Protein AF-A0A4P5VZN8-F1 (afdb_monomer_lite)

Structure (mmCIF, N/CA/C/O backbone):
data_AF-A0A4P5VZN8-F1
#
_entry.id   AF-A0A4P5VZN8-F1
#
loop_
_atom_site.group_PDB
_atom_site.id
_atom_site.type_symbol
_atom_site.label_atom_id
_atom_site.label_alt_id
_atom_site.label_comp_id
_atom_site.label_asym_id
_atom_site.label_entity_id
_atom_site.label_seq_id
_atom_site.pdbx_PDB_ins_code
_atom_site.Cartn_x
_atom_site.Cartn_y
_atom_site.Cartn_z
_atom_site.occupancy
_atom_site.B_iso_or_equiv
_atom_site.auth_seq_id
_atom_site.auth_comp_id
_atom_site.auth_asym_id
_atom_site.auth_atom_id
_atom_site.pdbx_PDB_model_num
ATOM 1 N N . MET A 1 1 ? -17.620 52.771 -0.892 1.00 38.94 1 MET A N 1
ATOM 2 C CA . MET A 1 1 ? -18.568 51.639 -0.932 1.00 38.94 1 MET A CA 1
ATOM 3 C C . MET A 1 1 ? -17.779 50.420 -1.378 1.00 38.94 1 MET A C 1
ATOM 5 O O . MET A 1 1 ? -17.512 50.290 -2.561 1.00 38.94 1 MET A O 1
ATOM 9 N N . LEU A 1 2 ? -17.285 49.627 -0.425 1.00 36.84 2 LEU A N 1
ATOM 10 C CA . LEU A 1 2 ? -16.378 48.504 -0.674 1.00 36.84 2 LEU A CA 1
ATOM 11 C C . LEU A 1 2 ? -17.045 47.246 -0.113 1.00 36.84 2 LEU A C 1
ATOM 13 O O . LEU A 1 2 ? -17.265 47.168 1.093 1.00 36.84 2 LEU A O 1
ATOM 17 N N . ALA A 1 3 ? -17.433 46.313 -0.980 1.00 42.28 3 ALA A N 1
ATOM 18 C CA . ALA A 1 3 ? -18.059 45.066 -0.557 1.00 42.28 3 ALA A CA 1
ATOM 19 C C . ALA A 1 3 ? -16.967 44.090 -0.103 1.00 42.28 3 ALA A C 1
ATOM 21 O O . ALA A 1 3 ? -16.215 43.570 -0.925 1.00 42.28 3 ALA A O 1
ATOM 22 N N . LEU A 1 4 ? -16.862 43.871 1.208 1.00 42.97 4 LEU A N 1
ATOM 23 C CA . LEU A 1 4 ? -15.937 42.898 1.776 1.00 42.97 4 LEU A CA 1
ATOM 24 C C . LEU A 1 4 ? -16.495 41.489 1.525 1.00 42.97 4 LEU A C 1
ATOM 26 O O . LEU A 1 4 ? -17.363 41.025 2.264 1.00 42.97 4 LEU A O 1
ATOM 30 N N . LEU A 1 5 ? -16.035 40.831 0.457 1.00 44.16 5 LEU A N 1
ATOM 31 C CA . LEU A 1 5 ? -16.417 39.453 0.151 1.00 44.16 5 LEU A CA 1
ATOM 32 C C . LEU A 1 5 ? -15.746 38.513 1.163 1.00 44.16 5 LEU A C 1
ATOM 34 O O . LEU A 1 5 ? -14.612 38.075 0.981 1.00 44.16 5 LEU A O 1
ATOM 38 N N . LEU A 1 6 ? -16.439 38.251 2.271 1.00 42.75 6 LEU A N 1
ATOM 39 C CA . LEU A 1 6 ? -15.974 37.340 3.308 1.00 42.75 6 LEU A CA 1
ATOM 40 C C . LEU A 1 6 ? -16.255 35.895 2.873 1.00 42.75 6 LEU A C 1
ATOM 42 O O . LEU A 1 6 ? -17.226 35.277 3.304 1.00 42.75 6 LEU A O 1
ATOM 46 N N . THR A 1 7 ? -15.429 35.380 1.961 1.00 44.38 7 THR A N 1
ATOM 47 C CA . THR A 1 7 ? -15.520 33.999 1.475 1.00 44.38 7 THR A CA 1
ATOM 48 C C . THR A 1 7 ? -15.208 33.038 2.620 1.00 44.38 7 THR A C 1
ATOM 50 O O . THR A 1 7 ? -14.046 32.746 2.899 1.00 44.38 7 THR A O 1
ATOM 53 N N . THR A 1 8 ? -16.243 32.545 3.300 1.00 42.56 8 THR A N 1
ATOM 54 C CA . THR A 1 8 ? -16.112 31.467 4.283 1.00 42.56 8 THR A CA 1
ATOM 55 C C . THR A 1 8 ? -15.673 30.197 3.571 1.00 42.56 8 THR A C 1
ATOM 57 O O . THR A 1 8 ? -16.485 29.491 2.972 1.00 42.56 8 THR A O 1
ATOM 60 N N . LEU A 1 9 ? -14.372 29.920 3.650 1.00 40.69 9 LEU A N 1
ATOM 61 C CA . LEU A 1 9 ? -13.789 28.618 3.361 1.00 40.69 9 LEU A CA 1
ATOM 62 C C . LEU A 1 9 ? -14.309 27.622 4.402 1.00 40.69 9 LEU A C 1
ATOM 64 O O . LEU A 1 9 ? -13.689 27.400 5.440 1.00 40.69 9 LEU A O 1
ATOM 68 N N . PHE A 1 10 ? -15.479 27.049 4.128 1.00 45.97 10 PHE A N 1
ATOM 69 C CA . PHE A 1 10 ? -15.945 25.858 4.819 1.00 45.97 10 PHE A CA 1
ATOM 70 C C . PHE A 1 10 ? -15.000 24.717 4.453 1.00 45.97 10 PHE A C 1
ATOM 72 O O . PHE A 1 10 ? -15.139 24.111 3.392 1.00 45.97 10 PHE A O 1
ATOM 79 N N . ALA A 1 11 ? -14.034 24.434 5.325 1.00 49.78 11 ALA A N 1
ATOM 80 C CA . ALA A 1 11 ? -13.344 23.158 5.290 1.00 49.78 11 ALA A CA 1
ATOM 81 C C . ALA A 1 11 ? -14.410 22.066 5.457 1.00 49.78 11 ALA A C 1
ATOM 83 O O . ALA A 1 11 ? -15.060 21.983 6.499 1.00 49.78 11 ALA A O 1
ATOM 84 N N . HIS A 1 12 ? -14.639 21.274 4.412 1.00 50.12 12 HIS A N 1
ATOM 85 C CA . HIS A 1 12 ? -15.357 20.019 4.561 1.00 50.12 12 HIS A CA 1
ATOM 86 C C . HIS A 1 12 ? -14.417 19.082 5.316 1.00 50.12 12 HIS A C 1
ATOM 88 O O . HIS A 1 12 ? -13.427 18.622 4.751 1.00 50.12 12 HIS A O 1
ATOM 94 N N . ALA A 1 13 ? -14.688 18.861 6.603 1.00 59.53 13 ALA A N 1
ATOM 95 C CA . ALA A 1 13 ? -14.061 17.767 7.324 1.00 59.53 13 ALA A CA 1
ATOM 96 C C . ALA A 1 13 ? -14.509 16.467 6.645 1.00 59.53 13 ALA A C 1
ATOM 98 O O . ALA A 1 13 ? -15.707 16.236 6.471 1.00 59.53 13 ALA A O 1
ATOM 99 N N . GLU A 1 14 ? -13.558 15.660 6.184 1.00 74.06 14 GLU A N 1
ATOM 100 C CA . GLU A 1 14 ? -13.887 14.412 5.505 1.00 74.06 14 GLU A CA 1
ATOM 101 C C . GLU A 1 14 ? -14.492 13.433 6.516 1.00 74.06 14 GLU A C 1
ATOM 103 O O . GLU A 1 14 ? -13.899 13.154 7.556 1.00 74.06 14 GLU A O 1
ATOM 108 N N . SER A 1 15 ? -15.688 12.920 6.226 1.00 81.62 15 SER A N 1
ATOM 109 C CA . SER A 1 15 ? -16.375 11.969 7.100 1.00 81.62 15 SER A CA 1
ATOM 110 C C . SER A 1 15 ? -15.662 10.616 7.056 1.00 81.62 15 SER A C 1
ATOM 112 O O . SER A 1 15 ? -15.713 9.904 6.044 1.00 81.62 15 SER A O 1
ATOM 114 N N . LEU A 1 16 ? -14.982 10.272 8.145 1.00 86.12 16 LEU A N 1
ATOM 115 C CA . LEU A 1 16 ? -14.063 9.141 8.211 1.00 86.12 16 LEU A CA 1
ATOM 116 C C . LEU A 1 16 ? -14.806 7.809 8.371 1.00 86.12 16 LEU A C 1
ATOM 118 O O . LEU A 1 16 ? -15.874 7.768 8.989 1.00 86.12 16 LEU A O 1
ATOM 122 N N . PRO A 1 17 ? -14.260 6.710 7.817 1.00 92.81 17 PRO A N 1
ATOM 123 C CA . PRO A 1 17 ? -14.846 5.391 7.978 1.00 92.81 17 PRO A CA 1
ATOM 124 C C . PRO A 1 17 ? -14.679 4.911 9.421 1.00 92.81 17 PRO A C 1
ATOM 126 O O . PRO A 1 17 ? -13.584 4.953 9.989 1.00 92.81 17 PRO A O 1
ATOM 129 N N . VAL A 1 18 ? -15.776 4.416 9.984 1.00 95.25 18 VAL A N 1
ATOM 130 C CA . VAL A 1 18 ? -15.830 3.803 11.309 1.00 95.25 18 VAL A CA 1
ATOM 131 C C . VAL A 1 18 ? -16.353 2.382 11.164 1.00 95.25 18 VAL A C 1
ATOM 133 O O . VAL A 1 18 ? -17.464 2.177 10.667 1.00 95.25 18 VAL A O 1
ATOM 136 N N . VAL A 1 19 ? -15.563 1.402 11.598 1.00 96.50 19 VAL A N 1
ATOM 137 C CA . VAL A 1 19 ? -16.014 0.011 11.717 1.00 96.50 19 VAL A CA 1
ATOM 138 C C . VAL A 1 19 ? -16.734 -0.131 13.050 1.00 96.50 19 VAL A C 1
ATOM 140 O O . VAL A 1 19 ? -16.213 0.267 14.087 1.00 96.50 19 VAL A O 1
ATOM 143 N N . ILE A 1 20 ? -17.935 -0.697 13.037 1.00 97.69 20 ILE A N 1
ATOM 144 C CA . ILE A 1 20 ? -18.693 -1.007 14.250 1.00 97.69 20 ILE A CA 1
ATOM 145 C C . ILE A 1 20 ? -18.817 -2.518 14.333 1.00 97.69 20 ILE A C 1
ATOM 147 O O . ILE A 1 20 ? -19.289 -3.147 13.387 1.00 97.69 20 ILE A O 1
ATOM 151 N N . ARG A 1 21 ? -18.411 -3.087 15.467 1.00 97.81 21 ARG A N 1
ATOM 152 C CA . ARG A 1 21 ? -18.591 -4.501 15.807 1.00 97.81 21 ARG A CA 1
ATOM 153 C C . ARG A 1 21 ? -19.494 -4.618 17.020 1.00 97.81 21 ARG A C 1
ATOM 155 O O . ARG A 1 21 ? -19.555 -3.711 17.843 1.00 97.81 21 ARG A O 1
ATOM 162 N N . PHE A 1 22 ? -20.174 -5.744 17.152 1.00 98.00 22 PHE A N 1
ATOM 163 C CA . PHE A 1 22 ? -20.999 -6.071 18.303 1.00 98.00 22 PHE A CA 1
ATOM 164 C C . PHE A 1 22 ? -20.818 -7.541 18.662 1.00 98.00 22 PHE A C 1
ATOM 166 O O . PHE A 1 22 ? -21.179 -8.410 17.870 1.00 98.00 22 PHE A O 1
ATOM 173 N N . ASP A 1 23 ? -20.285 -7.814 19.854 1.00 96.25 23 ASP A N 1
ATOM 174 C CA . ASP A 1 23 ? -20.274 -9.165 20.414 1.00 96.25 23 ASP A CA 1
ATOM 175 C C . ASP A 1 23 ? -21.570 -9.388 21.209 1.00 96.25 23 ASP A C 1
ATOM 177 O O . ASP A 1 23 ? -21.892 -8.655 22.154 1.00 96.25 23 ASP A O 1
ATOM 181 N N . SER A 1 24 ? -22.344 -10.391 20.791 1.00 94.06 24 SER A N 1
ATOM 182 C CA . SER A 1 24 ? -23.629 -10.730 21.405 1.00 94.06 24 SER A CA 1
ATOM 183 C C . SER A 1 24 ? -23.514 -11.470 22.738 1.00 94.06 24 SER A C 1
ATOM 185 O O . SER A 1 24 ? -24.547 -11.733 23.360 1.00 94.06 24 SER A O 1
ATOM 187 N N . ASN A 1 25 ? -22.303 -11.860 23.159 1.00 92.12 25 ASN A N 1
ATOM 188 C CA . ASN A 1 25 ? -22.075 -12.801 24.260 1.00 92.12 25 ASN A CA 1
ATOM 189 C C . ASN A 1 25 ? -22.861 -14.126 24.084 1.00 92.12 25 ASN A C 1
ATOM 191 O O . ASN A 1 25 ? -23.318 -14.729 25.056 1.00 92.12 25 ASN A O 1
ATOM 195 N N . GLY A 1 26 ? -23.048 -14.569 22.832 1.00 89.06 26 GLY A N 1
ATOM 196 C CA . GLY A 1 26 ? -23.777 -15.792 22.470 1.00 89.06 26 GLY A CA 1
ATOM 197 C C . GLY A 1 26 ? -25.297 -15.634 22.310 1.00 89.06 26 GLY A C 1
ATOM 198 O O . GLY A 1 26 ? -25.998 -16.634 22.142 1.00 89.06 26 GLY A O 1
ATOM 199 N N . ALA A 1 27 ? -25.836 -14.411 22.354 1.00 90.25 27 ALA A N 1
ATOM 200 C CA . ALA A 1 27 ? -27.251 -14.158 22.088 1.00 90.25 27 ALA A CA 1
ATOM 201 C C . ALA A 1 27 ? -27.548 -14.139 20.574 1.00 90.25 27 ALA A C 1
ATOM 203 O O . ALA A 1 27 ? -27.124 -13.240 19.850 1.00 90.25 27 ALA A O 1
ATOM 204 N N . SER A 1 28 ? -28.329 -15.104 20.084 1.00 89.38 28 SER A N 1
ATOM 205 C CA . SER A 1 28 ? -28.754 -15.138 18.680 1.00 89.38 28 SER A CA 1
ATOM 206 C C . SER A 1 28 ? -29.906 -14.162 18.402 1.00 89.38 28 SER A C 1
ATOM 208 O O . SER A 1 28 ? -30.930 -14.159 19.091 1.00 89.38 28 SER A O 1
ATOM 210 N N . PHE A 1 29 ? -29.764 -13.343 17.355 1.00 93.81 29 PHE A N 1
ATOM 211 C CA . PHE A 1 29 ? -30.777 -12.375 16.936 1.00 93.81 29 PHE A CA 1
ATOM 212 C C . PHE A 1 29 ? -31.419 -12.803 15.612 1.00 93.81 29 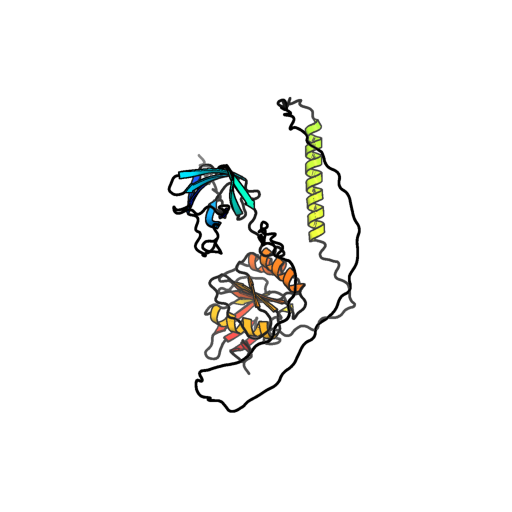PHE A C 1
ATOM 214 O O . PHE A 1 29 ? -30.760 -12.922 14.586 1.00 93.81 29 PHE A O 1
ATOM 221 N N . THR A 1 30 ? -32.736 -13.026 15.623 1.00 93.50 30 THR A N 1
ATOM 222 C CA . THR A 1 30 ? -33.520 -13.396 14.425 1.00 93.50 30 THR A CA 1
ATOM 223 C C . THR A 1 30 ? -34.077 -12.196 13.656 1.00 93.50 30 THR A C 1
ATOM 225 O O . THR A 1 30 ? -34.658 -12.364 12.585 1.00 93.50 30 THR A O 1
ATOM 228 N N . ALA A 1 31 ? -33.923 -10.988 14.200 1.00 95.81 31 ALA A N 1
ATOM 229 C CA . ALA A 1 31 ? -34.296 -9.730 13.567 1.00 95.81 31 ALA A CA 1
ATOM 230 C C . ALA A 1 31 ? -33.032 -8.886 13.335 1.00 95.81 31 ALA A C 1
ATOM 232 O O . ALA A 1 31 ? -32.135 -8.947 14.179 1.00 95.81 31 ALA A O 1
ATOM 233 N N . PRO A 1 32 ? -32.963 -8.075 12.260 1.00 95.81 32 PRO A N 1
ATOM 234 C CA . PRO A 1 32 ? -31.788 -7.260 11.965 1.00 95.81 32 PRO A CA 1
ATOM 235 C C . PRO A 1 32 ? -31.376 -6.384 13.149 1.00 95.81 32 PRO A C 1
ATOM 237 O O . PRO A 1 32 ? -32.222 -5.708 13.751 1.00 95.81 32 PRO A O 1
ATOM 240 N N . LEU A 1 33 ? -30.078 -6.398 13.453 1.00 98.00 33 LEU A N 1
ATOM 241 C CA . LEU A 1 33 ? -29.452 -5.484 14.397 1.00 98.00 33 LEU A CA 1
ATOM 242 C C . LEU A 1 33 ? -29.126 -4.177 13.679 1.00 98.00 33 LEU A C 1
ATOM 244 O O . LEU A 1 33 ? -28.429 -4.176 12.668 1.00 98.00 33 LEU A O 1
ATOM 248 N N . VAL A 1 34 ? -29.627 -3.064 14.206 1.00 98.19 34 VAL A N 1
ATOM 249 C CA . VAL A 1 34 ? -29.393 -1.722 13.668 1.00 98.19 34 VAL A CA 1
ATOM 250 C C . VAL A 1 34 ? -28.763 -0.864 14.753 1.00 98.19 34 VAL A C 1
ATOM 252 O O . VAL A 1 34 ? -29.337 -0.710 15.837 1.00 98.19 34 VAL A O 1
ATOM 255 N N . VAL A 1 35 ? -27.596 -0.299 14.444 1.00 98.19 35 VAL A N 1
ATOM 256 C CA . VAL A 1 35 ? -26.938 0.730 15.250 1.00 98.19 35 VAL A CA 1
ATOM 257 C C . VAL A 1 35 ? -27.284 2.090 14.664 1.00 98.19 35 VAL A C 1
ATOM 259 O O . VAL A 1 35 ? -26.968 2.394 13.512 1.00 98.19 35 VAL A O 1
ATOM 262 N N . LYS A 1 36 ? -27.915 2.925 15.483 1.00 98.12 36 LYS A N 1
ATOM 263 C CA . LYS A 1 36 ? -28.074 4.348 15.221 1.00 98.12 36 LYS A CA 1
ATOM 264 C C . LYS A 1 36 ? -26.889 5.095 15.811 1.00 98.12 36 LYS A C 1
ATOM 266 O O . LYS A 1 36 ? -26.630 4.997 17.006 1.00 98.12 36 LYS A O 1
ATOM 271 N N . ILE A 1 37 ? -26.203 5.844 14.9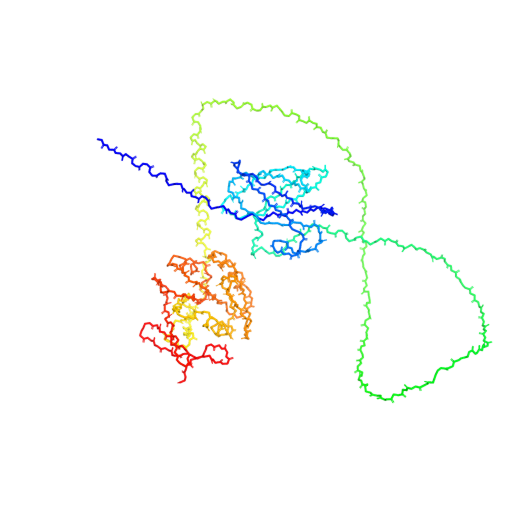66 1.00 97.00 37 ILE A N 1
ATOM 272 C CA . ILE A 1 37 ? -25.006 6.621 15.269 1.00 97.00 37 ILE A CA 1
ATOM 273 C C . ILE A 1 37 ? -25.419 8.086 15.223 1.00 97.00 37 ILE A C 1
ATOM 275 O O . ILE A 1 37 ? -25.990 8.520 14.229 1.00 97.00 37 ILE A O 1
ATOM 279 N N . THR A 1 38 ? -25.163 8.860 16.271 1.00 96.69 38 THR A N 1
ATOM 280 C CA . THR A 1 38 ? -25.418 10.305 16.277 1.00 96.69 38 THR A CA 1
ATOM 281 C C . THR A 1 38 ? -24.135 11.041 16.628 1.00 96.69 38 THR A C 1
ATOM 283 O O . THR A 1 38 ? -23.578 10.828 17.702 1.00 96.69 38 THR A O 1
ATOM 286 N N . VAL A 1 39 ? -23.669 11.903 15.723 1.00 93.12 39 VAL A N 1
ATOM 287 C CA . VAL A 1 39 ? -22.445 12.706 15.886 1.00 93.12 39 VAL A CA 1
ATOM 288 C C . VAL A 1 39 ? -22.813 14.166 15.654 1.00 93.12 39 VAL A C 1
ATOM 290 O O . VAL A 1 39 ? -23.466 14.481 14.660 1.00 93.12 39 VAL A O 1
ATOM 293 N N . ASP A 1 40 ? -22.507 15.040 16.613 1.00 89.12 40 ASP A N 1
ATOM 294 C CA . ASP A 1 40 ? -22.899 16.461 16.616 1.00 89.12 40 ASP A CA 1
ATOM 295 C C . ASP A 1 40 ? -24.384 16.711 16.257 1.00 89.12 40 ASP A C 1
ATOM 297 O O . ASP A 1 40 ? -24.757 17.676 15.588 1.00 89.12 40 ASP A O 1
ATOM 301 N N . GLY A 1 41 ? -25.260 15.802 16.703 1.00 90.62 41 GLY A N 1
ATOM 302 C CA . GLY A 1 41 ? -26.705 15.838 16.456 1.00 90.62 41 GLY A CA 1
ATOM 303 C C . GLY A 1 41 ? -27.159 15.338 15.076 1.00 90.62 41 GLY A C 1
ATOM 304 O O . GLY A 1 41 ? -28.365 15.278 14.839 1.00 90.62 41 GLY A O 1
ATOM 305 N N . LYS A 1 42 ? -26.241 14.949 14.180 1.00 92.00 42 LYS A N 1
ATOM 306 C CA . LYS A 1 42 ? -26.529 14.312 12.882 1.00 92.00 42 LYS A CA 1
ATOM 307 C C . LYS A 1 42 ? -26.712 12.792 13.085 1.00 92.00 42 LYS A C 1
ATOM 309 O O . LYS A 1 42 ? -25.741 12.141 13.472 1.00 92.00 42 LYS A O 1
ATOM 314 N N . PRO A 1 43 ? -27.899 12.200 12.846 1.00 95.81 43 PRO A N 1
ATOM 315 C CA . PRO A 1 43 ? -28.087 10.756 12.943 1.00 95.81 43 PRO A CA 1
ATOM 316 C C . PRO A 1 43 ? -27.789 10.035 11.616 1.00 95.81 43 PRO A C 1
ATOM 318 O O . PRO A 1 43 ? -28.249 10.455 10.555 1.00 95.81 43 PRO A O 1
ATOM 321 N N . ALA A 1 44 ? -27.118 8.891 11.706 1.00 95.69 44 ALA A N 1
ATOM 322 C CA . ALA A 1 44 ? -27.001 7.863 10.676 1.00 95.69 44 ALA A CA 1
ATOM 323 C C . ALA A 1 44 ? -27.452 6.509 11.255 1.00 95.69 44 ALA A C 1
ATOM 325 O O . ALA A 1 44 ? -27.402 6.297 12.467 1.00 95.69 44 ALA A O 1
ATOM 326 N N . GLU A 1 45 ? -27.900 5.581 10.413 1.00 97.50 45 GLU A N 1
ATOM 327 C CA . GLU A 1 45 ? -28.319 4.236 10.833 1.00 97.50 45 GLU A CA 1
ATOM 328 C C . GLU A 1 45 ? -27.627 3.190 9.956 1.00 97.50 45 GLU A C 1
ATOM 330 O O . GLU A 1 45 ? -27.600 3.319 8.732 1.00 97.50 45 GLU A O 1
ATOM 335 N N . VAL A 1 46 ? -27.048 2.165 10.585 1.00 97.62 46 VAL A N 1
ATOM 336 C CA . VAL A 1 46 ? -26.335 1.075 9.912 1.00 97.62 46 VAL A CA 1
ATOM 337 C C . VAL A 1 46 ? -26.825 -0.276 10.432 1.00 97.62 46 VAL A C 1
ATOM 339 O O . VAL A 1 46 ? -27.058 -0.444 11.628 1.00 97.62 46 VAL A O 1
ATOM 342 N N . THR A 1 47 ? -27.012 -1.240 9.530 1.00 97.81 47 THR A N 1
ATOM 343 C CA . THR A 1 47 ? -27.385 -2.620 9.886 1.00 97.81 47 THR A CA 1
ATOM 344 C C . THR A 1 47 ? -26.119 -3.451 10.054 1.00 97.81 47 THR A C 1
ATOM 346 O O . THR A 1 47 ? -25.252 -3.387 9.187 1.00 97.81 47 THR A O 1
ATOM 349 N N . LEU A 1 48 ? -26.009 -4.208 11.147 1.00 97.75 48 LEU A N 1
ATOM 350 C CA . LEU A 1 48 ? -24.883 -5.110 11.399 1.00 97.75 48 LEU A CA 1
ATOM 351 C C . LEU A 1 48 ? -25.156 -6.494 10.787 1.00 97.75 48 LEU A C 1
ATOM 353 O O . LEU A 1 48 ? -26.239 -7.049 10.990 1.00 97.75 48 LEU A O 1
ATOM 357 N N . GLY A 1 49 ? -24.176 -7.040 10.065 1.00 95.50 49 GLY A N 1
ATOM 358 C CA . GLY A 1 49 ? -24.216 -8.380 9.471 1.00 95.50 49 GLY A CA 1
ATOM 359 C C . GLY A 1 49 ? -23.414 -9.403 10.278 1.00 95.50 49 GLY A C 1
ATOM 360 O O . GLY A 1 49 ? -22.372 -9.063 10.829 1.00 95.50 49 GLY A O 1
ATOM 361 N N . ASP A 1 50 ? -23.925 -10.633 10.333 1.00 96.38 50 ASP A N 1
ATOM 362 C CA . ASP A 1 50 ? -23.241 -11.862 10.773 1.00 96.38 50 ASP A CA 1
ATOM 363 C C . ASP A 1 50 ? -23.402 -12.858 9.607 1.00 96.38 50 ASP A C 1
ATOM 365 O O . ASP A 1 50 ? -24.357 -13.642 9.521 1.00 96.38 50 ASP A O 1
ATOM 369 N N . ASP A 1 51 ? -22.579 -12.665 8.576 1.00 94.69 51 ASP A N 1
ATOM 370 C CA . ASP A 1 51 ? -22.767 -13.246 7.245 1.00 94.69 51 ASP A CA 1
ATOM 371 C C . ASP A 1 51 ? -21.495 -13.828 6.609 1.00 94.69 51 ASP A C 1
ATOM 373 O O . ASP A 1 51 ? -21.630 -14.643 5.685 1.00 94.69 51 ASP A O 1
ATOM 377 N N . GLY A 1 52 ? -20.319 -13.533 7.168 1.00 91.81 52 GLY A N 1
ATOM 378 C CA . GLY A 1 52 ? -18.991 -13.924 6.703 1.00 91.81 52 GLY A CA 1
ATOM 379 C C . GLY A 1 52 ? -18.330 -12.940 5.730 1.00 91.81 52 GLY A C 1
ATOM 380 O O . GLY A 1 52 ? -17.244 -13.248 5.234 1.00 91.81 52 GLY A O 1
ATOM 381 N N . GLU A 1 53 ? -18.950 -11.794 5.429 1.00 91.06 53 GLU A N 1
ATOM 382 C CA . GLU A 1 53 ? -18.416 -10.781 4.513 1.00 91.06 53 GLU A CA 1
ATOM 383 C C . GLU A 1 53 ? -17.864 -9.557 5.265 1.00 91.06 53 GLU A C 1
ATOM 385 O O . GLU A 1 53 ? -18.434 -9.067 6.238 1.00 91.06 53 GLU A O 1
ATOM 390 N N . ARG A 1 54 ? -16.721 -9.025 4.805 1.00 87.88 54 ARG A N 1
ATOM 391 C CA . ARG A 1 54 ? -16.017 -7.932 5.503 1.00 87.88 54 ARG A CA 1
ATOM 392 C C . ARG A 1 54 ? -16.931 -6.710 5.688 1.00 87.88 54 ARG A C 1
ATOM 394 O O . ARG A 1 54 ? -17.456 -6.214 4.691 1.00 87.88 54 ARG A O 1
ATOM 401 N N . PRO A 1 55 ? -17.037 -6.140 6.905 1.00 91.50 55 PRO A N 1
ATOM 402 C CA . PRO A 1 55 ? -16.093 -6.261 8.026 1.00 91.50 55 PRO A CA 1
ATOM 403 C C . PRO A 1 55 ? -16.304 -7.439 8.996 1.00 91.50 55 PRO A C 1
ATOM 405 O O . PRO A 1 55 ? -15.537 -7.539 9.954 1.00 91.50 55 PRO A O 1
ATOM 408 N N . ASP A 1 56 ? -17.285 -8.313 8.769 1.00 92.62 56 ASP A N 1
ATOM 409 C CA . ASP A 1 56 ? -17.363 -9.612 9.443 1.00 92.62 56 ASP A CA 1
ATOM 410 C C . ASP A 1 56 ? -16.339 -10.604 8.834 1.00 92.62 56 ASP A C 1
ATOM 412 O O . ASP A 1 56 ? -15.788 -10.404 7.745 1.00 92.62 56 ASP A O 1
ATOM 416 N N . PHE A 1 57 ? -16.026 -11.657 9.585 1.00 81.12 57 PHE A N 1
ATOM 417 C CA . PHE A 1 57 ? -15.078 -12.712 9.247 1.00 81.12 57 PHE A CA 1
ATOM 418 C C . PHE A 1 57 ? -15.639 -14.132 9.458 1.00 81.12 57 PHE A C 1
ATOM 420 O O . PHE A 1 57 ? -15.017 -15.076 8.964 1.00 81.12 57 PHE A O 1
ATOM 427 N N . ALA A 1 58 ? -16.744 -14.326 10.198 1.00 89.94 58 ALA A N 1
ATOM 428 C CA . ALA A 1 58 ? -17.112 -15.652 10.714 1.00 89.94 58 ALA A CA 1
ATOM 429 C C . ALA A 1 58 ? -18.629 -15.879 10.885 1.00 89.94 58 ALA A C 1
ATOM 431 O O . ALA A 1 58 ? -19.128 -16.012 11.999 1.00 89.94 58 ALA A O 1
ATOM 432 N N . LYS A 1 59 ? -19.337 -16.051 9.761 1.00 94.44 59 LYS A N 1
ATOM 433 C CA . LYS A 1 59 ? -20.780 -16.345 9.704 1.00 94.44 59 LYS A CA 1
ATOM 434 C C . LYS A 1 59 ? -21.276 -17.335 10.772 1.00 94.44 59 LYS A C 1
ATOM 436 O O . LYS A 1 59 ? -20.964 -18.529 10.727 1.00 94.44 59 LYS A O 1
ATOM 441 N N . GLY A 1 60 ? -22.185 -16.863 11.612 1.00 93.06 60 GLY A N 1
ATOM 442 C CA . GLY A 1 60 ? -22.857 -17.589 12.677 1.00 93.06 60 GLY A CA 1
ATOM 443 C C . GLY A 1 60 ? -22.078 -17.668 13.991 1.00 93.06 60 GLY A C 1
ATOM 444 O O . GLY A 1 60 ? -22.495 -18.446 14.851 1.00 93.06 60 GLY A O 1
ATOM 445 N N . ASP A 1 61 ? -20.974 -16.925 14.169 1.00 94.19 61 ASP A N 1
ATOM 446 C CA . ASP A 1 61 ? -20.245 -16.881 15.452 1.00 94.19 61 ASP A CA 1
ATOM 447 C C . ASP A 1 61 ? -20.924 -15.983 16.507 1.00 94.19 61 ASP A C 1
ATOM 449 O O . ASP A 1 61 ? -20.591 -16.061 17.692 1.00 94.19 61 ASP A O 1
ATOM 453 N N . GLY A 1 62 ? -21.933 -15.198 16.108 1.00 93.81 62 GLY A N 1
ATOM 454 C CA . GLY A 1 62 ? -22.668 -14.295 16.990 1.00 93.81 62 GLY A CA 1
ATOM 455 C C . GLY A 1 62 ? -21.993 -12.937 17.191 1.00 93.81 62 GLY A C 1
ATOM 456 O O . GLY A 1 62 ? -22.405 -12.189 18.088 1.00 93.81 62 GLY A O 1
ATOM 457 N N . ARG A 1 63 ? -20.988 -12.599 16.381 1.00 96.12 63 ARG A N 1
ATOM 458 C CA . ARG A 1 63 ? -20.479 -11.239 16.222 1.00 96.12 63 ARG A CA 1
ATOM 459 C C . ARG A 1 63 ? -21.071 -10.621 14.975 1.00 96.12 63 ARG A C 1
ATOM 461 O O . ARG A 1 63 ? -21.176 -11.251 13.935 1.00 96.12 63 ARG A O 1
ATOM 468 N N . TYR A 1 64 ? -21.446 -9.356 15.094 1.00 97.56 64 TYR A N 1
ATOM 469 C CA . TYR A 1 64 ? -22.092 -8.627 14.014 1.00 97.56 64 TYR A CA 1
ATOM 470 C C . TYR A 1 64 ? -21.271 -7.383 13.700 1.00 97.56 64 TYR A C 1
ATOM 472 O O . TYR A 1 64 ? -20.884 -6.663 14.623 1.00 97.56 64 TYR A O 1
ATOM 480 N N . ALA A 1 65 ? -21.013 -7.099 12.425 1.00 97.62 65 ALA A N 1
ATOM 481 C CA . ALA A 1 65 ? -20.173 -5.976 12.019 1.00 97.62 65 ALA A CA 1
ATOM 482 C C . ALA A 1 65 ? -20.790 -5.137 10.889 1.00 97.62 65 ALA A C 1
ATOM 484 O O . ALA A 1 65 ? -21.613 -5.613 10.109 1.00 97.62 65 ALA A O 1
ATOM 485 N N . ALA A 1 66 ? -20.389 -3.867 10.804 1.00 97.56 66 ALA A N 1
ATOM 486 C CA . ALA A 1 66 ? -20.681 -2.980 9.680 1.00 97.56 66 ALA A CA 1
ATOM 487 C C . ALA A 1 66 ? -19.668 -1.829 9.578 1.00 97.56 66 ALA A C 1
ATOM 489 O O . ALA A 1 66 ? -18.856 -1.614 10.478 1.00 97.56 66 ALA A O 1
ATOM 490 N N . VAL A 1 67 ? -19.742 -1.063 8.488 1.00 96.00 67 VAL A N 1
ATOM 491 C CA . VAL A 1 67 ? -19.006 0.198 8.315 1.00 96.00 67 VAL A CA 1
ATOM 492 C C . VAL A 1 67 ? -20.002 1.345 8.189 1.00 96.00 67 VAL A C 1
ATOM 494 O O . VAL A 1 67 ? -21.001 1.234 7.479 1.00 96.00 67 VAL A O 1
ATOM 497 N N . SER A 1 68 ? -19.715 2.460 8.851 1.00 95.88 68 SER A N 1
ATOM 498 C CA . SER A 1 68 ? -20.412 3.732 8.663 1.00 95.88 68 SER A CA 1
ATOM 499 C C . SER A 1 68 ? -19.409 4.872 8.470 1.00 95.88 68 SER A C 1
ATOM 501 O O . SER A 1 68 ? -18.198 4.651 8.473 1.00 95.88 68 SER A O 1
ATOM 503 N N . GLN A 1 69 ? -19.909 6.093 8.298 1.00 93.25 69 GLN A N 1
ATOM 504 C CA . GLN A 1 69 ? -19.106 7.312 8.307 1.00 93.25 69 GLN A CA 1
ATOM 505 C C . GLN A 1 69 ? -19.468 8.166 9.524 1.00 93.25 69 GLN A C 1
ATOM 507 O O . GLN A 1 69 ? -20.636 8.244 9.908 1.00 93.25 69 GLN A O 1
ATOM 512 N N . ALA A 1 70 ? -18.468 8.815 10.118 1.00 89.00 70 ALA A N 1
ATOM 513 C CA . ALA A 1 70 ? -18.630 9.719 11.254 1.00 89.00 70 ALA A CA 1
ATOM 514 C C . ALA A 1 70 ? -17.767 10.981 11.084 1.00 89.00 70 ALA A C 1
ATOM 516 O O . ALA A 1 70 ? -16.739 10.962 10.411 1.00 89.00 70 ALA A O 1
ATOM 517 N N . GLU A 1 71 ? -18.200 12.084 11.692 1.00 87.44 71 GLU A N 1
ATOM 518 C CA . GLU A 1 71 ? -17.553 13.400 11.615 1.00 87.44 71 GLU A CA 1
ATOM 519 C C . GLU A 1 71 ? -17.864 14.160 12.917 1.00 87.44 71 GLU A C 1
ATOM 521 O O . GLU A 1 71 ? -19.001 14.594 13.106 1.00 87.44 71 GLU A O 1
ATOM 526 N N . GLY A 1 72 ? -16.885 14.265 13.823 1.00 88.75 72 GLY A N 1
ATOM 527 C CA . GLY A 1 72 ? -17.011 14.917 15.138 1.00 88.75 72 GLY A CA 1
ATOM 528 C C . GLY A 1 72 ? -16.299 14.146 16.261 1.00 88.75 72 GLY A C 1
ATOM 529 O O . GLY A 1 72 ? -15.892 13.005 16.072 1.00 88.75 72 GLY A O 1
ATOM 530 N N . GLU A 1 73 ? -16.121 14.766 17.432 1.00 92.19 73 GLU A N 1
ATOM 531 C CA . GLU A 1 73 ? -15.330 14.201 18.549 1.00 92.19 73 GLU A CA 1
ATOM 532 C C . GLU A 1 73 ? -16.118 13.186 19.403 1.00 92.19 73 GLU A C 1
ATOM 534 O O . GLU A 1 73 ? -15.555 12.218 19.918 1.00 92.19 73 GLU A O 1
ATOM 539 N N . LYS A 1 74 ? -17.433 13.390 19.563 1.00 94.62 74 LYS A N 1
ATOM 540 C CA . LYS A 1 74 ? -18.298 12.575 20.428 1.00 94.62 74 LYS A CA 1
ATOM 541 C C . LYS A 1 74 ? -19.370 11.855 19.614 1.00 94.62 74 LYS A C 1
ATOM 543 O O . LYS A 1 74 ? -20.177 12.494 18.942 1.00 94.62 74 LYS A O 1
ATOM 548 N N . VAL A 1 75 ? -19.448 10.537 19.779 1.00 96.06 75 VAL A N 1
ATOM 549 C CA . VAL A 1 75 ? -20.459 9.681 19.150 1.00 96.06 75 VAL A CA 1
ATOM 550 C C . VAL A 1 75 ? -21.440 9.124 20.187 1.00 96.06 75 VAL A C 1
ATOM 552 O O . VAL A 1 75 ? -21.046 8.608 21.233 1.00 96.06 75 VAL A O 1
ATOM 555 N N . GLU A 1 76 ? -22.736 9.216 19.899 1.00 97.88 76 GLU A N 1
ATOM 556 C CA . GLU A 1 76 ? -23.818 8.581 20.660 1.00 97.88 76 GLU A CA 1
ATOM 557 C C . GLU A 1 76 ? -24.392 7.410 19.853 1.00 97.88 76 GLU A C 1
ATOM 559 O O . GLU A 1 76 ? -24.571 7.511 18.640 1.00 97.88 76 GLU A O 1
ATOM 564 N N . LEU A 1 77 ? -24.629 6.277 20.514 1.00 98.00 77 LEU A N 1
ATOM 565 C CA . LEU A 1 77 ? -24.876 4.984 19.872 1.00 98.00 77 LEU A CA 1
ATOM 566 C C . LEU A 1 77 ? -26.111 4.319 20.485 1.00 98.00 77 LEU A C 1
ATOM 568 O O . LEU A 1 77 ? -26.156 4.081 21.693 1.00 98.00 77 LEU A O 1
ATOM 572 N N . GLU A 1 78 ? -27.099 3.980 19.659 1.00 98.44 78 GLU A N 1
ATOM 573 C CA . GLU A 1 78 ? -28.294 3.229 20.066 1.00 98.44 78 GLU A CA 1
ATOM 574 C C . GLU A 1 78 ? -28.357 1.905 19.301 1.00 98.44 78 GLU A C 1
ATOM 576 O O . GLU A 1 78 ? -28.480 1.905 18.077 1.00 98.44 78 GLU A O 1
ATOM 581 N N . LEU A 1 79 ? -28.286 0.772 20.006 1.00 98.31 79 LEU A N 1
ATOM 582 C CA . LEU A 1 79 ? -28.414 -0.557 19.401 1.00 98.31 79 LEU A CA 1
ATOM 583 C C . LEU A 1 79 ? -29.865 -1.032 19.499 1.00 98.31 79 LEU A C 1
ATOM 585 O O . LEU A 1 79 ? -30.464 -0.997 20.578 1.00 98.31 79 LEU A O 1
ATOM 589 N N . SER A 1 80 ? -30.422 -1.533 18.399 1.00 98.06 80 SER A N 1
ATOM 590 C CA . SER A 1 80 ? -31.772 -2.100 18.349 1.00 98.06 80 SER A CA 1
ATOM 591 C C . SER A 1 80 ? -31.822 -3.404 17.551 1.00 98.06 80 SER A C 1
ATOM 593 O O . SER A 1 80 ? -31.038 -3.587 16.628 1.00 98.06 80 SER A O 1
ATOM 595 N N . ALA A 1 81 ? -32.758 -4.295 17.886 1.00 97.56 81 ALA A N 1
ATOM 596 C CA . ALA A 1 81 ? -33.070 -5.499 17.112 1.00 97.56 81 ALA A CA 1
ATOM 597 C C . ALA A 1 81 ? -34.543 -5.465 16.695 1.00 97.56 81 ALA A C 1
ATOM 599 O O . ALA A 1 81 ? -35.428 -5.401 17.553 1.00 97.56 81 ALA A O 1
ATOM 600 N N . GLY A 1 82 ? -34.827 -5.472 15.389 1.00 96.12 82 GLY A N 1
ATOM 601 C CA . GLY A 1 82 ? -36.208 -5.440 14.878 1.00 96.12 82 GLY A CA 1
ATOM 602 C C . GLY A 1 82 ? -37.045 -4.256 15.392 1.00 96.12 82 GLY A C 1
ATOM 603 O O . GLY A 1 82 ? -38.231 -4.413 15.668 1.00 96.12 82 GLY A O 1
ATOM 604 N N . GLY A 1 83 ? -36.418 -3.093 15.603 1.00 95.44 83 GLY A N 1
ATOM 605 C CA . GLY A 1 83 ? -37.055 -1.894 16.166 1.00 95.44 83 GLY A CA 1
ATOM 606 C C . GLY A 1 83 ? -37.186 -1.871 17.697 1.00 95.44 83 GLY A C 1
ATOM 607 O O . GLY A 1 83 ? -37.536 -0.833 18.258 1.00 95.44 83 GLY A O 1
ATOM 608 N N . LYS A 1 84 ? -36.862 -2.961 18.408 1.00 97.25 84 LYS A N 1
ATOM 609 C CA . LYS A 1 84 ? -36.732 -2.945 19.872 1.00 97.25 84 LYS A CA 1
ATOM 610 C C . LYS A 1 84 ? -35.349 -2.416 20.254 1.00 97.25 84 LYS A C 1
ATOM 612 O O . LYS A 1 84 ? -34.346 -3.067 19.973 1.00 97.25 84 LYS A O 1
ATOM 617 N N . LEU A 1 85 ? -35.297 -1.279 20.948 1.00 97.56 85 LEU A N 1
ATOM 618 C CA . LEU A 1 85 ? -34.073 -0.774 21.577 1.00 97.56 85 LEU A CA 1
ATOM 619 C C . LEU A 1 85 ? -33.511 -1.817 22.565 1.00 97.56 85 LEU A C 1
ATOM 621 O O . LEU A 1 85 ? -34.234 -2.291 23.444 1.00 97.56 85 LEU A O 1
ATOM 625 N N . LEU A 1 86 ? -32.231 -2.162 22.412 1.00 97.12 86 LEU A N 1
ATOM 626 C CA . LEU A 1 86 ? -31.487 -3.048 23.312 1.00 97.12 86 LEU A CA 1
ATOM 627 C C . LEU A 1 86 ? -30.684 -2.257 24.349 1.00 97.12 86 LEU A C 1
ATOM 629 O O . LEU A 1 86 ? -30.613 -2.671 25.500 1.00 97.12 86 LEU A O 1
ATOM 633 N N . GLY A 1 87 ? -30.126 -1.109 23.958 1.00 97.25 87 GLY A N 1
ATOM 634 C CA . GLY A 1 87 ? -29.407 -0.213 24.860 1.00 97.25 87 GLY A CA 1
ATOM 635 C C . GLY A 1 87 ? -28.886 1.039 24.155 1.00 97.25 87 GLY A C 1
ATOM 636 O O . GLY A 1 87 ? -28.970 1.159 22.932 1.00 97.25 87 GLY A O 1
ATOM 637 N N . LYS A 1 88 ? -28.352 1.978 24.942 1.00 98.31 88 LYS A N 1
ATOM 638 C CA . LYS A 1 88 ? -27.702 3.205 24.462 1.00 98.31 88 LYS A CA 1
ATOM 639 C C . LYS A 1 88 ? -26.364 3.399 25.159 1.00 98.31 88 LYS A C 1
ATOM 641 O O . LYS A 1 88 ? -26.228 3.032 26.324 1.00 98.31 88 LYS A O 1
ATOM 646 N N . THR A 1 89 ? -25.408 3.997 24.463 1.00 98.19 89 THR A N 1
ATOM 647 C CA . THR A 1 89 ? -24.081 4.319 24.993 1.00 98.19 89 THR A CA 1
ATOM 648 C C . THR A 1 89 ? -23.492 5.528 24.259 1.00 98.19 89 THR A C 1
ATOM 650 O O . THR A 1 89 ? -24.092 6.038 23.313 1.00 98.19 89 THR A O 1
ATOM 653 N N . SER A 1 90 ? -22.336 6.024 24.692 1.00 97.19 90 SER A N 1
ATOM 654 C CA . SER A 1 90 ? -21.623 7.102 23.999 1.00 97.19 90 SER A CA 1
ATOM 655 C C . SER A 1 90 ? -20.123 6.956 24.178 1.00 97.19 90 SER A C 1
ATOM 657 O O . SER A 1 90 ? -19.679 6.641 25.283 1.00 97.19 90 SER A O 1
ATOM 659 N N . ALA A 1 91 ? -19.358 7.257 23.135 1.00 95.75 91 ALA A N 1
ATOM 660 C CA . ALA A 1 91 ? -17.904 7.219 23.155 1.00 95.75 91 ALA A CA 1
ATOM 661 C C . ALA A 1 91 ? -17.298 8.530 22.628 1.00 95.75 91 ALA A C 1
ATOM 663 O O . ALA A 1 91 ? -18.000 9.395 22.099 1.00 95.75 91 ALA A O 1
ATOM 664 N N . VAL A 1 92 ? -15.986 8.672 22.807 1.00 95.00 92 VAL A N 1
ATOM 665 C CA . VAL A 1 92 ? -15.202 9.835 22.381 1.00 95.00 92 VAL A CA 1
ATOM 666 C C . VAL A 1 92 ? -14.036 9.343 21.533 1.00 95.00 92 VAL A C 1
ATOM 668 O O . VAL A 1 92 ? -13.338 8.400 21.913 1.00 95.00 92 VAL A O 1
ATOM 671 N N . PHE A 1 93 ? -13.845 9.973 20.383 1.00 92.50 93 PHE A N 1
ATOM 672 C CA . PHE A 1 93 ? -12.747 9.720 19.465 1.00 92.50 93 PHE A CA 1
ATOM 673 C C . PHE A 1 93 ? -11.501 10.483 19.926 1.00 92.50 93 PHE A C 1
ATOM 675 O O . PHE A 1 93 ? -11.531 11.701 20.068 1.00 92.50 93 PHE A O 1
ATOM 682 N N . GLN A 1 94 ? -10.400 9.768 20.183 1.00 90.31 94 GLN A N 1
ATOM 683 C CA . GLN A 1 94 ? -9.151 10.384 20.668 1.00 90.31 94 GLN A CA 1
ATOM 684 C C . GLN A 1 94 ? -8.427 11.205 19.588 1.00 90.31 94 GLN A C 1
ATOM 686 O O . GLN A 1 94 ? -7.667 12.114 19.913 1.00 90.31 94 GLN A O 1
ATOM 691 N N . ASP A 1 95 ? -8.669 10.880 18.318 1.00 88.69 95 ASP A N 1
ATOM 692 C CA . ASP A 1 95 ? -8.206 11.617 17.144 1.00 88.69 95 ASP A CA 1
ATOM 693 C C . ASP A 1 95 ? -9.309 11.573 16.071 1.00 88.69 95 ASP A C 1
ATOM 695 O O . ASP A 1 95 ? -9.310 10.653 15.253 1.00 88.69 95 ASP A O 1
ATOM 699 N N . PRO A 1 96 ? -10.236 12.548 16.030 1.00 85.69 96 PRO A N 1
ATOM 700 C CA . PRO A 1 96 ? -11.314 12.583 15.040 1.00 85.69 96 PRO A CA 1
ATOM 701 C C . PRO A 1 96 ? -10.833 12.879 13.602 1.00 85.69 96 PRO A C 1
ATOM 703 O O . PRO A 1 96 ? -11.661 13.163 12.739 1.00 85.69 96 PRO A O 1
ATOM 706 N N . THR A 1 97 ? -9.518 12.840 13.329 1.00 85.25 97 THR A N 1
ATOM 707 C CA . THR A 1 97 ? -8.934 12.877 11.973 1.00 85.25 97 THR A CA 1
ATOM 708 C C . THR A 1 97 ? -8.438 11.509 11.473 1.00 85.25 97 THR A C 1
ATOM 710 O O . THR A 1 97 ? -8.016 11.390 10.319 1.00 85.25 97 THR A O 1
ATOM 713 N N . SER A 1 98 ? -8.557 10.454 12.288 1.00 87.25 98 SER A N 1
ATOM 714 C CA . SER A 1 98 ? -8.230 9.069 11.923 1.00 87.25 98 SER A CA 1
ATOM 715 C C . SER A 1 98 ? -9.477 8.172 11.804 1.00 87.25 98 SER A C 1
ATOM 717 O O . SER A 1 98 ? -10.485 8.424 12.456 1.00 87.25 98 SER A O 1
ATOM 719 N N . PRO A 1 99 ? -9.433 7.084 11.008 1.00 92.06 99 PRO A N 1
ATOM 720 C CA . PRO A 1 99 ? -10.436 6.018 11.074 1.00 92.06 99 PRO A CA 1
ATOM 721 C C . PRO A 1 99 ? -10.507 5.376 12.467 1.00 92.06 99 PRO A C 1
ATOM 723 O O . PRO A 1 99 ? -9.510 5.362 13.196 1.00 92.06 99 PRO A O 1
ATOM 726 N N . HIS A 1 100 ? -11.656 4.788 12.813 1.00 94.06 100 HIS A N 1
ATOM 727 C CA . HIS A 1 100 ? -11.895 4.187 14.132 1.00 94.06 100 HIS A CA 1
ATOM 728 C C . HIS A 1 100 ? -12.597 2.834 14.068 1.00 94.06 100 HIS A C 1
ATOM 730 O O . HIS A 1 100 ? -13.438 2.594 13.203 1.00 94.06 100 HIS A O 1
ATOM 736 N N . ASP A 1 101 ? -12.308 2.011 15.069 1.00 96.31 101 ASP A N 1
ATOM 737 C CA . ASP A 1 101 ? -13.037 0.789 15.375 1.00 96.31 101 ASP A CA 1
ATOM 738 C C . ASP A 1 101 ? -13.839 1.011 16.670 1.00 96.31 101 ASP A C 1
ATOM 740 O O . ASP A 1 101 ? -13.305 1.490 17.674 1.00 96.31 101 ASP A O 1
ATOM 744 N N . ILE A 1 102 ? -15.131 0.680 16.649 1.00 97.06 102 ILE A N 1
ATOM 745 C CA . ILE A 1 102 ? -16.020 0.711 17.815 1.00 97.06 102 ILE A CA 1
ATOM 746 C C . ILE A 1 102 ? -16.489 -0.709 18.104 1.00 97.06 102 ILE A C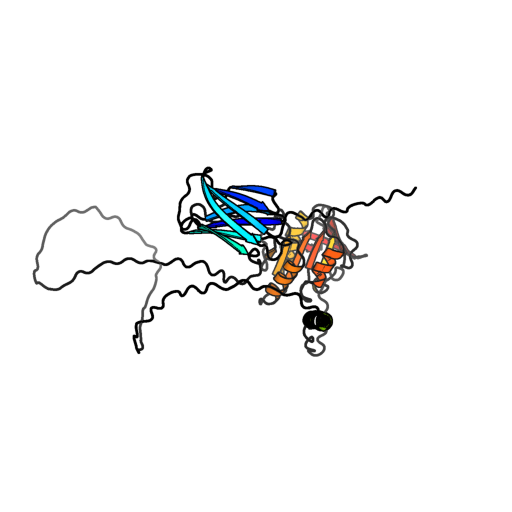 1
ATOM 748 O O . ILE A 1 102 ? -17.341 -1.244 17.393 1.00 97.06 102 ILE A O 1
ATOM 752 N N . ASP A 1 103 ? -15.986 -1.291 19.185 1.00 97.50 103 ASP A N 1
ATOM 753 C CA . ASP A 1 103 ? -16.422 -2.600 19.653 1.00 97.50 103 ASP A CA 1
ATOM 754 C C . ASP A 1 103 ? -17.525 -2.418 20.713 1.00 97.50 103 ASP A C 1
ATOM 756 O O . ASP A 1 103 ? -17.314 -1.849 21.791 1.00 97.50 103 ASP A O 1
ATOM 760 N N . LEU A 1 104 ? -18.738 -2.863 20.379 1.00 98.06 104 LEU A N 1
ATOM 761 C CA . LEU A 1 104 ? -19.917 -2.849 21.241 1.00 98.06 104 LEU A CA 1
ATOM 762 C C . LEU A 1 104 ? -20.061 -4.173 21.996 1.00 98.06 104 LEU A C 1
ATOM 764 O O . LEU A 1 104 ? -19.880 -5.250 21.428 1.00 98.06 104 LEU A O 1
ATOM 768 N N . SER A 1 105 ? -20.508 -4.103 23.250 1.00 96.44 105 SER A N 1
ATOM 769 C CA . SER A 1 105 ? -20.965 -5.287 23.988 1.00 96.44 105 SER A CA 1
ATOM 770 C C . SER A 1 105 ? -22.188 -4.976 24.849 1.00 96.44 105 SER A C 1
ATOM 772 O O . SER A 1 105 ? -22.348 -3.860 25.355 1.00 96.44 105 SER A O 1
ATOM 774 N N . LEU A 1 106 ? -23.067 -5.969 25.000 1.00 95.62 106 LEU A N 1
ATOM 775 C CA . LEU A 1 106 ? -24.289 -5.885 25.801 1.00 95.62 106 LEU A CA 1
ATOM 776 C C . LEU A 1 106 ? -24.186 -6.837 27.000 1.00 95.62 106 LEU A C 1
ATOM 778 O O . LEU A 1 106 ? -24.104 -8.052 26.822 1.00 95.62 106 LEU A O 1
ATOM 782 N N . ALA A 1 107 ? -24.223 -6.284 28.213 1.00 93.38 107 ALA A N 1
ATOM 783 C CA . ALA A 1 107 ? -24.189 -7.029 29.473 1.00 93.38 107 ALA A CA 1
ATOM 784 C C . ALA A 1 107 ? -25.260 -6.480 30.427 1.00 93.38 107 ALA A C 1
ATOM 786 O O . ALA A 1 107 ? -25.385 -5.268 30.577 1.00 93.38 107 ALA A O 1
ATOM 787 N N . ASP A 1 108 ? -26.074 -7.354 31.026 1.00 91.81 108 ASP A N 1
ATOM 788 C CA . ASP A 1 108 ? -27.171 -7.000 31.951 1.00 91.81 108 ASP A CA 1
ATOM 789 C C . ASP A 1 108 ? -28.155 -5.920 31.434 1.00 91.81 108 ASP A C 1
ATOM 791 O O . ASP A 1 108 ? -28.776 -5.185 32.201 1.00 91.81 108 ASP A O 1
ATOM 795 N N . GLY A 1 109 ? -28.313 -5.814 30.108 1.00 89.25 109 GLY A N 1
ATOM 796 C CA . GLY A 1 109 ? -29.124 -4.776 29.451 1.00 89.25 109 GLY A CA 1
ATOM 797 C C . GLY A 1 109 ? -28.442 -3.405 29.327 1.00 89.25 109 GLY A C 1
ATOM 798 O O . GLY A 1 109 ? -29.043 -2.468 28.804 1.00 89.25 109 GLY A O 1
ATOM 799 N N . SER A 1 110 ? -27.190 -3.280 29.769 1.00 95.00 110 SER A N 1
ATOM 800 C CA . SER A 1 110 ? -26.332 -2.116 29.559 1.00 95.00 110 SER A CA 1
ATOM 801 C C . SER A 1 110 ? -25.484 -2.303 28.300 1.00 95.00 110 SER A C 1
ATOM 803 O O . SER A 1 110 ? -24.739 -3.277 28.180 1.00 95.00 110 SER A O 1
ATOM 805 N N . LEU A 1 111 ? -25.579 -1.356 27.365 1.00 97.12 111 LEU A N 1
ATOM 806 C CA . LEU A 1 111 ? -24.714 -1.297 26.187 1.00 97.12 111 LEU A CA 1
ATOM 807 C C . LEU A 1 111 ? -23.432 -0.533 26.539 1.00 97.12 111 LEU A C 1
ATOM 809 O O . LEU A 1 111 ? -23.485 0.575 27.078 1.00 97.12 111 LEU A O 1
ATOM 813 N N . THR A 1 112 ? -22.281 -1.099 26.200 1.00 97.38 112 THR A N 1
ATOM 814 C CA . THR A 1 112 ? -20.980 -0.427 26.302 1.00 97.38 112 THR A CA 1
ATOM 815 C C . THR A 1 112 ? -20.341 -0.306 24.922 1.00 97.38 112 THR A C 1
ATOM 817 O O . THR A 1 112 ? -20.649 -1.094 24.027 1.00 97.38 112 THR A O 1
ATOM 820 N N . ALA A 1 113 ? -19.480 0.696 24.750 1.00 97.69 113 ALA A N 1
ATOM 821 C CA . ALA A 1 113 ? -18.674 0.901 23.553 1.00 97.69 113 ALA A CA 1
ATOM 822 C C . ALA A 1 113 ? -17.216 1.124 23.956 1.00 97.69 113 ALA A C 1
ATOM 824 O O . ALA A 1 113 ? -16.935 1.942 24.835 1.00 97.69 113 ALA A O 1
ATOM 825 N N . VAL A 1 114 ? -16.301 0.436 23.279 1.00 97.06 114 VAL A N 1
ATOM 826 C CA . VAL A 1 114 ? -14.864 0.708 23.330 1.00 97.06 114 VAL A CA 1
ATOM 827 C C . VAL A 1 114 ? -14.457 1.270 21.975 1.00 97.06 114 VAL A C 1
ATOM 829 O O . VAL A 1 114 ? -14.649 0.618 20.955 1.00 97.06 114 VAL A O 1
ATOM 832 N N . VAL A 1 115 ? -13.909 2.486 21.962 1.00 95.94 115 VAL A N 1
ATOM 833 C CA . VAL A 1 115 ? -13.244 3.046 20.778 1.00 95.94 115 VAL A CA 1
ATOM 834 C C . VAL A 1 115 ? -11.790 2.609 20.799 1.00 95.94 115 VAL A C 1
ATOM 836 O O . VAL A 1 115 ? -11.090 2.820 21.792 1.00 95.94 115 VAL A O 1
ATOM 839 N N . SER A 1 116 ? -11.326 2.072 19.678 1.00 94.62 116 SER A N 1
ATOM 840 C CA . SER A 1 116 ? -9.912 1.901 19.377 1.00 94.62 116 SER A CA 1
ATOM 841 C C . SER A 1 116 ? -9.564 2.610 18.065 1.00 94.62 116 SER A C 1
ATOM 843 O O . SER A 1 116 ? -10.417 2.853 17.206 1.00 94.62 116 SER A O 1
ATOM 845 N N . ALA A 1 117 ? -8.291 2.969 17.898 1.00 87.25 117 ALA A N 1
ATOM 846 C CA . ALA A 1 117 ? -7.765 3.097 16.546 1.00 87.25 117 ALA A CA 1
ATOM 847 C C . ALA A 1 117 ? -7.806 1.694 15.912 1.00 87.25 117 ALA A C 1
ATOM 849 O O . ALA A 1 117 ? -7.485 0.735 16.623 1.00 87.25 117 ALA A O 1
ATOM 850 N N . PRO A 1 118 ? -8.172 1.551 14.623 1.00 78.19 118 PRO A N 1
ATOM 851 C CA . PRO A 1 118 ? -8.136 0.258 13.954 1.00 78.19 118 PRO A CA 1
ATOM 852 C C . PRO A 1 118 ? -6.749 -0.361 14.139 1.00 78.19 118 PRO A C 1
ATOM 854 O O . PRO A 1 118 ? -5.756 0.381 14.131 1.00 78.19 118 PRO A O 1
ATOM 857 N N . PRO A 1 119 ? -6.654 -1.690 14.321 1.00 70.69 119 PRO A N 1
ATOM 858 C CA . PRO A 1 119 ? -5.384 -2.348 14.576 1.00 70.69 119 PRO A CA 1
ATOM 859 C C . PRO A 1 119 ? -4.401 -1.956 13.477 1.00 70.69 119 PRO A C 1
ATOM 861 O O . PRO A 1 119 ? -4.650 -2.207 12.295 1.00 70.69 119 PRO A O 1
ATOM 864 N N . SER A 1 120 ? -3.306 -1.295 13.869 1.00 55.56 120 SER A N 1
ATOM 865 C CA . SER A 1 120 ? -2.266 -0.921 12.916 1.00 55.56 120 SER A CA 1
ATOM 866 C C . SER A 1 120 ? -1.845 -2.189 12.172 1.00 55.56 120 SER A C 1
ATOM 868 O O . SER A 1 120 ? -1.551 -3.186 12.837 1.00 55.56 120 SER A O 1
ATOM 870 N N . PRO A 1 121 ? -1.791 -2.191 10.828 1.00 50.91 121 PRO A N 1
ATOM 871 C CA . PRO A 1 121 ? -1.369 -3.370 10.068 1.00 50.91 121 PRO A CA 1
ATOM 872 C C . PRO A 1 121 ? 0.072 -3.803 10.395 1.00 50.91 121 PRO A C 1
ATOM 874 O O . PRO A 1 121 ? 0.466 -4.909 10.042 1.00 50.91 121 PRO A O 1
ATOM 877 N N . ASN A 1 122 ? 0.821 -2.950 11.104 1.00 45.91 122 ASN A N 1
ATOM 878 C CA . ASN A 1 122 ? 2.188 -3.167 11.574 1.00 45.91 122 ASN A CA 1
ATOM 879 C C . ASN A 1 122 ? 2.243 -3.575 13.063 1.00 45.91 122 ASN A C 1
ATOM 881 O O . ASN A 1 122 ? 3.311 -3.562 13.669 1.00 45.91 122 ASN A O 1
ATOM 885 N N . GLY A 1 123 ? 1.099 -3.851 13.699 1.00 39.88 123 GLY A N 1
ATOM 886 C CA . GLY A 1 123 ? 1.046 -4.321 15.079 1.00 39.88 123 GLY A CA 1
ATOM 887 C C . GLY A 1 123 ? 1.447 -5.791 15.171 1.00 39.88 123 GLY A C 1
ATOM 888 O O . GLY A 1 123 ? 0.749 -6.645 14.625 1.00 39.88 123 GLY A O 1
ATOM 889 N N . ASP A 1 124 ? 2.537 -6.080 15.890 1.00 38.09 124 ASP A N 1
ATOM 890 C CA . ASP A 1 124 ? 2.966 -7.447 16.210 1.00 38.09 124 ASP A CA 1
ATOM 891 C C . ASP A 1 124 ? 1.775 -8.300 16.669 1.00 38.09 124 ASP A C 1
ATOM 893 O O . ASP A 1 124 ? 0.981 -7.865 17.506 1.00 38.09 124 ASP A O 1
ATOM 897 N N . GLY A 1 125 ? 1.667 -9.527 16.145 1.00 33.69 125 GLY A N 1
ATOM 898 C CA . GLY A 1 125 ? 0.468 -10.383 16.180 1.00 33.69 125 GLY A CA 1
ATOM 899 C C . GLY A 1 125 ? -0.007 -10.909 17.546 1.00 33.69 125 GLY A C 1
ATOM 900 O O . GLY A 1 125 ? -0.619 -11.971 17.612 1.00 33.69 125 GLY A O 1
ATOM 901 N N . SER A 1 126 ? 0.239 -10.187 18.639 1.00 35.62 126 SER A N 1
ATOM 902 C CA . SER A 1 126 ? -0.290 -10.446 19.983 1.00 35.62 126 SER A CA 1
ATOM 903 C C . SER A 1 126 ? -1.692 -9.855 20.177 1.00 35.62 126 SER A C 1
ATOM 905 O O . SER A 1 126 ? -1.970 -9.177 21.168 1.00 35.62 126 SER A O 1
ATOM 907 N N . ALA A 1 127 ? -2.604 -10.148 19.246 1.00 36.69 127 ALA A N 1
ATOM 908 C CA . ALA A 1 127 ? -4.033 -9.965 19.471 1.00 36.69 127 ALA A CA 1
ATOM 909 C C . ALA A 1 127 ? -4.495 -10.977 20.535 1.00 36.69 127 ALA A C 1
ATOM 911 O O . ALA A 1 127 ? -4.851 -12.116 20.229 1.00 36.69 127 ALA A O 1
ATOM 912 N N . ALA A 1 128 ? -4.443 -10.571 21.804 1.00 38.81 128 ALA A N 1
ATOM 913 C CA . ALA A 1 128 ? -4.917 -11.363 22.932 1.00 38.81 128 ALA A CA 1
ATOM 914 C C . ALA A 1 128 ? -6.451 -11.471 22.884 1.00 38.81 128 ALA A C 1
ATOM 916 O O . ALA A 1 128 ? -7.164 -10.681 23.502 1.00 38.81 128 ALA A O 1
ATOM 917 N N . GLY A 1 129 ? -6.954 -12.439 22.113 1.00 30.56 129 GLY A N 1
ATOM 918 C CA . GLY A 1 129 ? -8.385 -12.711 22.011 1.00 30.56 129 GLY A CA 1
ATOM 919 C C . GLY A 1 129 ? -9.000 -12.993 23.391 1.00 30.56 129 GLY A C 1
ATOM 920 O O . GLY A 1 129 ? -8.357 -13.653 24.216 1.00 30.56 129 GLY A O 1
ATOM 921 N N . PRO A 1 130 ? -10.228 -12.511 23.670 1.00 39.53 130 PRO A N 1
ATOM 922 C CA . PRO A 1 130 ? -10.891 -12.751 24.947 1.00 39.53 130 PRO A CA 1
ATOM 923 C C . PRO A 1 130 ? -11.018 -14.259 25.201 1.00 39.53 130 PRO A C 1
ATOM 925 O O . PRO A 1 130 ? -11.409 -15.026 24.320 1.00 39.53 130 PRO A O 1
ATOM 928 N N . GLY A 1 131 ? -10.615 -14.689 26.398 1.00 38.25 131 GLY A N 1
ATOM 929 C CA . GLY A 1 131 ? -10.270 -16.084 26.668 1.00 38.25 131 GLY A CA 1
ATOM 930 C C . GLY A 1 131 ? -11.439 -17.063 26.554 1.00 38.25 131 GLY A C 1
ATOM 931 O O . GLY A 1 131 ? -12.249 -17.177 27.473 1.00 38.25 131 GLY A O 1
ATOM 932 N N . GLY A 1 132 ? -11.465 -17.846 25.472 1.00 29.19 132 GLY A N 1
ATOM 933 C CA . GLY A 1 132 ? -12.340 -19.009 25.339 1.00 29.19 132 GLY A CA 1
ATOM 934 C C . GLY A 1 132 ? -11.952 -20.107 26.332 1.00 29.19 132 GLY A C 1
ATOM 935 O O . GLY A 1 132 ? -10.962 -20.812 26.137 1.00 29.19 132 GLY A O 1
ATOM 936 N N . ALA A 1 133 ? -12.724 -20.254 27.409 1.00 35.56 133 ALA A N 1
ATOM 937 C CA . ALA A 1 133 ? -12.487 -21.272 28.427 1.00 35.56 133 ALA A CA 1
ATOM 938 C C . ALA A 1 133 ? -12.824 -22.678 27.893 1.00 35.56 133 ALA A C 1
ATOM 940 O O . ALA A 1 133 ? -13.991 -23.039 27.744 1.00 35.56 133 ALA A O 1
ATOM 941 N N . ALA A 1 134 ? -11.797 -23.489 27.630 1.00 32.97 134 ALA A N 1
ATOM 942 C CA . ALA A 1 134 ? -11.953 -24.872 27.186 1.00 32.97 134 ALA A CA 1
ATOM 943 C C . ALA A 1 134 ? -12.435 -25.780 28.336 1.00 32.97 134 ALA A C 1
ATOM 945 O O . ALA A 1 134 ? -11.635 -26.345 29.083 1.00 32.97 134 ALA A O 1
ATOM 946 N N . GLY A 1 135 ? -13.755 -25.915 28.482 1.00 32.47 135 GLY A N 1
ATOM 947 C CA . GLY A 1 135 ? -14.371 -26.871 29.401 1.00 32.47 135 GLY A CA 1
ATOM 948 C C . GLY A 1 135 ? -14.241 -28.314 28.903 1.00 32.47 135 GLY A C 1
ATOM 949 O O . GLY A 1 135 ? -14.663 -28.627 27.792 1.00 32.47 135 GLY A O 1
ATOM 950 N N . GLY A 1 136 ? -13.691 -29.195 29.741 1.00 29.66 136 GLY A N 1
ATOM 951 C CA . GLY A 1 136 ? -13.723 -30.649 29.563 1.00 29.66 136 GLY A CA 1
ATOM 952 C C . GLY A 1 136 ? -14.478 -31.290 30.724 1.00 29.66 136 GLY A C 1
ATOM 953 O O . GLY A 1 136 ? -13.912 -31.450 31.803 1.00 29.66 136 GLY A O 1
ATOM 954 N N . ASP A 1 137 ? -15.758 -31.594 30.514 1.00 31.02 137 ASP A N 1
ATOM 955 C CA . ASP A 1 137 ? -16.678 -32.073 31.557 1.00 31.02 137 ASP A CA 1
ATOM 956 C C . ASP A 1 137 ? -16.458 -33.575 31.883 1.00 31.02 137 ASP A C 1
ATOM 958 O O . ASP A 1 137 ? -15.969 -34.318 31.022 1.00 31.02 137 ASP A O 1
ATOM 962 N N . PRO A 1 138 ? -16.743 -34.060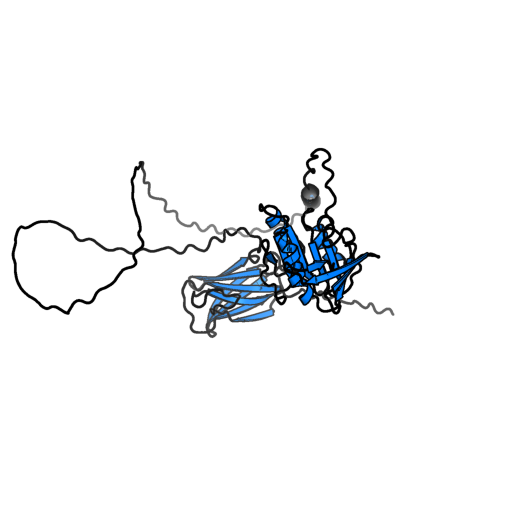 33.111 1.00 40.12 138 PRO A N 1
ATOM 963 C CA . PRO A 1 138 ? -16.192 -35.324 33.593 1.00 40.12 138 PRO A CA 1
ATOM 964 C C . PRO A 1 138 ? -17.118 -36.542 33.449 1.00 40.12 138 PRO A C 1
ATOM 966 O O . PRO A 1 138 ? -18.344 -36.475 33.501 1.00 40.12 138 PRO A O 1
ATOM 969 N N . SER A 1 139 ? -16.499 -37.719 33.417 1.00 31.58 139 SER A N 1
ATOM 970 C CA . SER A 1 139 ? -17.069 -38.999 33.863 1.00 31.58 139 SER A CA 1
ATOM 971 C C . SER A 1 139 ? -15.889 -39.843 34.368 1.00 31.58 139 SER A C 1
ATOM 973 O O . SER A 1 139 ? -14.879 -39.941 33.679 1.00 31.58 139 SER A O 1
ATOM 975 N N . GLY A 1 140 ? -15.878 -40.401 35.579 1.00 28.72 140 GLY A N 1
ATOM 976 C CA . GLY A 1 140 ? -17.003 -40.965 36.330 1.00 28.72 140 GLY A CA 1
ATOM 977 C C . GLY A 1 140 ? -16.869 -42.490 36.279 1.00 28.72 140 GLY A C 1
ATOM 978 O O . GLY A 1 140 ? -17.505 -43.131 35.456 1.00 28.72 140 GLY A O 1
ATOM 979 N N . GLU A 1 141 ? -15.797 -43.022 36.875 1.00 30.84 141 GLU A N 1
ATOM 980 C CA . GLU A 1 141 ? -15.844 -43.822 38.119 1.00 30.84 141 GLU A CA 1
ATOM 981 C C . GLU A 1 141 ? -16.524 -45.197 37.981 1.00 30.84 141 GLU A C 1
ATOM 983 O O . GLU A 1 141 ? -17.697 -45.299 37.642 1.00 30.84 141 GLU A O 1
ATOM 988 N N . GLY A 1 142 ? -15.794 -46.275 38.304 1.00 27.77 142 GLY A N 1
ATOM 989 C CA . GLY A 1 142 ? -16.340 -47.637 38.225 1.00 27.77 142 GLY A CA 1
ATOM 990 C C . GLY A 1 142 ? -15.317 -48.774 38.312 1.00 27.77 142 GLY A C 1
ATOM 991 O O . GLY A 1 142 ? -15.139 -49.519 37.354 1.00 27.77 142 GLY A O 1
ATOM 992 N N . GLY A 1 143 ? -14.655 -48.935 39.463 1.00 31.25 143 GLY A N 1
ATOM 993 C CA . GLY A 1 143 ? -14.110 -50.245 39.867 1.00 31.25 143 GLY A CA 1
ATOM 994 C C . GLY A 1 143 ? -15.170 -51.086 40.611 1.00 31.25 143 GLY A C 1
ATOM 995 O O . GLY A 1 143 ? -16.317 -50.644 40.688 1.00 31.25 143 GLY A O 1
ATOM 996 N N . PRO A 1 144 ? -14.821 -52.221 41.266 1.00 49.84 144 PRO A N 1
ATOM 997 C CA . PRO A 1 144 ? -13.473 -52.744 41.492 1.00 49.84 144 PRO A CA 1
ATOM 998 C C . PRO A 1 144 ? -13.346 -54.256 41.083 1.00 49.84 144 PRO A C 1
ATOM 1000 O O . PRO A 1 144 ? -13.546 -54.494 39.894 1.00 49.84 144 PRO A O 1
ATOM 1003 N N . PRO A 1 145 ? -12.911 -55.276 41.878 1.00 53.00 145 PRO A N 1
ATOM 1004 C CA . PRO A 1 145 ? -11.930 -56.244 41.358 1.00 53.00 145 PRO A CA 1
ATOM 1005 C C . PRO A 1 145 ? -12.308 -57.747 41.422 1.00 53.00 145 PRO A C 1
ATOM 1007 O O . PRO A 1 145 ? -13.237 -58.165 42.108 1.00 53.00 145 PRO A O 1
ATOM 1010 N N . GLY A 1 146 ? -11.469 -58.577 40.788 1.00 30.25 146 GLY A N 1
ATOM 1011 C CA . GLY A 1 146 ? -11.552 -60.048 40.791 1.00 30.25 146 GLY A CA 1
ATOM 1012 C C . GLY A 1 146 ? -12.301 -60.614 39.573 1.00 30.25 146 GLY A C 1
ATOM 1013 O O . GLY A 1 146 ? -13.100 -59.926 38.957 1.00 30.25 146 GLY A O 1
ATOM 1014 N N . GLY A 1 147 ? -12.073 -61.853 39.133 1.00 33.75 147 GLY A N 1
ATOM 1015 C CA . GLY A 1 147 ? -11.166 -62.882 39.655 1.00 33.75 147 GLY A CA 1
ATOM 1016 C C . GLY A 1 147 ? -11.853 -64.249 39.674 1.00 33.75 147 GLY A C 1
ATOM 1017 O O . GLY A 1 147 ? -12.581 -64.545 40.615 1.00 33.75 147 GLY A O 1
ATOM 1018 N N . GLY A 1 148 ? -11.639 -65.087 38.653 1.00 30.81 148 GLY A N 1
ATOM 1019 C CA . GLY A 1 148 ? -12.337 -66.373 38.545 1.00 30.81 148 GLY A CA 1
ATOM 1020 C C . GLY A 1 148 ? -11.839 -67.270 37.410 1.00 30.81 148 GLY A C 1
ATOM 1021 O O . GLY A 1 148 ? -11.619 -66.819 36.292 1.00 30.81 148 GLY A O 1
ATOM 1022 N N . LEU A 1 149 ? -11.657 -68.550 37.736 1.00 37.03 149 LEU A N 1
ATOM 1023 C CA . LEU A 1 149 ? -11.285 -69.652 36.841 1.00 37.03 149 LEU A CA 1
ATOM 1024 C C . LEU A 1 149 ? -12.479 -70.097 35.969 1.00 37.03 149 LEU A C 1
ATOM 1026 O O . LEU A 1 149 ? -13.618 -69.993 36.415 1.00 37.03 149 LEU A O 1
ATOM 1030 N N . GLY A 1 150 ? -12.225 -70.740 34.822 1.00 32.47 150 GLY A N 1
ATOM 1031 C CA . GLY A 1 150 ? -13.228 -71.591 34.155 1.00 32.47 150 GLY A CA 1
ATOM 1032 C C . GLY A 1 150 ? -13.046 -71.728 32.641 1.00 32.47 150 GLY A C 1
ATOM 1033 O O . GLY A 1 150 ? -13.227 -70.761 31.913 1.00 32.47 150 GLY A O 1
ATOM 1034 N N . GLY A 1 151 ? -12.696 -72.925 32.159 1.00 34.62 151 GLY A N 1
ATOM 1035 C CA . GLY A 1 151 ? -12.582 -73.217 30.721 1.00 34.62 151 GLY A CA 1
ATOM 1036 C C . GLY A 1 151 ? -13.862 -73.801 30.105 1.00 34.62 151 GLY A C 1
ATOM 1037 O O . GLY A 1 151 ? -14.731 -74.291 30.824 1.00 34.62 151 GLY A O 1
ATOM 1038 N N . GLY A 1 152 ? -13.946 -73.807 28.770 1.00 31.61 152 GLY A N 1
ATOM 1039 C CA . GLY A 1 152 ? -15.029 -74.453 28.018 1.00 31.61 152 GLY A CA 1
ATOM 1040 C C . GLY A 1 152 ? -14.965 -74.191 26.504 1.00 31.61 152 GLY A C 1
ATOM 1041 O O . GLY A 1 152 ? -14.710 -73.071 26.077 1.00 31.61 152 GLY A O 1
ATOM 1042 N N . ALA A 1 153 ? -15.195 -75.237 25.710 1.00 38.53 153 ALA A N 1
ATOM 1043 C CA . ALA A 1 153 ? -15.361 -75.269 24.246 1.00 38.53 153 ALA A CA 1
ATOM 1044 C C . ALA A 1 153 ? -16.249 -76.498 23.907 1.00 38.53 153 ALA A C 1
ATOM 1046 O O . ALA A 1 153 ? -16.495 -77.284 24.831 1.00 38.53 153 ALA A O 1
ATOM 1047 N N . PRO A 1 154 ? -16.665 -76.779 22.648 1.00 59.50 154 PRO A N 1
ATOM 1048 C CA . PRO A 1 154 ? -16.683 -75.973 21.410 1.00 59.50 154 PRO A CA 1
ATOM 1049 C C . PRO A 1 154 ? -18.098 -75.329 21.219 1.00 59.50 154 PRO A C 1
ATOM 1051 O O . PRO A 1 154 ? -18.625 -74.892 22.236 1.00 59.50 154 PRO A O 1
ATOM 1054 N N . VAL A 1 155 ? -18.792 -75.136 20.076 1.00 39.66 155 VAL A N 1
ATOM 1055 C CA . VAL A 1 155 ? -18.702 -75.550 18.646 1.00 39.66 155 VAL A CA 1
ATOM 1056 C C . VAL A 1 155 ? -19.424 -74.529 17.738 1.00 39.66 155 VAL A C 1
ATOM 1058 O O . VAL A 1 155 ? -20.287 -73.814 18.230 1.00 39.66 155 VAL A O 1
ATOM 1061 N N . ASP A 1 156 ? -19.106 -74.567 16.434 1.00 35.41 156 ASP A N 1
ATOM 1062 C CA . ASP A 1 156 ? -19.879 -74.140 15.241 1.00 35.41 156 ASP A CA 1
ATOM 1063 C C . ASP A 1 156 ? -20.499 -72.718 15.143 1.00 35.41 156 ASP A C 1
ATOM 1065 O O . ASP A 1 156 ? -20.993 -72.133 16.095 1.00 35.41 156 ASP A O 1
ATOM 1069 N N . GLY A 1 157 ? -20.569 -72.091 13.960 1.00 33.88 157 GLY A N 1
ATOM 1070 C CA . GLY A 1 157 ? -20.022 -72.497 12.658 1.00 33.88 157 GLY A CA 1
ATOM 1071 C C . GLY A 1 157 ? -20.788 -71.893 11.472 1.00 33.88 157 GLY A C 1
ATOM 1072 O O . GLY A 1 157 ? -21.957 -72.207 11.267 1.00 33.88 157 GLY A O 1
ATOM 1073 N N . SER A 1 158 ? -20.141 -71.040 10.668 1.00 38.44 158 SER A N 1
ATOM 1074 C CA . SER A 1 158 ? -20.598 -70.615 9.327 1.00 38.44 158 SER A CA 1
ATOM 1075 C C . SER A 1 158 ? -19.493 -69.849 8.593 1.00 38.44 158 SER A C 1
ATOM 1077 O O . SER A 1 158 ? -18.982 -68.857 9.108 1.00 38.44 158 SER A O 1
ATOM 1079 N N . SER A 1 159 ? -19.132 -70.287 7.386 1.00 39.28 159 SER A N 1
ATOM 1080 C CA . SER A 1 159 ? -18.116 -69.643 6.539 1.00 39.28 159 SER A CA 1
ATOM 1081 C C . SER A 1 159 ? -18.750 -68.872 5.376 1.00 39.28 159 SER A C 1
ATOM 1083 O O . SER A 1 159 ? -19.662 -69.398 4.738 1.00 39.28 159 SER A O 1
ATOM 1085 N N . PRO A 1 160 ? -18.196 -67.714 4.988 1.00 50.97 160 PRO A N 1
ATOM 1086 C CA . PRO A 1 160 ? -18.161 -67.268 3.599 1.00 50.97 160 PRO A CA 1
ATOM 1087 C C . PRO A 1 160 ? -16.795 -67.610 2.951 1.00 50.97 160 PRO A C 1
ATOM 1089 O O . PRO A 1 160 ? -15.781 -67.669 3.653 1.00 50.97 160 PRO A O 1
ATOM 1092 N N . PRO A 1 161 ? -16.730 -67.862 1.630 1.00 56.44 161 PRO A N 1
ATOM 1093 C CA . PRO A 1 161 ? -15.510 -68.337 0.980 1.00 56.44 161 PRO A CA 1
ATOM 1094 C C . PRO A 1 161 ? -14.470 -67.237 0.697 1.00 56.44 161 PRO A C 1
ATOM 1096 O O . PRO A 1 161 ? -14.750 -66.213 0.082 1.00 56.44 161 PRO A O 1
ATOM 1099 N N . SER A 1 162 ? -13.241 -67.549 1.104 1.00 40.38 162 SER A N 1
ATOM 1100 C CA . SER A 1 162 ? -11.929 -67.098 0.607 1.00 40.38 162 SER A CA 1
ATOM 1101 C C . SER A 1 162 ? -11.856 -66.389 -0.761 1.00 40.38 162 SER A C 1
ATOM 1103 O O . SER A 1 162 ? -12.311 -66.935 -1.767 1.00 40.38 162 SER A O 1
ATOM 1105 N N . GLY A 1 163 ? -11.096 -65.285 -0.826 1.00 35.69 163 GLY A N 1
ATOM 1106 C CA . GLY A 1 163 ? -10.665 -64.654 -2.083 1.00 35.69 163 GLY A CA 1
ATOM 1107 C C . GLY A 1 163 ? -9.554 -63.603 -1.914 1.00 35.69 163 GLY A C 1
ATOM 1108 O O . GLY A 1 163 ? -9.846 -62.417 -1.811 1.00 35.69 163 GLY A O 1
ATOM 1109 N N . THR A 1 164 ? -8.285 -64.029 -1.901 1.00 39.22 164 THR A N 1
ATOM 1110 C CA . THR A 1 164 ? -7.065 -63.185 -1.853 1.00 39.22 164 THR A CA 1
ATOM 1111 C C . THR A 1 164 ? -5.864 -63.945 -2.454 1.00 39.22 164 THR A C 1
ATOM 1113 O O . THR A 1 164 ? -5.916 -65.176 -2.507 1.00 39.22 164 THR A O 1
ATOM 1116 N N . PRO A 1 165 ? -4.725 -63.292 -2.778 1.00 62.50 165 PRO A N 1
ATOM 1117 C CA . PRO A 1 165 ? -4.508 -61.985 -3.417 1.00 62.50 165 PRO A CA 1
ATOM 1118 C C . PRO A 1 165 ? -3.731 -62.179 -4.761 1.00 62.50 165 PRO A C 1
ATOM 1120 O O . PRO A 1 165 ? -3.870 -63.249 -5.358 1.00 62.50 165 PRO A O 1
ATOM 1123 N N . PRO A 1 166 ? -2.946 -61.202 -5.287 1.00 58.75 166 PRO A N 1
ATOM 1124 C CA . PRO A 1 166 ? -1.540 -61.117 -4.844 1.00 58.75 166 PRO A CA 1
ATOM 1125 C C . PRO A 1 166 ? -0.874 -59.711 -4.806 1.00 58.75 166 PRO A C 1
ATOM 1127 O O . PRO A 1 166 ? -0.940 -58.954 -5.764 1.00 58.75 166 PRO A O 1
ATOM 1130 N N . ASN A 1 167 ? -0.123 -59.489 -3.717 1.00 38.41 167 ASN A N 1
ATOM 1131 C CA . ASN A 1 167 ? 1.213 -58.863 -3.559 1.00 38.41 167 ASN A CA 1
ATOM 1132 C C . ASN A 1 167 ? 1.586 -57.455 -4.098 1.00 38.41 167 ASN A C 1
ATOM 1134 O O . ASN A 1 167 ? 1.206 -57.037 -5.185 1.00 38.41 167 ASN A O 1
ATOM 1138 N N . GLY A 1 168 ? 2.480 -56.797 -3.335 1.00 34.56 168 GLY A N 1
ATOM 1139 C CA . GLY A 1 168 ? 3.084 -55.479 -3.597 1.00 34.56 168 GLY A CA 1
ATOM 1140 C C . GLY A 1 168 ? 2.765 -54.481 -2.474 1.00 34.56 168 GLY A C 1
ATOM 1141 O O . GLY A 1 168 ? 2.011 -53.544 -2.693 1.00 34.56 168 GLY A O 1
ATOM 1142 N N . ASP A 1 169 ? 3.113 -54.708 -1.205 1.00 33.56 169 ASP A N 1
ATOM 1143 C CA . ASP A 1 169 ? 4.451 -54.972 -0.636 1.00 33.56 169 ASP A CA 1
ATOM 1144 C C . ASP A 1 169 ? 5.470 -53.836 -0.857 1.00 33.56 169 ASP A C 1
ATOM 1146 O O . ASP A 1 169 ? 6.212 -53.833 -1.836 1.00 33.56 169 ASP A O 1
ATOM 1150 N N . LEU A 1 170 ? 5.508 -52.897 0.099 1.00 40.53 170 LEU A N 1
ATOM 1151 C CA . LEU A 1 170 ? 6.727 -52.216 0.545 1.00 40.53 170 LEU A CA 1
ATOM 1152 C C . LEU A 1 170 ? 6.632 -51.898 2.050 1.00 40.53 170 LEU A C 1
ATOM 1154 O O . LEU A 1 170 ? 5.794 -51.113 2.493 1.00 40.53 170 LEU A O 1
ATOM 1158 N N . SER A 1 171 ? 7.530 -52.494 2.832 1.00 37.94 171 SER A N 1
ATOM 1159 C CA . SER A 1 171 ? 7.853 -52.124 4.221 1.00 37.94 171 SER A CA 1
ATOM 1160 C C . SER A 1 171 ? 8.535 -50.744 4.320 1.00 37.94 171 SER A C 1
ATOM 1162 O O . SER A 1 171 ? 9.180 -50.327 3.363 1.00 37.94 171 SER A O 1
ATOM 1164 N N . GLY A 1 172 ? 8.557 -50.039 5.459 1.00 32.03 172 GLY A N 1
ATOM 1165 C CA . GLY A 1 172 ? 8.004 -50.345 6.788 1.00 32.03 172 GLY A CA 1
ATOM 1166 C C . GLY A 1 172 ? 8.775 -49.637 7.925 1.00 32.03 172 GLY A C 1
ATOM 1167 O O . GLY A 1 172 ? 9.713 -48.889 7.665 1.00 32.03 172 GLY A O 1
ATOM 1168 N N . GLY A 1 173 ? 8.406 -49.919 9.184 1.00 32.09 173 GLY A N 1
ATOM 1169 C CA . GLY A 1 173 ? 9.021 -49.357 10.406 1.00 32.09 173 GLY A CA 1
ATOM 1170 C C . GLY A 1 173 ? 8.437 -47.998 10.847 1.00 32.09 173 GLY A C 1
ATOM 1171 O O . GLY A 1 173 ? 7.969 -47.228 10.020 1.00 32.09 173 GLY A O 1
ATOM 1172 N N . GLY A 1 174 ? 8.404 -47.638 12.137 1.00 31.94 174 GLY A N 1
ATOM 1173 C CA . GLY A 1 174 ? 8.738 -48.404 13.349 1.00 31.94 174 GLY A CA 1
ATOM 1174 C C . GLY A 1 174 ? 8.947 -47.483 14.569 1.00 31.94 174 GLY A C 1
ATOM 1175 O O . GLY A 1 174 ? 9.733 -46.548 14.485 1.00 31.94 174 GLY A O 1
ATOM 1176 N N . GLY A 1 175 ? 8.255 -47.731 15.694 1.00 38.22 175 GLY A N 1
ATOM 1177 C CA . GLY A 1 175 ? 8.505 -47.043 16.983 1.00 38.22 175 GLY A CA 1
ATOM 1178 C C . GLY A 1 175 ? 9.829 -47.483 17.640 1.00 38.22 175 GLY A C 1
ATOM 1179 O O . GLY A 1 175 ? 10.430 -48.443 17.152 1.00 38.22 175 GLY A O 1
ATOM 1180 N N . PRO A 1 176 ? 10.304 -46.837 18.732 1.00 49.19 176 PRO A N 1
ATOM 1181 C CA . PRO A 1 176 ? 9.562 -46.511 19.971 1.00 49.19 176 PRO A CA 1
ATOM 1182 C C . PRO A 1 176 ? 9.717 -45.015 20.385 1.00 49.19 176 PRO A C 1
ATOM 1184 O O . PRO A 1 176 ? 10.208 -44.222 19.594 1.00 49.19 176 PRO A O 1
ATOM 1187 N N . GLY A 1 177 ? 9.317 -44.494 21.557 1.00 41.66 177 GLY A N 1
ATOM 1188 C CA . GLY A 1 177 ? 8.728 -45.074 22.777 1.00 41.66 177 GLY A CA 1
ATOM 1189 C C . GLY A 1 177 ? 9.648 -44.950 24.013 1.00 41.66 177 GLY A C 1
ATOM 1190 O O . GLY A 1 177 ? 10.549 -45.763 24.193 1.00 41.66 177 GLY A O 1
ATOM 1191 N N . GLY A 1 178 ? 9.404 -43.953 24.877 1.00 31.16 178 GLY A N 1
ATOM 1192 C CA . GLY A 1 178 ? 10.127 -43.693 26.140 1.00 31.16 178 GLY A CA 1
ATOM 1193 C C . GLY A 1 178 ? 9.882 -42.260 26.666 1.00 31.16 178 GLY A C 1
ATOM 1194 O O . GLY A 1 178 ? 9.418 -41.419 25.907 1.00 31.16 178 GLY A O 1
ATOM 1195 N N . GLY A 1 179 ? 10.147 -41.909 27.934 1.00 31.97 179 GLY A N 1
ATOM 1196 C CA . GLY A 1 179 ? 10.679 -42.765 29.007 1.00 31.97 179 GLY A CA 1
ATOM 1197 C C . GLY A 1 179 ? 11.072 -42.068 30.331 1.00 31.97 179 GLY A C 1
ATOM 1198 O O . GLY A 1 179 ? 12.093 -42.438 30.900 1.00 31.97 179 GLY A O 1
ATOM 1199 N N . GLY A 1 180 ? 10.298 -41.097 30.845 1.00 29.95 180 GLY A N 1
ATOM 1200 C CA . GLY A 1 180 ? 10.589 -40.391 32.119 1.00 29.95 180 GLY A CA 1
ATOM 1201 C C . GLY A 1 180 ? 11.769 -39.397 32.047 1.00 29.95 180 GLY A C 1
ATOM 1202 O O . GLY A 1 180 ? 12.236 -39.123 30.942 1.00 29.95 180 GLY A O 1
ATOM 1203 N N . PRO A 1 181 ? 12.282 -38.858 33.179 1.00 43.41 181 PRO A N 1
ATOM 1204 C CA . PRO A 1 181 ? 11.852 -39.000 34.580 1.00 43.41 181 PRO A CA 1
ATOM 1205 C C . PRO A 1 181 ? 11.101 -37.746 35.097 1.00 43.41 181 PRO A C 1
ATOM 1207 O O . PRO A 1 181 ? 10.766 -36.861 34.318 1.00 43.41 181 PRO A O 1
ATOM 1210 N N . GLY A 1 182 ? 10.842 -37.653 36.410 1.00 39.91 182 GLY A N 1
ATOM 1211 C CA . GLY A 1 182 ? 10.144 -36.511 37.020 1.00 39.91 182 GLY A CA 1
ATOM 1212 C C . GLY A 1 182 ? 10.810 -35.917 38.268 1.00 39.91 182 GLY A C 1
ATOM 1213 O O . GLY A 1 182 ? 11.629 -36.551 38.933 1.00 39.91 182 GLY A O 1
ATOM 1214 N N . SER A 1 183 ? 10.382 -34.700 38.592 1.00 36.75 183 SER A N 1
ATOM 1215 C CA . SER A 1 183 ? 10.549 -33.946 39.844 1.00 36.75 183 SER A CA 1
ATOM 1216 C C . SER A 1 183 ? 9.343 -32.989 39.941 1.00 36.75 183 SER A C 1
ATOM 1218 O O . SER A 1 183 ? 8.711 -32.704 38.929 1.00 36.75 183 SER A O 1
ATOM 1220 N N . GLY A 1 184 ? 8.901 -32.465 41.082 1.00 31.84 184 GLY A N 1
ATOM 1221 C CA . GLY A 1 184 ? 9.325 -32.590 42.477 1.00 31.84 184 GLY A CA 1
ATOM 1222 C C . GLY A 1 184 ? 8.720 -31.400 43.241 1.00 31.84 184 GLY A C 1
ATOM 1223 O O . GLY A 1 184 ? 8.861 -30.273 42.782 1.00 31.84 184 GLY A O 1
ATOM 1224 N N . GLY A 1 185 ? 7.996 -31.631 44.345 1.00 32.84 185 GLY A N 1
ATOM 1225 C CA . GLY A 1 185 ? 7.352 -30.555 45.130 1.00 32.84 185 GLY A CA 1
ATOM 1226 C C . GLY A 1 185 ? 8.359 -29.601 45.802 1.00 32.84 185 GLY A C 1
ATOM 1227 O O . GLY A 1 185 ? 9.555 -29.901 45.793 1.00 32.84 185 GLY A O 1
ATOM 1228 N N . PRO A 1 186 ? 7.916 -28.482 46.419 1.00 44.25 186 PRO A N 1
ATOM 1229 C CA . PRO A 1 186 ? 6.691 -28.349 47.234 1.00 44.25 186 PRO A CA 1
ATOM 1230 C C . PRO A 1 186 ? 5.695 -27.304 46.646 1.00 44.25 186 PRO A C 1
ATOM 1232 O O . PRO A 1 186 ? 5.916 -26.815 45.547 1.00 44.25 186 PRO A O 1
ATOM 1235 N N . GLY A 1 187 ? 4.533 -26.942 47.213 1.00 32.44 187 GLY A N 1
ATOM 1236 C CA . GLY A 1 187 ? 4.053 -26.962 48.604 1.00 32.44 187 GLY A CA 1
ATOM 1237 C C . GLY A 1 187 ? 4.458 -25.670 49.346 1.00 32.44 187 GLY A C 1
ATOM 1238 O O . GLY A 1 187 ? 5.627 -25.313 49.338 1.00 32.44 187 GLY A O 1
ATOM 1239 N N . GLY A 1 188 ? 3.577 -24.915 50.007 1.00 35.09 188 GLY A N 1
ATOM 1240 C CA . GLY A 1 188 ? 2.121 -25.020 50.153 1.00 35.09 188 GLY A CA 1
ATOM 1241 C C . GLY A 1 188 ? 1.581 -23.887 51.051 1.00 35.09 188 GLY A C 1
ATOM 1242 O O . GLY A 1 188 ? 2.361 -23.102 51.584 1.00 35.09 188 GLY A O 1
ATOM 1243 N N . GLY A 1 189 ? 0.258 -23.826 51.243 1.00 36.28 189 GLY A N 1
ATOM 1244 C CA . GLY A 1 189 ? -0.429 -22.775 52.015 1.00 36.28 189 GLY A CA 1
ATOM 1245 C C . GLY A 1 189 ? -1.129 -21.747 51.107 1.00 36.28 189 GLY A C 1
ATOM 1246 O O . GLY A 1 189 ? -0.533 -21.272 50.150 1.00 36.28 189 GLY A O 1
ATOM 1247 N N . GLY A 1 190 ? -2.397 -21.375 51.300 1.00 37.31 190 GLY A N 1
ATOM 1248 C CA . GLY A 1 190 ? -3.343 -21.755 52.356 1.00 37.31 190 GLY A CA 1
ATOM 1249 C C . GLY A 1 190 ? -3.510 -20.662 53.412 1.00 37.31 190 GLY A C 1
ATOM 1250 O O . GLY A 1 190 ? -2.881 -20.716 54.463 1.00 37.31 190 GLY A O 1
ATOM 1251 N N . GLY A 1 191 ? -4.382 -19.691 53.130 1.00 32.50 191 GLY A N 1
ATOM 1252 C CA . GLY A 1 191 ? -4.727 -18.588 54.030 1.00 32.50 191 GLY A CA 1
ATOM 1253 C C . GLY A 1 191 ? -5.986 -17.857 53.540 1.00 32.50 191 GLY A C 1
ATOM 1254 O O . GLY A 1 191 ? -5.912 -17.202 52.503 1.00 32.50 191 GLY A O 1
ATOM 1255 N N . PRO A 1 192 ? -7.145 -18.000 54.210 1.00 54.78 192 PRO A N 1
ATOM 1256 C CA . PRO A 1 192 ? -8.410 -17.406 53.775 1.00 54.78 192 PRO A CA 1
ATOM 1257 C C . PRO A 1 192 ? -8.768 -16.112 54.529 1.00 54.78 192 PRO A C 1
ATOM 1259 O O . PRO A 1 192 ? -8.329 -15.894 55.655 1.00 54.78 192 PRO A O 1
ATOM 1262 N N . GLY A 1 193 ? -9.692 -15.334 53.955 1.00 38.50 193 GLY A N 1
ATOM 1263 C CA . GLY A 1 193 ? -10.436 -14.277 54.655 1.00 38.50 193 GLY A CA 1
ATOM 1264 C C . GLY A 1 193 ? -10.001 -12.851 54.307 1.00 38.50 193 GLY A C 1
ATOM 1265 O O . GLY A 1 193 ? -8.836 -12.494 54.431 1.00 38.50 193 GLY A O 1
ATOM 1266 N N . GLY A 1 194 ? -10.962 -12.021 53.887 1.00 35.81 194 GLY A N 1
ATOM 1267 C CA . GLY A 1 194 ? -10.689 -10.647 53.445 1.00 35.81 194 GLY A CA 1
ATOM 1268 C C . GLY A 1 194 ? -11.915 -9.878 52.946 1.00 35.81 194 GLY A C 1
ATOM 1269 O O . GLY A 1 194 ? -11.806 -9.111 51.997 1.00 35.81 194 GLY A O 1
ATOM 1270 N N . SER A 1 195 ? -13.096 -10.097 53.532 1.00 48.00 195 SER A N 1
ATOM 1271 C CA . SER A 1 195 ? -14.312 -9.362 53.160 1.00 48.00 195 SER A CA 1
ATOM 1272 C C . SER A 1 195 ? -14.261 -7.913 53.659 1.00 48.00 195 SER A C 1
ATOM 1274 O O . SER A 1 195 ? -14.284 -7.685 54.871 1.00 48.00 195 SER A O 1
ATOM 1276 N N . SER A 1 196 ? -14.257 -6.940 52.748 1.00 38.03 196 SER A N 1
ATOM 1277 C CA . SER A 1 196 ? -14.357 -5.509 53.057 1.00 38.03 196 SER A CA 1
ATOM 1278 C C . SER A 1 196 ? -15.534 -4.865 52.314 1.00 38.03 196 SER A C 1
ATOM 1280 O O . SER A 1 196 ? -15.725 -5.055 51.115 1.00 38.03 196 SER A O 1
ATOM 1282 N N . SER A 1 197 ? -16.363 -4.122 53.049 1.00 41.16 197 SER A N 1
ATOM 1283 C CA . SER A 1 197 ? -17.584 -3.499 52.522 1.00 41.16 197 SER A CA 1
ATOM 1284 C C . SER A 1 197 ? -17.290 -2.223 51.716 1.00 41.16 197 SER A C 1
ATOM 1286 O O . SER A 1 197 ? -16.386 -1.471 52.091 1.00 41.16 197 SER A O 1
ATOM 1288 N N . PRO A 1 198 ? -18.083 -1.896 50.678 1.00 51.53 198 PRO A N 1
ATOM 1289 C CA . PRO A 1 198 ? -17.938 -0.642 49.940 1.00 51.53 198 PRO A CA 1
ATOM 1290 C C . PRO A 1 198 ? -18.422 0.560 50.772 1.00 51.53 198 PRO A C 1
ATOM 1292 O O . PRO A 1 198 ? -19.610 0.697 51.062 1.00 51.53 198 PRO A O 1
ATOM 1295 N N . GLY A 1 199 ? -17.502 1.454 51.143 1.00 39.59 199 GLY A N 1
ATOM 1296 C CA . GLY A 1 199 ? -17.815 2.727 51.802 1.00 39.59 199 GLY A CA 1
ATOM 1297 C C . GLY A 1 199 ? -18.125 3.839 50.794 1.00 39.59 199 GLY A C 1
ATOM 1298 O O . GLY A 1 199 ? -17.282 4.180 49.965 1.00 39.59 199 GLY A O 1
ATOM 1299 N N . SER A 1 200 ? -19.318 4.433 50.862 1.00 47.75 200 SER A N 1
ATOM 1300 C CA . SER A 1 200 ? -19.770 5.470 49.923 1.00 47.75 200 SER A CA 1
ATOM 1301 C C . SER A 1 200 ? -19.239 6.872 50.263 1.00 47.75 200 SER A C 1
ATOM 1303 O O . SER A 1 200 ? -19.914 7.696 50.881 1.00 47.75 200 SER A O 1
ATOM 1305 N N . ASN A 1 201 ? -18.027 7.190 49.800 1.00 43.50 201 ASN A N 1
ATOM 1306 C CA . ASN A 1 201 ? -17.454 8.533 49.942 1.00 43.50 201 ASN A CA 1
ATOM 1307 C C . ASN A 1 201 ? -18.079 9.533 48.953 1.00 43.50 201 ASN A C 1
ATOM 1309 O O . ASN A 1 201 ? -17.605 9.732 47.835 1.00 43.50 201 ASN A O 1
ATOM 1313 N N . LYS A 1 202 ? -19.150 10.200 49.393 1.00 44.88 202 LYS A N 1
ATOM 1314 C CA . LYS A 1 202 ? -19.815 11.291 48.668 1.00 44.88 202 LYS A CA 1
ATOM 1315 C C . LYS A 1 202 ? -18.979 12.578 48.744 1.00 44.88 202 LYS A C 1
ATOM 1317 O O . LYS A 1 202 ? -19.091 13.334 49.707 1.00 44.88 202 LYS A O 1
ATOM 1322 N N . ALA A 1 203 ? -18.139 12.817 47.738 1.00 42.81 203 ALA A N 1
ATOM 1323 C CA . ALA A 1 203 ? -17.297 14.012 47.664 1.00 42.81 203 ALA A CA 1
ATOM 1324 C C . ALA A 1 203 ? -18.132 15.317 47.590 1.00 42.81 203 ALA A C 1
ATOM 1326 O O . ALA A 1 203 ? -19.165 15.342 46.913 1.00 42.81 203 ALA A O 1
ATOM 1327 N N . PRO A 1 204 ? -17.710 16.406 48.263 1.00 56.09 204 PRO A N 1
ATOM 1328 C CA . PRO A 1 204 ? -18.337 17.720 48.129 1.00 56.09 204 PRO A CA 1
ATOM 1329 C C . PRO A 1 204 ? -17.949 18.398 46.797 1.00 56.09 204 PRO A C 1
ATOM 1331 O O . PRO A 1 204 ? -16.885 18.104 46.248 1.00 56.09 204 PRO A O 1
ATOM 1334 N N . PRO A 1 205 ? -18.770 19.330 46.276 1.00 53.44 205 PRO A N 1
ATOM 1335 C CA . PRO A 1 205 ? -18.430 20.086 45.073 1.00 53.44 205 PRO A CA 1
ATOM 1336 C C . PRO A 1 205 ? -17.231 21.015 45.318 1.00 53.44 205 PRO A C 1
ATOM 1338 O O . PRO A 1 205 ? -17.199 21.759 46.298 1.00 53.44 205 PRO A O 1
ATOM 1341 N N . VAL A 1 206 ? -16.258 20.996 44.404 1.00 50.19 206 VAL A N 1
ATOM 1342 C CA . VAL A 1 206 ? -15.079 21.873 44.450 1.00 50.19 206 VAL A CA 1
ATOM 1343 C C . VAL A 1 206 ? -15.420 23.216 43.806 1.00 50.19 206 VAL A C 1
ATOM 1345 O O . VAL A 1 206 ? -15.457 23.347 42.584 1.00 50.19 206 VAL A O 1
ATOM 1348 N N . THR A 1 207 ? -15.679 24.228 44.632 1.00 44.84 207 THR A N 1
ATOM 1349 C CA . THR A 1 207 ? -15.948 25.593 44.164 1.00 44.84 207 THR A CA 1
ATOM 1350 C C . THR A 1 207 ? -14.637 26.309 43.837 1.00 44.84 207 THR A C 1
ATOM 1352 O O . THR A 1 207 ? -13.920 26.741 44.739 1.00 44.84 207 THR A O 1
ATOM 1355 N N . PHE A 1 208 ? -14.321 26.467 42.551 1.00 48.31 208 PHE A N 1
ATOM 1356 C CA . PHE A 1 208 ? -13.145 27.219 42.105 1.00 48.31 208 PHE A CA 1
ATOM 1357 C C . PHE A 1 208 ? -13.337 28.727 42.321 1.00 48.31 208 PHE A C 1
ATOM 1359 O O . PHE A 1 208 ? -13.908 29.430 41.488 1.00 48.31 208 PHE A O 1
ATOM 1366 N N . ALA A 1 209 ? -12.851 29.236 43.454 1.00 46.00 209 ALA A N 1
ATOM 1367 C CA . ALA A 1 209 ? -12.768 30.669 43.706 1.00 46.00 209 ALA A CA 1
ATOM 1368 C C . ALA A 1 209 ? -11.634 31.281 42.865 1.00 46.00 209 ALA A C 1
ATOM 1370 O O . ALA A 1 209 ? -10.456 31.040 43.131 1.00 46.00 209 ALA A O 1
ATOM 1371 N N . ALA A 1 210 ? -11.988 32.079 41.856 1.00 50.16 210 ALA A N 1
ATOM 1372 C CA . ALA A 1 210 ? -11.039 32.763 40.980 1.00 50.16 210 ALA A CA 1
ATOM 1373 C C . ALA A 1 210 ? -10.334 33.930 41.704 1.00 50.16 210 ALA A C 1
ATOM 1375 O O . ALA A 1 210 ? -10.665 35.100 41.516 1.00 50.16 210 ALA A O 1
ATOM 1376 N N . SER A 1 211 ? -9.358 33.602 42.552 1.00 44.78 211 SER A N 1
ATOM 1377 C CA . SER A 1 211 ? -8.424 34.575 43.120 1.00 44.78 211 SER A CA 1
ATOM 1378 C C . SER A 1 211 ? -7.433 35.010 42.043 1.00 44.78 211 SER A C 1
ATOM 1380 O O . SER A 1 211 ? -6.559 34.235 41.660 1.00 44.78 211 SER A O 1
ATOM 1382 N N . GLY A 1 212 ? -7.553 36.247 41.561 1.00 53.47 212 GLY A N 1
ATOM 1383 C CA . GLY A 1 212 ? -6.584 36.830 40.635 1.00 53.47 212 GLY A CA 1
ATOM 1384 C C . GLY A 1 212 ? -5.234 37.055 41.316 1.00 53.47 212 GLY A C 1
ATOM 1385 O O . GLY A 1 212 ? -5.084 38.020 42.059 1.00 53.47 212 GLY A O 1
ATOM 1386 N N . SER A 1 213 ? -4.271 36.170 41.049 1.00 51.22 213 SER A N 1
ATOM 1387 C CA . SER A 1 213 ? -2.845 36.399 41.304 1.00 51.22 213 SER A CA 1
ATOM 1388 C C . SER A 1 213 ? -2.100 36.498 39.973 1.00 51.22 213 SER A C 1
ATOM 1390 O O . SER A 1 213 ? -2.394 35.736 39.048 1.00 51.22 213 SER A O 1
ATOM 1392 N N . ASP A 1 214 ? -1.108 37.385 39.883 1.00 57.91 214 ASP A N 1
ATOM 1393 C CA . ASP A 1 214 ? -0.264 37.558 38.689 1.00 57.91 214 ASP A CA 1
ATOM 1394 C C . ASP A 1 214 ? 0.628 36.329 38.382 1.00 57.91 214 ASP A C 1
ATOM 1396 O O . ASP A 1 214 ? 1.207 36.228 37.298 1.00 57.91 214 ASP A O 1
ATOM 1400 N N . ASP A 1 215 ? 0.680 35.339 39.285 1.00 58.03 215 ASP A N 1
ATOM 1401 C CA . ASP A 1 215 ? 1.412 34.070 39.122 1.00 58.03 215 ASP A CA 1
ATOM 1402 C C . ASP A 1 215 ? 1.044 33.281 37.850 1.00 58.03 215 ASP A C 1
ATOM 1404 O O . ASP A 1 215 ? 1.831 32.452 37.387 1.00 58.03 215 ASP A O 1
ATOM 1408 N N . GLY A 1 216 ? -0.128 33.528 37.249 1.00 58.47 216 GLY A N 1
ATOM 1409 C CA . GLY A 1 216 ? -0.576 32.840 36.031 1.00 58.47 216 GLY A CA 1
ATOM 1410 C C . GLY A 1 216 ? 0.428 32.912 34.869 1.00 58.47 216 GLY A C 1
ATOM 1411 O O . GLY A 1 216 ? 0.558 31.955 34.103 1.00 58.47 216 GLY A O 1
ATOM 1412 N N . VAL A 1 217 ? 1.207 33.998 34.780 1.00 72.75 217 VAL A N 1
ATOM 1413 C CA . VAL A 1 217 ? 2.254 34.170 33.756 1.00 72.75 217 VAL A CA 1
ATOM 1414 C C . VAL A 1 217 ? 3.375 33.132 33.905 1.00 72.75 217 VAL A C 1
ATOM 1416 O O . VAL A 1 217 ? 3.876 32.622 32.901 1.00 72.75 217 VAL A O 1
ATOM 1419 N N . MET A 1 218 ? 3.737 32.757 35.139 1.00 73.12 218 MET A N 1
ATOM 1420 C CA . MET A 1 218 ? 4.794 31.771 35.406 1.00 73.12 218 MET A CA 1
ATOM 1421 C C . MET A 1 218 ? 4.392 30.365 34.948 1.00 73.12 218 MET A C 1
ATOM 1423 O O . MET A 1 218 ? 5.208 29.655 34.360 1.00 73.12 218 MET A O 1
ATOM 1427 N N . PHE A 1 219 ? 3.129 29.974 35.148 1.00 78.56 219 PHE A N 1
ATOM 1428 C CA . PHE A 1 219 ? 2.619 28.679 34.683 1.00 78.56 219 PHE A CA 1
ATOM 1429 C C . PHE A 1 219 ? 2.568 28.590 33.152 1.00 78.56 219 PHE A C 1
ATOM 1431 O O . PHE A 1 219 ? 2.957 27.566 32.589 1.00 78.56 219 PHE A O 1
ATOM 1438 N N . ILE A 1 220 ? 2.170 29.670 32.469 1.00 79.31 220 ILE A N 1
ATOM 1439 C CA . ILE A 1 220 ? 2.180 29.736 30.997 1.00 79.31 220 ILE A CA 1
ATOM 1440 C C . ILE A 1 220 ? 3.618 29.646 30.465 1.00 79.31 220 ILE A C 1
ATOM 1442 O O . ILE A 1 220 ? 3.892 28.842 29.573 1.00 79.31 220 ILE A O 1
ATOM 1446 N N . ALA A 1 221 ? 4.556 30.405 31.043 1.00 81.38 221 ALA A N 1
ATOM 1447 C CA . ALA A 1 221 ? 5.966 30.363 30.653 1.00 81.38 221 ALA A CA 1
ATOM 1448 C C . ALA A 1 221 ? 6.587 28.966 30.846 1.00 81.38 221 ALA A C 1
ATOM 1450 O O . ALA A 1 221 ? 7.309 28.483 29.970 1.00 81.38 221 ALA A O 1
ATOM 1451 N N . PHE A 1 222 ? 6.266 28.285 31.952 1.00 87.69 222 PHE A N 1
ATOM 1452 C CA . PHE A 1 222 ? 6.733 26.923 32.218 1.00 87.69 222 PHE A CA 1
ATOM 1453 C C . PHE A 1 222 ? 6.139 25.901 31.234 1.00 87.69 222 PHE A C 1
ATOM 1455 O O . PHE A 1 222 ? 6.868 25.057 30.711 1.00 87.69 222 PHE A O 1
ATOM 1462 N N . GLY A 1 223 ? 4.841 26.007 30.922 1.00 89.06 223 GLY A N 1
ATOM 1463 C CA . GLY A 1 223 ? 4.167 25.143 29.946 1.00 89.06 223 GLY A CA 1
ATOM 1464 C C . GLY A 1 223 ? 4.746 25.269 28.533 1.00 89.06 223 GLY A C 1
ATOM 1465 O O . GLY A 1 223 ? 5.057 24.258 27.903 1.00 89.06 223 GLY A O 1
ATOM 1466 N N . VAL A 1 224 ? 4.976 26.500 28.060 1.00 90.19 224 VAL A N 1
ATOM 1467 C CA . VAL A 1 224 ? 5.630 26.755 26.761 1.00 90.19 224 VAL A CA 1
ATOM 1468 C C . VAL A 1 224 ? 7.069 26.228 26.756 1.00 90.19 224 VAL A C 1
ATOM 1470 O O . VAL A 1 224 ? 7.477 25.577 25.794 1.00 90.19 224 VAL A O 1
ATOM 1473 N N . GLY A 1 225 ? 7.825 26.437 27.841 1.00 93.25 225 GLY A N 1
ATOM 1474 C CA . GLY A 1 225 ? 9.183 25.906 27.983 1.00 93.25 225 GLY A CA 1
ATOM 1475 C C . GLY A 1 225 ? 9.245 24.378 27.884 1.00 93.25 225 GLY A C 1
ATOM 1476 O O . GLY A 1 225 ? 10.098 23.843 27.174 1.00 93.25 225 GLY A O 1
ATOM 1477 N N . LEU A 1 226 ? 8.309 23.673 28.530 1.00 94.06 226 LEU A N 1
ATOM 1478 C CA . LEU A 1 226 ? 8.204 22.212 28.461 1.00 94.06 226 LEU A CA 1
ATOM 1479 C C . LEU A 1 226 ? 7.872 21.723 27.041 1.00 94.06 226 LEU A C 1
ATOM 1481 O O . LEU A 1 226 ? 8.484 20.766 26.567 1.00 94.06 226 LEU A O 1
ATOM 1485 N N . LEU A 1 227 ? 6.945 22.397 26.350 1.00 91.81 227 LEU A N 1
ATOM 1486 C CA . LEU A 1 227 ? 6.547 22.071 24.974 1.00 91.81 227 LEU A CA 1
ATOM 1487 C C . LEU A 1 227 ? 7.705 22.232 23.979 1.00 91.81 227 LEU A C 1
ATOM 1489 O O . LEU A 1 227 ? 7.947 21.342 23.164 1.00 91.81 227 LEU A O 1
ATOM 1493 N N . VAL A 1 228 ? 8.467 23.327 24.083 1.00 94.88 228 VAL A N 1
ATOM 1494 C CA . VAL A 1 228 ? 9.673 23.546 23.265 1.00 94.88 228 VAL A CA 1
ATOM 1495 C C . VAL A 1 228 ? 10.722 22.466 23.541 1.00 94.88 228 VAL A C 1
ATOM 1497 O O . VAL A 1 228 ? 11.314 21.934 22.602 1.00 94.88 228 VAL A O 1
ATOM 1500 N N . LEU A 1 229 ? 10.931 22.090 24.806 1.00 93.81 229 LEU A N 1
ATOM 1501 C CA . LEU A 1 229 ? 11.909 21.067 25.185 1.00 93.81 229 LEU A CA 1
ATOM 1502 C C . LEU A 1 229 ? 11.507 19.675 24.658 1.00 93.81 229 LEU A C 1
ATOM 1504 O O . LEU A 1 229 ? 12.350 18.971 24.101 1.00 93.81 229 LEU A O 1
ATOM 1508 N N . LEU A 1 230 ? 10.221 19.313 24.731 1.00 93.56 230 LEU A N 1
ATOM 1509 C CA . LEU A 1 230 ? 9.670 18.107 24.098 1.00 93.56 230 LEU A CA 1
ATOM 1510 C C . LEU A 1 230 ? 9.868 18.110 22.575 1.00 93.56 230 LEU A C 1
ATOM 1512 O O . LEU A 1 230 ? 10.350 17.117 22.027 1.00 93.56 230 LEU A O 1
ATOM 1516 N N . GLY A 1 231 ? 9.571 19.227 21.903 1.00 90.88 231 GLY A N 1
ATOM 1517 C CA . GLY A 1 231 ? 9.789 19.386 20.462 1.00 90.88 231 GLY A CA 1
ATOM 1518 C C . GLY A 1 231 ? 11.258 19.221 20.060 1.00 90.88 231 GLY A C 1
ATOM 1519 O O . GLY A 1 231 ? 11.562 18.494 19.115 1.00 90.88 231 GLY A O 1
ATOM 1520 N N . VAL A 1 232 ? 12.187 19.811 20.823 1.00 92.19 232 VAL A N 1
ATOM 1521 C CA . VAL A 1 232 ? 13.635 19.645 20.611 1.00 92.19 232 VAL A CA 1
ATOM 1522 C C . VAL A 1 232 ? 14.072 18.196 20.839 1.00 92.19 232 VAL A C 1
ATOM 1524 O O . VAL A 1 232 ? 14.838 17.675 20.034 1.00 92.19 232 VAL A O 1
ATOM 1527 N N . VAL A 1 233 ? 13.573 17.510 21.874 1.00 88.75 233 VAL A N 1
ATOM 1528 C CA . VAL A 1 233 ? 13.895 16.092 22.131 1.00 88.75 233 VAL A CA 1
ATOM 1529 C C . VAL A 1 233 ? 13.352 15.175 21.031 1.00 88.75 233 VAL A C 1
ATOM 1531 O O . VAL A 1 233 ? 14.053 14.251 20.616 1.00 88.75 233 VAL A O 1
ATOM 1534 N N . TRP A 1 234 ? 12.146 15.433 20.517 1.00 87.25 234 TRP A N 1
ATOM 1535 C CA . TRP A 1 234 ? 11.574 14.695 19.386 1.00 87.25 234 TRP A CA 1
ATOM 1536 C C . TRP A 1 234 ? 12.374 14.929 18.098 1.00 87.25 234 TRP A C 1
ATOM 1538 O O . TRP A 1 234 ? 12.790 13.968 17.448 1.00 87.25 234 TRP A O 1
ATOM 1548 N N . PHE A 1 235 ? 12.705 16.187 17.788 1.00 85.25 235 PHE A N 1
ATOM 1549 C CA . PHE A 1 235 ? 13.557 16.534 16.650 1.00 85.25 235 PHE A CA 1
ATOM 1550 C C . PHE A 1 235 ? 14.959 15.916 16.775 1.00 85.25 235 PHE A C 1
ATOM 1552 O O . PHE A 1 235 ? 15.481 15.379 15.805 1.00 85.25 235 PHE A O 1
ATOM 1559 N N . TRP A 1 236 ? 15.551 15.897 17.974 1.00 81.00 236 TRP A N 1
ATOM 1560 C CA . TRP A 1 236 ? 16.836 15.237 18.237 1.00 81.00 236 TRP A CA 1
ATOM 1561 C C . TRP A 1 236 ? 16.762 13.711 18.165 1.00 81.00 236 TRP A C 1
ATOM 1563 O O . TRP A 1 236 ? 17.767 13.093 17.827 1.00 81.00 236 TRP A O 1
ATOM 1573 N N . LYS A 1 237 ? 15.617 13.081 18.458 1.00 77.88 237 LYS A N 1
ATOM 1574 C CA . LYS A 1 237 ? 15.417 11.652 18.168 1.00 77.88 237 LYS A CA 1
ATOM 1575 C C . LYS A 1 237 ? 15.367 11.409 16.659 1.00 77.88 237 LYS A C 1
ATOM 1577 O O . LYS A 1 237 ? 16.097 10.549 16.183 1.00 77.88 237 LYS A O 1
ATOM 1582 N N . ARG A 1 238 ? 14.601 12.207 15.905 1.00 74.44 238 ARG A N 1
ATOM 1583 C CA . ARG A 1 238 ? 14.491 12.083 14.438 1.00 74.44 238 ARG A CA 1
ATOM 1584 C C . ARG A 1 238 ? 15.803 12.407 13.706 1.00 74.44 238 ARG A C 1
ATOM 1586 O O . ARG A 1 238 ? 16.132 11.758 12.725 1.00 74.44 238 ARG A O 1
ATOM 1593 N N . ALA A 1 239 ? 16.591 13.353 14.219 1.00 62.00 239 ALA A N 1
ATOM 1594 C CA . ALA A 1 239 ? 17.926 13.679 13.711 1.00 62.00 239 ALA A CA 1
ATOM 1595 C C . ALA A 1 239 ? 19.008 12.658 14.118 1.00 62.00 239 ALA A C 1
ATOM 1597 O O . ALA A 1 239 ? 20.082 12.637 13.521 1.00 62.00 239 ALA A O 1
ATOM 1598 N N . LYS A 1 240 ? 18.741 11.791 15.106 1.00 47.75 240 LYS A N 1
ATOM 1599 C CA . LYS A 1 240 ? 19.606 10.667 15.500 1.00 47.75 240 LYS A CA 1
ATOM 1600 C C . LYS A 1 240 ? 19.319 9.402 14.684 1.00 47.75 240 LYS A C 1
ATOM 1602 O O . LYS A 1 240 ? 19.317 8.299 15.227 1.00 47.75 240 LYS A O 1
ATOM 1607 N N . GLY A 1 241 ? 19.205 9.555 13.362 1.00 50.03 241 GLY A N 1
ATOM 1608 C CA . GLY A 1 241 ? 19.659 8.486 12.473 1.00 50.03 241 GLY A CA 1
ATOM 1609 C C . GLY A 1 241 ? 21.085 8.121 12.894 1.00 50.03 241 GLY A C 1
ATOM 1610 O O . GLY A 1 241 ? 21.923 9.013 13.057 1.00 50.03 241 GLY A O 1
ATOM 1611 N N . GLY A 1 242 ? 21.318 6.845 13.214 1.00 43.53 242 GLY A N 1
ATOM 1612 C CA . GLY A 1 242 ? 22.509 6.429 13.959 1.00 43.53 242 GLY A CA 1
ATOM 1613 C C . GLY A 1 242 ? 23.809 6.898 13.291 1.00 43.53 242 GLY A C 1
ATOM 1614 O O . GLY A 1 242 ? 23.862 6.963 12.060 1.00 43.53 242 GLY A O 1
ATOM 1615 N N . PRO A 1 243 ? 24.868 7.229 14.062 1.00 46.38 243 PRO A N 1
ATOM 1616 C CA . PRO A 1 243 ? 26.152 7.602 13.481 1.00 46.38 243 PRO A CA 1
ATOM 1617 C C . PRO A 1 243 ? 26.642 6.437 12.622 1.00 46.38 243 PRO A C 1
ATOM 1619 O O . PRO A 1 243 ? 27.066 5.418 13.165 1.00 46.38 243 PRO A O 1
ATOM 1622 N N . ARG A 1 244 ? 26.526 6.580 11.291 1.00 51.41 244 ARG A N 1
ATOM 1623 C CA . ARG A 1 244 ? 26.829 5.526 10.313 1.00 51.41 244 ARG A CA 1
ATOM 1624 C C . ARG A 1 244 ? 28.199 4.950 10.645 1.00 51.41 244 ARG A C 1
ATOM 1626 O O . ARG A 1 244 ? 29.198 5.666 10.535 1.00 51.41 244 ARG A O 1
ATOM 1633 N N . SER A 1 245 ? 28.224 3.698 11.110 1.00 46.72 245 SER A N 1
ATOM 1634 C CA . SER A 1 245 ? 29.453 3.038 11.546 1.00 46.72 245 SER A CA 1
ATOM 1635 C C . SER A 1 245 ? 30.471 3.144 10.430 1.00 46.72 245 SER A C 1
ATOM 1637 O O . SER A 1 245 ? 30.257 2.624 9.339 1.00 46.72 245 SER A O 1
ATOM 1639 N N . ARG A 1 246 ? 31.564 3.860 10.698 1.00 42.88 246 ARG A N 1
ATOM 1640 C CA . ARG A 1 246 ? 32.591 4.180 9.706 1.00 42.88 246 ARG A CA 1
ATOM 1641 C C . ARG A 1 246 ? 33.517 2.981 9.506 1.00 42.88 246 ARG A C 1
ATOM 1643 O O . ARG A 1 246 ? 34.715 3.057 9.766 1.00 42.88 246 ARG A O 1
ATOM 1650 N N . THR A 1 247 ? 32.929 1.857 9.097 1.00 51.69 247 THR A N 1
ATOM 1651 C CA . THR A 1 247 ? 33.646 0.730 8.502 1.00 51.69 247 THR A CA 1
ATOM 1652 C C . THR A 1 247 ? 34.535 1.291 7.400 1.00 51.69 247 THR A C 1
ATOM 1654 O O . THR A 1 247 ? 34.051 2.057 6.567 1.00 51.69 247 THR A O 1
ATOM 1657 N N . ALA A 1 248 ? 35.834 0.986 7.468 1.00 55.09 248 ALA A N 1
ATOM 1658 C CA . ALA A 1 248 ? 36.857 1.573 6.599 1.00 55.09 248 ALA A CA 1
ATOM 1659 C C . ALA A 1 248 ? 36.468 1.461 5.119 1.00 55.09 248 ALA A C 1
ATOM 1661 O O . ALA A 1 248 ? 35.810 0.489 4.768 1.00 55.09 248 ALA A O 1
ATOM 1662 N N . ASP A 1 249 ? 36.870 2.442 4.301 1.00 56.69 249 ASP A N 1
ATOM 1663 C CA . ASP A 1 249 ? 36.302 2.791 2.985 1.00 56.69 249 ASP A CA 1
ATOM 1664 C C . ASP A 1 249 ? 36.102 1.617 1.995 1.00 56.69 249 ASP A C 1
ATOM 1666 O O . ASP A 1 249 ? 36.809 1.473 0.996 1.00 56.69 249 ASP A O 1
ATOM 1670 N N . VAL A 1 250 ? 35.072 0.799 2.235 1.00 57.88 250 VAL A N 1
ATOM 1671 C CA . VAL A 1 250 ? 34.502 -0.132 1.262 1.00 57.88 250 VAL A CA 1
ATOM 1672 C C . VAL A 1 250 ? 33.687 0.715 0.299 1.00 57.88 250 VAL A C 1
ATOM 1674 O O . VAL A 1 250 ? 32.494 0.948 0.488 1.00 57.88 250 VAL A O 1
ATOM 1677 N N . GLN A 1 251 ? 34.363 1.216 -0.731 1.00 65.75 251 GLN A N 1
ATOM 1678 C CA . GLN A 1 251 ? 33.701 1.808 -1.880 1.00 65.75 251 GLN A CA 1
ATOM 1679 C C . GLN A 1 251 ? 32.823 0.725 -2.518 1.00 65.75 251 GLN A C 1
ATOM 1681 O O . GLN A 1 251 ? 33.338 -0.203 -3.142 1.00 65.75 251 GLN A O 1
ATOM 1686 N N . MET A 1 252 ? 31.504 0.823 -2.325 1.00 61.81 252 MET A N 1
ATOM 1687 C CA . MET A 1 252 ? 30.554 -0.047 -3.013 1.00 61.81 252 MET A CA 1
ATOM 1688 C C . MET A 1 252 ? 30.794 0.075 -4.517 1.00 61.81 252 MET A C 1
ATOM 1690 O O . MET A 1 252 ? 30.836 1.180 -5.063 1.00 61.81 252 MET A O 1
ATOM 1694 N N . VAL A 1 253 ? 30.989 -1.067 -5.175 1.00 76.94 253 VAL A N 1
ATOM 1695 C CA . VAL A 1 253 ? 31.010 -1.123 -6.636 1.00 76.94 253 VAL A CA 1
ATOM 1696 C C . VAL A 1 253 ? 29.617 -0.697 -7.106 1.00 76.94 253 VAL A C 1
ATOM 1698 O O . VAL A 1 253 ? 28.649 -1.254 -6.588 1.00 76.94 253 VAL A O 1
ATOM 1701 N N . PRO A 1 254 ? 29.485 0.270 -8.035 1.00 78.38 254 PRO A N 1
ATOM 1702 C CA . PRO A 1 254 ? 28.182 0.664 -8.552 1.00 78.38 254 PRO A CA 1
ATOM 1703 C C . PRO A 1 254 ? 27.437 -0.553 -9.095 1.00 78.38 254 PRO A C 1
ATOM 1705 O O . PRO A 1 254 ? 27.973 -1.295 -9.924 1.00 78.38 254 PRO A O 1
ATOM 1708 N N . GLU A 1 255 ? 26.218 -0.771 -8.611 1.00 85.81 255 GLU A N 1
ATOM 1709 C CA . GLU A 1 255 ? 25.366 -1.830 -9.135 1.00 85.81 255 GLU A CA 1
ATOM 1710 C C . GLU A 1 255 ? 24.979 -1.508 -10.590 1.00 85.81 255 GLU A C 1
ATOM 1712 O O . GLU A 1 255 ? 24.767 -0.342 -10.936 1.00 85.81 255 GLU A O 1
ATOM 1717 N N . PRO A 1 256 ? 24.926 -2.511 -11.483 1.00 89.19 256 PRO A N 1
ATOM 1718 C CA . PRO A 1 256 ? 24.511 -2.287 -12.859 1.00 89.19 256 PRO A CA 1
ATOM 1719 C C . PRO A 1 256 ? 23.020 -1.936 -12.912 1.00 89.19 256 PRO A C 1
ATOM 1721 O O . PRO A 1 256 ? 22.203 -2.573 -12.246 1.00 89.19 256 PRO A O 1
ATOM 1724 N N . GLY A 1 257 ? 22.663 -0.970 -13.760 1.00 90.56 257 GLY A N 1
ATOM 1725 C CA . GLY A 1 257 ? 21.271 -0.604 -14.004 1.00 90.56 257 GLY A CA 1
ATOM 1726 C C . GLY A 1 257 ? 20.406 -1.790 -14.439 1.00 90.56 257 GLY A C 1
ATOM 1727 O O . GLY A 1 257 ? 20.888 -2.733 -15.070 1.00 90.56 257 GLY A O 1
ATOM 1728 N N . LEU A 1 258 ? 19.111 -1.727 -14.107 1.00 89.50 258 LEU A N 1
ATOM 1729 C CA . LEU A 1 258 ? 18.205 -2.890 -14.013 1.00 89.50 258 LEU A CA 1
ATOM 1730 C C . LEU A 1 258 ? 18.149 -3.809 -15.258 1.00 89.50 258 LEU A C 1
ATOM 1732 O O . LEU A 1 258 ? 17.893 -5.006 -15.121 1.00 89.50 258 LEU A O 1
ATOM 1736 N N . PHE A 1 259 ? 18.420 -3.268 -16.452 1.00 92.00 259 PHE A N 1
ATOM 1737 C CA . PHE A 1 259 ? 18.557 -4.027 -17.710 1.00 92.00 259 PHE A CA 1
ATOM 1738 C C . PHE A 1 259 ? 19.862 -3.741 -18.468 1.00 92.00 259 PHE A C 1
ATOM 1740 O O . PHE A 1 259 ? 20.256 -4.522 -19.331 1.00 92.00 259 PHE A O 1
ATOM 1747 N N . SER A 1 260 ? 20.536 -2.629 -18.171 1.00 91.94 260 SER A N 1
ATOM 1748 C CA . SER A 1 260 ? 21.799 -2.233 -18.793 1.00 91.94 260 SER A CA 1
ATOM 1749 C C . SER A 1 260 ? 22.539 -1.215 -17.909 1.00 91.94 260 SER A C 1
ATOM 1751 O O . SER A 1 260 ? 21.898 -0.512 -17.125 1.00 91.94 260 SER A O 1
ATOM 1753 N N . PRO A 1 261 ? 23.859 -1.018 -18.098 1.00 91.69 261 PRO A N 1
ATOM 1754 C CA . PRO A 1 261 ? 24.622 0.034 -17.415 1.00 91.69 261 PRO A CA 1
ATOM 1755 C C . PRO A 1 261 ? 24.233 1.486 -17.764 1.00 91.69 261 PRO A C 1
ATOM 1757 O O . PRO A 1 261 ? 24.873 2.405 -17.262 1.00 91.69 261 PRO A O 1
ATOM 1760 N N . SER A 1 262 ? 23.258 1.715 -18.655 1.00 91.12 262 SER A N 1
ATOM 1761 C CA . SER A 1 262 ? 22.784 3.055 -19.045 1.00 91.12 262 SER A CA 1
ATOM 1762 C C . SER A 1 262 ? 21.412 3.427 -18.462 1.00 91.12 262 SER A C 1
ATOM 1764 O O . SER A 1 262 ? 20.993 4.586 -18.549 1.00 91.12 262 SER A O 1
ATOM 1766 N N . LEU A 1 263 ? 20.724 2.469 -17.837 1.00 93.69 263 LEU A N 1
ATOM 1767 C CA . LEU A 1 263 ? 19.563 2.724 -16.986 1.00 93.69 263 LEU A CA 1
ATOM 1768 C C . LEU A 1 263 ? 20.018 2.9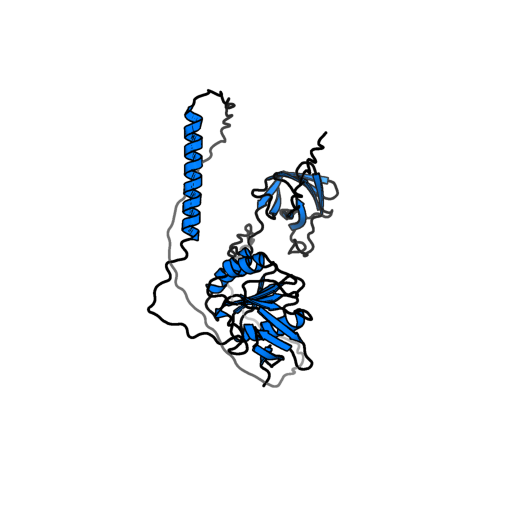61 -15.531 1.00 93.69 263 LEU A C 1
ATOM 1770 O O . LEU A 1 263 ? 21.120 2.542 -15.174 1.00 93.69 263 LEU A O 1
ATOM 1774 N N . PRO A 1 264 ? 19.199 3.604 -14.680 1.00 93.06 264 PRO A N 1
ATOM 1775 C CA . PRO A 1 264 ? 19.516 3.756 -13.261 1.00 93.06 264 PRO A CA 1
ATOM 1776 C C . PRO A 1 264 ? 19.556 2.403 -12.536 1.00 93.06 264 PRO A C 1
ATOM 1778 O O . PRO A 1 264 ? 18.895 1.439 -12.949 1.00 93.06 264 PRO A O 1
ATOM 1781 N N . SER A 1 265 ? 20.310 2.345 -11.441 1.00 94.25 265 SER A N 1
ATOM 1782 C CA . SER A 1 265 ? 20.327 1.202 -10.532 1.00 94.25 265 SER A CA 1
ATOM 1783 C C . SER A 1 265 ? 19.221 1.315 -9.481 1.00 94.25 265 SER A C 1
ATOM 1785 O O . SER A 1 265 ? 18.786 2.410 -9.127 1.00 94.25 265 SER A O 1
ATOM 1787 N N . LEU A 1 266 ? 18.797 0.179 -8.920 1.00 94.00 266 LEU A N 1
ATOM 1788 C CA . LEU A 1 266 ? 17.954 0.176 -7.721 1.00 94.00 266 LEU A CA 1
ATOM 1789 C C . LEU A 1 266 ? 18.716 0.752 -6.512 1.00 94.00 266 LEU A C 1
ATOM 1791 O O . LEU A 1 266 ? 18.107 1.421 -5.682 1.00 94.00 266 LEU A O 1
ATOM 1795 N N . SER A 1 267 ? 20.047 0.612 -6.457 1.00 90.44 267 SER A N 1
ATOM 1796 C CA . SER A 1 267 ? 20.893 1.272 -5.447 1.00 90.44 267 SER A CA 1
ATOM 1797 C C . SER A 1 267 ? 20.786 2.804 -5.433 1.00 90.44 267 SER A C 1
ATOM 1799 O O . SER A 1 267 ? 21.184 3.432 -4.454 1.00 90.44 267 SER A O 1
ATOM 1801 N N . ASP A 1 268 ? 20.260 3.411 -6.502 1.00 87.88 268 ASP A N 1
ATOM 1802 C CA . ASP A 1 268 ? 20.102 4.864 -6.630 1.00 87.88 268 ASP A CA 1
ATOM 1803 C C . ASP A 1 268 ? 18.777 5.368 -6.007 1.00 87.88 268 ASP A C 1
ATOM 1805 O O . ASP A 1 268 ? 18.515 6.574 -5.979 1.00 87.88 268 ASP A O 1
ATOM 1809 N N . GLY A 1 269 ? 17.941 4.456 -5.487 1.00 95.00 269 GLY A N 1
ATOM 1810 C CA . GLY A 1 269 ? 16.671 4.741 -4.818 1.00 95.00 269 GLY A CA 1
ATOM 1811 C C . GLY A 1 269 ? 15.448 4.429 -5.687 1.00 95.00 269 GLY A C 1
ATOM 1812 O O . GLY A 1 269 ? 15.351 3.362 -6.294 1.00 95.00 269 GLY A O 1
ATOM 1813 N N . LEU A 1 270 ? 14.475 5.346 -5.717 1.00 97.38 270 LEU A N 1
ATOM 1814 C CA . LEU A 1 270 ? 13.257 5.198 -6.520 1.00 97.38 270 LEU A CA 1
ATOM 1815 C C . LEU A 1 270 ? 13.454 5.686 -7.960 1.00 97.38 270 LEU A C 1
ATOM 1817 O O . LEU A 1 270 ? 13.790 6.846 -8.189 1.00 97.38 270 LEU A O 1
ATOM 1821 N N . ILE A 1 271 ? 13.140 4.822 -8.925 1.00 97.62 271 ILE A N 1
ATOM 1822 C CA . ILE A 1 271 ? 13.135 5.116 -10.361 1.00 97.62 271 ILE A CA 1
ATOM 1823 C C . ILE A 1 271 ? 11.684 5.303 -10.824 1.00 97.62 271 ILE A C 1
ATOM 1825 O O . ILE A 1 271 ? 10.860 4.401 -10.674 1.00 97.62 271 ILE A O 1
ATOM 1829 N N . ALA A 1 272 ? 11.356 6.443 -11.429 1.00 97.50 272 ALA A N 1
ATOM 1830 C CA . ALA A 1 272 ? 10.031 6.699 -11.988 1.00 97.50 272 ALA A CA 1
ATOM 1831 C C . ALA A 1 272 ? 9.921 6.121 -13.411 1.00 97.50 272 ALA A C 1
ATOM 1833 O O . ALA A 1 272 ? 10.594 6.579 -14.334 1.00 97.50 272 ALA A O 1
ATOM 1834 N N . TRP A 1 273 ? 9.073 5.112 -13.594 1.00 97.94 273 TRP A N 1
ATOM 1835 C CA . TRP A 1 273 ? 8.762 4.487 -14.879 1.00 97.94 273 TRP A CA 1
ATOM 1836 C C . TRP A 1 273 ? 7.471 5.081 -15.440 1.00 97.94 273 TRP A C 1
ATOM 1838 O O . TRP A 1 273 ? 6.386 4.793 -14.941 1.00 97.94 273 TRP A O 1
ATOM 1848 N N . VAL A 1 274 ? 7.583 5.906 -16.481 1.00 97.56 274 VAL A N 1
ATOM 1849 C CA . VAL A 1 274 ? 6.439 6.542 -17.148 1.00 97.56 274 VAL A CA 1
ATOM 1850 C C . VAL A 1 274 ? 5.941 5.624 -18.261 1.00 97.56 274 VAL A C 1
ATOM 1852 O O . VAL A 1 274 ? 6.661 5.378 -19.229 1.00 97.56 274 VAL A O 1
ATOM 1855 N N . VAL A 1 275 ? 4.713 5.122 -18.125 1.00 97.19 275 VAL A N 1
ATOM 1856 C CA . VAL A 1 275 ? 4.104 4.099 -18.990 1.00 97.19 275 VAL A CA 1
ATOM 1857 C C . VAL A 1 275 ? 2.728 4.589 -19.488 1.00 97.19 275 VAL A C 1
ATOM 1859 O O . VAL A 1 275 ? 1.704 4.256 -18.884 1.00 97.19 275 VAL A O 1
ATOM 1862 N N . PRO A 1 276 ? 2.675 5.392 -20.575 1.00 93.19 276 PRO A N 1
ATOM 1863 C CA . PRO A 1 276 ? 1.450 6.071 -21.027 1.00 93.19 276 PRO A CA 1
ATOM 1864 C C . PRO A 1 276 ? 0.279 5.133 -21.336 1.00 93.19 276 PRO A C 1
ATOM 1866 O O . PRO A 1 276 ? -0.881 5.426 -21.029 1.00 93.19 276 PRO A O 1
ATOM 1869 N N . GLU A 1 277 ? 0.593 3.978 -21.920 1.00 91.12 277 GLU A N 1
ATOM 1870 C CA . GLU A 1 277 ? -0.363 2.961 -22.338 1.00 91.12 277 GLU A CA 1
ATOM 1871 C C . GLU A 1 277 ? 0.006 1.610 -21.722 1.00 91.12 277 GLU A C 1
ATOM 1873 O O . GLU A 1 277 ? 1.176 1.248 -21.632 1.00 91.12 277 GLU A O 1
ATOM 1878 N N . GLY A 1 278 ? -0.998 0.845 -21.287 1.00 86.00 278 GLY A N 1
ATOM 1879 C CA . GLY A 1 278 ? -0.788 -0.542 -20.870 1.00 86.00 278 GLY A CA 1
ATOM 1880 C C . GLY A 1 278 ? 0.064 -0.748 -19.610 1.00 86.00 278 GLY A C 1
ATOM 1881 O O . GLY A 1 278 ? 0.657 -1.812 -19.480 1.00 86.00 278 GLY A O 1
ATOM 1882 N N . ALA A 1 279 ? 0.109 0.197 -18.660 1.00 89.94 279 ALA A N 1
ATOM 1883 C CA . ALA A 1 279 ? 0.893 0.069 -17.418 1.00 89.94 279 ALA A CA 1
ATOM 1884 C C . ALA A 1 279 ? 0.719 -1.291 -16.694 1.00 89.94 279 ALA A C 1
ATOM 1886 O O . ALA A 1 279 ? 1.699 -1.905 -16.277 1.00 89.94 279 ALA A O 1
ATOM 1887 N N . ALA A 1 280 ? -0.503 -1.831 -16.627 1.00 90.69 280 ALA A N 1
ATOM 1888 C CA . ALA A 1 280 ? -0.765 -3.154 -16.047 1.00 90.69 280 ALA A CA 1
ATOM 1889 C C . ALA A 1 280 ? -0.051 -4.319 -16.775 1.00 90.69 280 ALA A C 1
ATOM 1891 O O . ALA A 1 280 ? 0.261 -5.331 -16.152 1.00 90.69 280 ALA A O 1
ATOM 1892 N N . ALA A 1 281 ? 0.240 -4.184 -18.073 1.00 92.88 281 ALA A N 1
ATOM 1893 C CA . ALA A 1 281 ? 0.926 -5.202 -18.868 1.00 92.88 281 ALA A CA 1
ATOM 1894 C C . ALA A 1 281 ? 2.441 -5.260 -18.604 1.00 92.88 281 ALA A C 1
ATOM 1896 O O . ALA A 1 281 ? 3.024 -6.330 -18.758 1.00 92.88 281 ALA A O 1
ATOM 1897 N N . VAL A 1 282 ? 3.074 -4.156 -18.175 1.00 95.25 282 VAL A N 1
ATOM 1898 C CA . VAL A 1 282 ? 4.502 -4.153 -17.794 1.00 95.25 282 VAL A CA 1
ATOM 1899 C C . VAL A 1 282 ? 4.718 -4.499 -16.315 1.00 95.25 282 VAL A C 1
ATOM 1901 O O . VAL A 1 282 ? 5.755 -5.061 -15.974 1.00 95.25 282 VAL A O 1
ATOM 1904 N N . VAL A 1 283 ? 3.729 -4.259 -15.441 1.00 96.19 283 VAL A N 1
ATOM 1905 C CA . VAL A 1 283 ? 3.811 -4.573 -13.997 1.00 96.19 283 VAL A CA 1
ATOM 1906 C C . VAL A 1 283 ? 4.129 -6.048 -13.733 1.00 96.19 283 VAL A C 1
ATOM 1908 O O . VAL A 1 283 ? 5.018 -6.330 -12.935 1.00 96.19 283 VAL A O 1
ATOM 1911 N N . GLN A 1 284 ? 3.458 -6.996 -14.397 1.00 96.25 284 GLN A N 1
ATOM 1912 C CA . GLN A 1 284 ? 3.658 -8.423 -14.105 1.00 96.25 284 GLN A CA 1
ATOM 1913 C C . GLN A 1 284 ? 5.032 -8.961 -14.582 1.00 96.25 284 GLN A C 1
ATOM 1915 O O . GLN A 1 284 ? 5.691 -9.638 -13.789 1.00 96.25 284 GLN A O 1
ATOM 1920 N N . PRO A 1 285 ? 5.527 -8.653 -15.804 1.00 96.44 285 PRO A N 1
ATOM 1921 C CA . PRO A 1 285 ? 6.893 -8.999 -16.215 1.00 96.44 285 PRO A CA 1
ATOM 1922 C C . PRO A 1 285 ? 7.987 -8.278 -15.412 1.00 96.44 285 PRO A C 1
ATOM 1924 O O . PRO A 1 285 ? 9.026 -8.876 -15.131 1.00 96.44 285 PRO A O 1
ATOM 1927 N N . LEU A 1 286 ? 7.760 -7.021 -15.009 1.00 97.19 286 LEU A N 1
ATOM 1928 C CA . LEU A 1 286 ? 8.683 -6.275 -14.148 1.00 97.19 286 LEU A CA 1
ATOM 1929 C C . LEU A 1 286 ? 8.760 -6.890 -12.743 1.00 97.19 286 LEU A C 1
ATOM 1931 O O . LEU A 1 286 ? 9.855 -7.079 -12.223 1.00 97.19 286 LEU A O 1
ATOM 1935 N N . LEU A 1 287 ? 7.619 -7.256 -12.149 1.00 97.75 287 LEU A N 1
ATOM 1936 C CA . LEU A 1 287 ? 7.559 -7.925 -10.847 1.00 97.75 287 LEU A CA 1
ATOM 1937 C C . LEU A 1 287 ? 8.325 -9.253 -10.850 1.00 97.75 287 LEU A C 1
ATOM 1939 O O . LEU A 1 287 ? 9.070 -9.521 -9.912 1.00 97.75 287 LEU A O 1
ATOM 1943 N N . ALA A 1 288 ? 8.182 -10.060 -11.906 1.00 96.88 288 ALA A N 1
ATOM 1944 C CA . ALA A 1 288 ? 8.922 -11.313 -12.043 1.00 96.88 288 ALA A CA 1
ATOM 1945 C C . ALA A 1 288 ? 10.445 -11.072 -12.116 1.00 96.88 288 ALA A C 1
ATOM 1947 O O . ALA A 1 288 ? 11.203 -11.697 -11.376 1.00 96.88 288 ALA A O 1
ATOM 1948 N N . GLN A 1 289 ? 10.879 -10.085 -12.909 1.00 96.19 289 GLN A N 1
ATOM 1949 C CA . GLN A 1 289 ? 12.294 -9.719 -13.030 1.00 96.19 289 GLN A CA 1
ATOM 1950 C C . GLN A 1 289 ? 12.885 -9.160 -11.725 1.00 96.19 289 GLN A C 1
ATOM 1952 O O . GLN A 1 289 ? 14.028 -9.460 -11.384 1.00 96.19 289 GLN A O 1
ATOM 1957 N N . LEU A 1 290 ? 12.123 -8.359 -10.974 1.00 97.06 290 LEU A N 1
ATOM 1958 C CA . LEU A 1 290 ? 12.543 -7.894 -9.650 1.00 97.06 290 LEU A CA 1
ATOM 1959 C C . LEU A 1 290 ? 12.668 -9.082 -8.680 1.00 97.06 290 LEU A C 1
ATOM 1961 O O . LEU A 1 290 ? 13.686 -9.204 -7.994 1.00 97.06 290 LEU A O 1
ATOM 1965 N N . ALA A 1 291 ? 11.687 -9.989 -8.680 1.00 96.81 291 ALA A N 1
ATOM 1966 C CA . ALA A 1 291 ? 11.652 -11.158 -7.807 1.00 96.81 291 ALA A CA 1
ATOM 1967 C C . ALA A 1 291 ? 12.743 -12.208 -8.103 1.00 96.81 291 ALA A C 1
ATOM 1969 O O . ALA A 1 291 ? 13.113 -12.930 -7.185 1.00 96.81 291 ALA A O 1
ATOM 1970 N N . ASP A 1 292 ? 13.328 -12.286 -9.308 1.00 95.81 292 ASP A N 1
ATOM 1971 C CA . ASP A 1 292 ? 14.486 -13.172 -9.591 1.00 95.81 292 ASP A CA 1
ATOM 1972 C C . ASP A 1 292 ? 15.653 -12.953 -8.603 1.00 95.81 292 ASP A C 1
ATOM 1974 O O . ASP A 1 292 ? 16.429 -13.875 -8.345 1.00 95.81 292 ASP A O 1
ATOM 1978 N N . ARG A 1 293 ? 15.776 -11.741 -8.031 1.00 94.31 293 ARG A N 1
ATOM 1979 C CA . ARG A 1 293 ? 16.916 -11.343 -7.179 1.00 94.31 293 ARG A CA 1
ATOM 1980 C C . ARG A 1 293 ? 16.559 -10.637 -5.873 1.00 94.31 293 ARG A C 1
ATOM 1982 O O . ARG A 1 293 ? 17.412 -10.565 -4.992 1.00 94.31 293 ARG A O 1
ATOM 1989 N N . HIS A 1 294 ? 15.338 -10.131 -5.737 1.00 96.88 294 HIS A N 1
ATOM 1990 C CA . HIS A 1 294 ? 14.913 -9.316 -4.599 1.00 96.88 294 HIS A CA 1
ATOM 1991 C C . HIS A 1 294 ? 13.732 -9.943 -3.864 1.00 96.88 294 HIS A C 1
ATOM 1993 O O . HIS A 1 294 ? 12.974 -10.750 -4.405 1.00 96.88 294 HIS A O 1
ATOM 1999 N N . ARG A 1 295 ? 13.536 -9.497 -2.626 1.00 97.50 295 ARG A N 1
ATOM 2000 C CA . ARG A 1 295 ? 12.225 -9.521 -1.976 1.00 97.50 295 ARG A CA 1
ATOM 2001 C C . ARG A 1 295 ? 11.465 -8.294 -2.474 1.00 97.50 295 ARG A C 1
ATOM 2003 O O . ARG A 1 295 ? 12.031 -7.205 -2.444 1.00 97.50 295 ARG A O 1
ATOM 2010 N N . VAL A 1 296 ? 10.231 -8.446 -2.953 1.00 98.19 296 VAL A N 1
ATOM 2011 C CA . VAL A 1 296 ? 9.493 -7.325 -3.568 1.00 98.19 296 VAL A CA 1
ATOM 2012 C C . VAL A 1 296 ? 8.307 -6.929 -2.703 1.00 98.19 296 VAL A C 1
ATOM 2014 O O . VAL A 1 296 ? 7.383 -7.716 -2.514 1.00 98.19 296 VAL A O 1
ATOM 2017 N N . LEU A 1 297 ? 8.303 -5.694 -2.207 1.00 98.06 297 LEU A N 1
ATOM 2018 C CA . LEU A 1 297 ? 7.133 -5.083 -1.584 1.00 98.06 297 LEU A CA 1
ATOM 2019 C C . LEU A 1 297 ? 6.343 -4.327 -2.662 1.00 98.06 297 LEU A C 1
ATOM 2021 O O . LEU A 1 297 ? 6.815 -3.335 -3.213 1.00 98.06 297 LEU A O 1
ATOM 2025 N N . VAL A 1 298 ? 5.146 -4.812 -2.989 1.00 97.94 298 VAL A N 1
ATOM 2026 C CA . VAL A 1 298 ? 4.262 -4.229 -4.007 1.00 97.94 298 VAL A CA 1
ATOM 2027 C C . VAL A 1 298 ? 3.238 -3.314 -3.341 1.00 97.94 298 VAL A C 1
ATOM 2029 O O . VAL A 1 298 ? 2.405 -3.762 -2.550 1.00 97.94 298 VAL A O 1
ATOM 2032 N N . ILE A 1 299 ? 3.278 -2.032 -3.697 1.00 97.19 299 ILE A N 1
ATOM 2033 C CA . ILE A 1 299 ? 2.336 -1.008 -3.247 1.00 97.19 299 ILE A CA 1
ATOM 2034 C C . ILE A 1 299 ? 1.392 -0.745 -4.413 1.00 97.19 299 ILE A C 1
ATOM 2036 O O . ILE A 1 299 ? 1.780 -0.145 -5.416 1.00 97.19 299 ILE A O 1
ATOM 2040 N N . ALA A 1 300 ? 0.151 -1.205 -4.305 1.00 95.38 300 ALA A N 1
ATOM 2041 C CA . ALA A 1 300 ? -0.834 -1.053 -5.368 1.00 95.38 300 ALA A CA 1
ATOM 2042 C C . ALA A 1 300 ? -2.244 -0.921 -4.789 1.00 95.38 300 ALA A C 1
ATOM 2044 O O . ALA A 1 300 ? -2.537 -1.423 -3.699 1.00 95.38 300 ALA A O 1
ATOM 2045 N N . ARG A 1 301 ? -3.148 -0.287 -5.544 1.00 92.44 301 ARG A N 1
ATOM 2046 C CA . ARG A 1 301 ? -4.575 -0.288 -5.193 1.00 92.44 301 ARG A CA 1
ATOM 2047 C C . ARG A 1 301 ? -5.144 -1.717 -5.211 1.00 92.44 301 ARG A C 1
ATOM 2049 O O . ARG A 1 301 ? -4.533 -2.637 -5.762 1.00 92.44 301 ARG A O 1
ATOM 2056 N N . ALA A 1 302 ? -6.320 -1.913 -4.616 1.00 89.62 302 ALA A N 1
ATOM 2057 C CA . ALA A 1 302 ? -6.965 -3.226 -4.525 1.00 89.62 302 ALA A CA 1
ATOM 2058 C C . ALA A 1 302 ? -7.264 -3.837 -5.909 1.00 89.62 302 ALA A C 1
ATOM 2060 O O . ALA A 1 302 ? -7.086 -5.038 -6.102 1.00 89.62 302 ALA A O 1
ATOM 2061 N N . GLU A 1 303 ? -7.641 -2.996 -6.875 1.00 90.38 303 GLU A N 1
ATOM 2062 C CA . GLU A 1 303 ? -8.076 -3.369 -8.226 1.00 90.38 303 GLU A CA 1
ATOM 2063 C C . GLU A 1 303 ? -6.931 -3.839 -9.141 1.00 90.38 303 GLU A C 1
ATOM 2065 O O . GLU A 1 303 ? -7.184 -4.401 -10.206 1.00 90.38 303 GLU A O 1
ATOM 2070 N N . VAL A 1 304 ? -5.671 -3.625 -8.745 1.00 90.88 304 VAL A N 1
ATOM 2071 C CA . VAL A 1 304 ? -4.509 -4.148 -9.474 1.00 90.88 304 VAL A CA 1
ATOM 2072 C C . VAL A 1 304 ? -4.364 -5.638 -9.160 1.00 90.88 304 VAL A C 1
ATOM 2074 O O . VAL A 1 304 ? -4.053 -6.019 -8.030 1.00 90.88 304 VAL A O 1
ATOM 2077 N N . ASP A 1 305 ? -4.587 -6.485 -10.162 1.00 90.75 305 ASP A N 1
ATOM 2078 C CA . ASP A 1 305 ? -4.307 -7.919 -10.083 1.00 90.75 305 ASP A CA 1
ATOM 2079 C C . ASP A 1 305 ? -2.787 -8.149 -10.091 1.00 90.75 305 ASP A C 1
ATOM 2081 O O . ASP A 1 305 ? -2.106 -7.867 -11.078 1.00 90.75 305 ASP A O 1
ATOM 2085 N N . VAL A 1 306 ? -2.257 -8.620 -8.961 1.00 92.44 306 VAL A N 1
ATOM 2086 C CA . VAL A 1 306 ? -0.832 -8.903 -8.745 1.00 92.44 306 VAL A CA 1
ATOM 2087 C C . VAL A 1 306 ? -0.695 -10.411 -8.590 1.00 92.44 306 VAL A C 1
ATOM 2089 O O . VAL A 1 306 ? -0.970 -10.959 -7.520 1.00 92.44 306 VAL A O 1
ATOM 2092 N N . LYS A 1 307 ? -0.309 -11.098 -9.668 1.00 93.44 307 LYS A N 1
ATOM 2093 C CA . LYS A 1 307 ? -0.249 -12.565 -9.687 1.00 93.44 307 LYS A CA 1
ATOM 2094 C C . LYS A 1 307 ? 1.055 -13.056 -9.053 1.00 93.44 307 LYS A C 1
ATOM 2096 O O . LYS A 1 307 ? 2.082 -12.390 -9.212 1.00 93.44 307 LYS A O 1
ATOM 2101 N N . PRO A 1 308 ? 1.056 -14.233 -8.400 1.00 91.56 308 PRO A N 1
ATOM 2102 C CA . PRO A 1 308 ? 2.286 -14.873 -7.947 1.00 91.56 308 PRO A CA 1
ATOM 2103 C C . PRO A 1 308 ? 3.299 -15.035 -9.089 1.00 91.56 308 PRO A C 1
ATOM 2105 O O . PRO A 1 308 ? 2.933 -15.399 -10.208 1.00 91.56 308 PRO A O 1
ATOM 2108 N N . VAL A 1 309 ? 4.572 -14.783 -8.789 1.00 94.50 309 VAL A N 1
ATOM 2109 C CA . VAL A 1 309 ? 5.710 -14.964 -9.703 1.00 94.50 309 VAL A CA 1
ATOM 2110 C C . VAL A 1 309 ? 6.648 -16.046 -9.178 1.00 94.50 309 VAL A C 1
ATOM 2112 O O . VAL A 1 309 ? 6.622 -16.385 -7.996 1.00 94.50 309 VAL A O 1
ATOM 2115 N N . VAL A 1 310 ? 7.483 -16.591 -10.060 1.00 90.19 310 VAL A N 1
ATOM 2116 C CA . VAL A 1 310 ? 8.593 -17.469 -9.671 1.00 90.19 310 VAL A CA 1
ATOM 2117 C C . VAL A 1 310 ? 9.790 -16.587 -9.318 1.00 90.19 310 VAL A C 1
ATOM 2119 O O . VAL A 1 310 ? 10.189 -15.760 -10.131 1.00 90.19 310 VAL A O 1
ATOM 2122 N N . GLY A 1 311 ? 10.352 -16.759 -8.122 1.00 91.81 311 GLY A N 1
ATOM 2123 C CA . GLY A 1 311 ? 11.452 -15.940 -7.611 1.00 91.81 311 GLY A CA 1
ATOM 2124 C C . GLY A 1 311 ? 11.457 -15.898 -6.082 1.00 91.81 311 GLY A C 1
ATOM 2125 O O . GLY A 1 311 ? 11.036 -16.852 -5.425 1.00 91.81 311 GLY A O 1
ATOM 2126 N N . GLY A 1 312 ? 11.932 -14.786 -5.528 1.00 89.25 312 GLY A N 1
ATOM 2127 C CA . GLY A 1 312 ? 11.823 -14.421 -4.121 1.00 89.25 312 GLY A CA 1
ATOM 2128 C C . GLY A 1 312 ? 10.395 -14.044 -3.691 1.00 89.25 312 GLY A C 1
ATOM 2129 O O . GLY A 1 312 ? 9.478 -13.975 -4.513 1.00 89.25 312 GLY A O 1
ATOM 2130 N N . PRO A 1 313 ? 10.183 -13.814 -2.382 1.00 95.50 313 PRO A N 1
ATOM 2131 C CA . PRO A 1 313 ? 8.872 -13.495 -1.832 1.00 95.50 313 PRO A CA 1
ATOM 2132 C C . PRO A 1 313 ? 8.362 -12.135 -2.319 1.00 95.50 313 PRO A C 1
ATOM 2134 O O . PRO A 1 313 ? 9.109 -11.155 -2.400 1.00 95.50 313 PRO A O 1
ATOM 2137 N N . VAL A 1 314 ? 7.056 -12.087 -2.581 1.00 97.12 314 VAL A N 1
ATOM 2138 C CA . VAL A 1 314 ? 6.320 -10.872 -2.932 1.00 97.12 314 VAL A CA 1
ATOM 2139 C C . VAL A 1 314 ? 5.330 -10.552 -1.818 1.00 97.12 314 VAL A C 1
ATOM 2141 O O . VAL A 1 314 ? 4.408 -11.322 -1.550 1.00 97.12 314 VAL A O 1
ATOM 2144 N N . PHE A 1 315 ? 5.515 -9.396 -1.194 1.00 97.19 315 PHE A N 1
ATOM 2145 C CA . PHE A 1 315 ? 4.618 -8.820 -0.198 1.00 97.19 315 PHE A CA 1
ATOM 2146 C C . PHE A 1 315 ? 3.700 -7.800 -0.885 1.00 97.19 315 PHE A C 1
ATOM 2148 O O . PHE A 1 315 ? 4.113 -7.152 -1.845 1.00 97.19 315 PHE A O 1
ATOM 2155 N N . ARG A 1 316 ? 2.460 -7.622 -0.412 1.00 96.25 316 ARG A N 1
ATOM 2156 C CA . ARG A 1 316 ? 1.519 -6.637 -0.978 1.00 96.25 316 ARG A CA 1
ATOM 2157 C C . ARG A 1 316 ? 0.917 -5.760 0.112 1.00 96.25 316 ARG A C 1
ATOM 2159 O O . ARG A 1 316 ? 0.256 -6.271 1.011 1.00 96.25 316 ARG A O 1
ATOM 2166 N N . VAL A 1 317 ? 1.064 -4.445 -0.032 1.00 94.88 317 VAL A N 1
ATOM 2167 C CA . VAL A 1 317 ? 0.358 -3.439 0.774 1.00 94.88 317 VAL A CA 1
ATOM 2168 C C . VAL A 1 317 ? -0.756 -2.824 -0.070 1.00 94.88 317 VAL A C 1
ATOM 2170 O O . VAL A 1 317 ? -0.524 -2.336 -1.177 1.00 94.88 317 VAL A O 1
ATOM 2173 N N . VAL A 1 318 ? -1.980 -2.858 0.461 1.00 89.88 318 VAL A N 1
ATOM 2174 C CA . VAL A 1 318 ? -3.166 -2.249 -0.158 1.00 89.88 318 VAL A CA 1
ATOM 2175 C C . VAL A 1 318 ? -3.394 -0.881 0.478 1.00 89.88 318 VAL A C 1
ATOM 2177 O O . VAL A 1 318 ? -4.097 -0.747 1.476 1.00 89.88 318 VAL A O 1
ATOM 2180 N N . GLY A 1 319 ? -2.754 0.140 -0.086 1.00 79.88 319 GLY A N 1
ATOM 2181 C CA . GLY A 1 319 ? -2.831 1.517 0.398 1.00 79.88 319 GLY A CA 1
ATOM 2182 C C . GLY A 1 319 ? -1.679 2.367 -0.131 1.00 79.88 319 GLY A C 1
ATOM 2183 O O . GLY A 1 319 ? -0.614 1.846 -0.439 1.00 79.88 319 GLY A O 1
ATOM 2184 N N . VAL A 1 320 ? -1.893 3.680 -0.239 1.00 83.38 320 VAL A N 1
ATOM 2185 C CA . VAL A 1 320 ? -0.933 4.634 -0.833 1.00 83.38 320 VAL A CA 1
ATOM 2186 C C . VAL A 1 320 ? -0.505 5.735 0.149 1.00 83.38 320 VAL A C 1
ATOM 2188 O O . VAL A 1 320 ? -0.305 6.881 -0.230 1.00 83.38 320 VAL A O 1
ATOM 2191 N N . ARG A 1 321 ? -0.387 5.400 1.443 1.00 92.00 321 ARG A N 1
ATOM 2192 C CA . ARG A 1 321 ? 0.152 6.306 2.475 1.00 92.00 321 ARG A CA 1
ATOM 2193 C C . ARG A 1 321 ? 1.671 6.086 2.605 1.00 92.00 321 ARG A C 1
ATOM 2195 O O . ARG A 1 321 ? 2.049 4.983 3.002 1.00 92.00 321 ARG A O 1
ATOM 2202 N N . PRO A 1 322 ? 2.536 7.079 2.309 1.00 94.31 322 PRO A N 1
ATOM 2203 C CA . PRO A 1 322 ? 3.991 6.893 2.326 1.00 94.31 322 PRO A CA 1
ATOM 2204 C C . PRO A 1 322 ? 4.570 6.418 3.664 1.00 94.31 322 PRO A C 1
ATOM 2206 O O . PRO A 1 322 ? 5.452 5.567 3.663 1.00 94.31 322 PRO A O 1
ATOM 2209 N N . SER A 1 323 ? 4.036 6.886 4.799 1.00 92.81 323 SER A N 1
ATOM 2210 C CA . SER A 1 323 ? 4.476 6.459 6.138 1.00 92.81 323 SER A CA 1
ATOM 2211 C C . SER A 1 323 ? 4.301 4.958 6.369 1.00 92.81 323 SER A C 1
ATOM 2213 O O . SER A 1 323 ? 5.264 4.281 6.699 1.00 92.81 323 SER A O 1
ATOM 2215 N N . LEU A 1 324 ? 3.108 4.422 6.093 1.00 92.69 324 LEU A N 1
ATOM 2216 C CA . LEU A 1 324 ? 2.820 2.989 6.207 1.00 92.69 324 LEU A CA 1
ATOM 2217 C C . LEU A 1 324 ? 3.755 2.142 5.324 1.00 92.69 324 LEU A C 1
ATOM 2219 O O . LEU A 1 324 ? 4.155 1.050 5.713 1.00 92.69 324 LEU A O 1
ATOM 2223 N N . VAL A 1 325 ? 4.107 2.640 4.137 1.00 95.25 325 VAL A N 1
ATOM 2224 C CA . VAL A 1 325 ? 5.035 1.950 3.230 1.00 95.25 325 VAL A CA 1
ATOM 2225 C C . VAL A 1 325 ? 6.473 1.987 3.759 1.00 95.25 325 VAL A C 1
ATOM 2227 O O . VAL A 1 325 ? 7.163 0.977 3.647 1.00 95.25 325 VAL A O 1
ATOM 2230 N N . GLY A 1 326 ? 6.899 3.096 4.373 1.00 95.31 326 GLY A N 1
ATOM 2231 C CA . GLY A 1 326 ? 8.176 3.196 5.084 1.00 95.31 326 GLY A CA 1
ATOM 2232 C C . GLY A 1 326 ? 8.266 2.215 6.255 1.00 95.31 326 GLY A C 1
ATOM 2233 O O . GLY A 1 326 ? 9.179 1.395 6.284 1.00 95.31 326 GLY A O 1
ATOM 2234 N N . ASP A 1 327 ? 7.272 2.222 7.150 1.00 94.75 327 ASP A N 1
ATOM 2235 C CA . ASP A 1 327 ? 7.206 1.330 8.318 1.00 94.75 327 ASP A CA 1
ATOM 2236 C C . ASP A 1 327 ? 7.286 -0.163 7.919 1.00 94.75 327 ASP A C 1
ATOM 2238 O O . ASP A 1 327 ? 8.038 -0.943 8.507 1.00 94.75 327 ASP A O 1
ATOM 2242 N N . VAL A 1 328 ? 6.526 -0.574 6.891 1.00 95.88 328 VAL A N 1
ATOM 2243 C CA . VAL A 1 328 ? 6.536 -1.960 6.383 1.00 95.88 328 VAL A CA 1
ATOM 2244 C C . VAL A 1 328 ? 7.867 -2.293 5.702 1.00 95.88 328 VAL A C 1
ATOM 2246 O O . VAL A 1 328 ? 8.358 -3.411 5.845 1.00 95.88 328 VAL A O 1
ATOM 2249 N N . ALA A 1 329 ? 8.483 -1.344 4.991 1.00 97.06 329 ALA A N 1
ATOM 2250 C CA . ALA A 1 329 ? 9.794 -1.552 4.384 1.00 97.06 329 ALA A CA 1
ATOM 2251 C C . ALA A 1 329 ? 10.912 -1.682 5.435 1.00 97.06 329 ALA A C 1
ATOM 2253 O O . ALA A 1 329 ? 11.757 -2.560 5.293 1.00 97.06 329 ALA A O 1
ATOM 2254 N N . GLU A 1 330 ? 10.898 -0.880 6.507 1.00 96.31 330 GLU A N 1
ATOM 2255 C CA . GLU A 1 330 ? 11.855 -0.987 7.621 1.00 96.31 330 GLU A CA 1
ATOM 2256 C C . GLU A 1 330 ? 11.694 -2.314 8.385 1.00 96.31 330 GLU A C 1
ATOM 2258 O O . GLU A 1 330 ? 12.688 -2.939 8.759 1.00 96.31 330 GLU A O 1
ATOM 2263 N N . SER A 1 331 ? 10.456 -2.788 8.572 1.00 96.12 331 SER A N 1
ATOM 2264 C CA . SER A 1 331 ? 10.181 -4.108 9.158 1.00 96.12 331 SER A CA 1
ATOM 2265 C C . SER A 1 331 ? 10.719 -5.249 8.281 1.00 96.12 331 SER A C 1
ATOM 2267 O O . SER A 1 331 ? 11.449 -6.115 8.767 1.00 96.12 331 SER A O 1
ATOM 2269 N N . LEU A 1 332 ? 10.438 -5.218 6.973 1.00 96.56 332 LEU A N 1
ATOM 2270 C CA . LEU A 1 332 ? 10.910 -6.236 6.031 1.00 96.56 332 LEU A CA 1
ATOM 2271 C C . LEU A 1 332 ? 12.429 -6.179 5.793 1.00 96.56 332 LEU A C 1
ATOM 2273 O O . LEU A 1 332 ? 13.032 -7.220 5.539 1.00 96.56 332 LEU A O 1
ATOM 2277 N N . GLU A 1 333 ? 13.087 -5.020 5.894 1.00 95.88 333 GLU A N 1
ATOM 2278 C CA . GLU A 1 333 ? 14.554 -4.939 5.786 1.00 95.88 333 GLU A CA 1
ATOM 2279 C C . GLU A 1 333 ? 15.252 -5.716 6.918 1.00 95.88 333 GLU A C 1
ATOM 2281 O O . GLU A 1 333 ? 16.253 -6.388 6.673 1.00 95.88 333 GLU A O 1
ATOM 2286 N N . GLN A 1 334 ? 14.699 -5.682 8.137 1.00 93.94 334 GLN A N 1
ATOM 2287 C CA . GLN A 1 334 ? 15.269 -6.354 9.316 1.00 93.94 334 GLN A CA 1
ATOM 2288 C C . GLN A 1 334 ? 15.219 -7.891 9.233 1.00 93.94 334 GLN A C 1
ATOM 2290 O O . GLN A 1 334 ? 16.019 -8.574 9.880 1.00 93.94 334 GLN A O 1
ATOM 2295 N N . GLU A 1 335 ? 14.317 -8.457 8.429 1.00 94.56 335 GLU A N 1
ATOM 2296 C CA . GLU A 1 335 ? 14.315 -9.888 8.119 1.00 94.56 335 GLU A CA 1
ATOM 2297 C C . GLU A 1 335 ? 15.536 -10.288 7.269 1.00 94.56 335 GLU A C 1
ATOM 2299 O O . GLU A 1 335 ? 15.885 -9.644 6.278 1.00 94.56 335 GLU A O 1
ATOM 2304 N N . SER A 1 336 ? 16.145 -11.432 7.588 1.00 91.62 336 SER A N 1
ATOM 2305 C CA . SER A 1 336 ? 17.256 -11.988 6.803 1.00 91.62 336 SER A CA 1
ATOM 2306 C C . SER A 1 336 ? 16.790 -12.549 5.454 1.00 91.62 336 SER A C 1
ATOM 2308 O O . SER A 1 336 ? 15.982 -13.475 5.409 1.00 91.62 336 SER A O 1
ATOM 2310 N N . GLY A 1 337 ? 17.361 -12.066 4.348 1.00 93.44 337 GLY A N 1
ATOM 2311 C CA . GLY A 1 337 ? 17.068 -12.578 3.008 1.00 93.44 337 GLY A CA 1
ATOM 2312 C C . GLY A 1 337 ? 17.804 -11.825 1.893 1.00 93.44 337 GLY A C 1
ATOM 2313 O O . GLY A 1 337 ? 18.757 -11.097 2.174 1.00 93.44 337 GLY A O 1
ATOM 2314 N N . PRO A 1 338 ? 17.366 -11.976 0.628 1.00 94.12 338 PRO A N 1
ATOM 2315 C CA . PRO A 1 338 ? 17.770 -11.097 -0.471 1.00 94.12 338 PRO A CA 1
ATOM 2316 C C . PRO A 1 338 ? 17.442 -9.619 -0.169 1.00 94.12 338 PRO A C 1
ATOM 2318 O O . PRO A 1 338 ? 16.585 -9.358 0.685 1.00 94.12 338 PRO A O 1
ATOM 2321 N N . PRO A 1 339 ? 18.065 -8.649 -0.865 1.00 95.25 339 PRO A N 1
ATOM 2322 C CA . PRO A 1 339 ? 17.717 -7.236 -0.718 1.00 95.25 339 PRO A CA 1
ATOM 2323 C C . PRO A 1 339 ? 16.223 -6.996 -0.973 1.00 95.25 339 PRO A C 1
ATOM 2325 O O . PRO A 1 339 ? 15.611 -7.644 -1.826 1.00 95.25 339 PRO A O 1
ATOM 2328 N N . LEU A 1 340 ? 15.639 -6.071 -0.212 1.00 97.50 340 LEU A N 1
ATOM 2329 C CA . LEU A 1 340 ? 14.265 -5.616 -0.396 1.00 97.50 340 LEU A CA 1
ATOM 2330 C C . LEU A 1 340 ? 14.235 -4.518 -1.467 1.00 97.50 340 LEU A C 1
ATOM 2332 O O . LEU A 1 340 ? 15.026 -3.579 -1.408 1.00 97.50 340 LEU A O 1
ATOM 2336 N N . CYS A 1 341 ? 13.299 -4.606 -2.408 1.00 97.88 341 CYS A N 1
ATOM 2337 C CA . CYS A 1 341 ? 12.958 -3.503 -3.298 1.00 97.88 341 CYS A CA 1
ATOM 2338 C C . CYS A 1 341 ? 11.447 -3.251 -3.304 1.00 97.88 341 CYS A C 1
ATOM 2340 O O . CYS A 1 341 ? 10.646 -4.144 -3.009 1.00 97.88 341 CYS A O 1
ATOM 2342 N N . VAL A 1 342 ? 11.047 -2.026 -3.644 1.00 98.06 342 VAL A N 1
ATOM 2343 C CA . VAL A 1 342 ? 9.633 -1.648 -3.751 1.00 98.06 342 VAL A CA 1
ATOM 2344 C C . VAL A 1 342 ? 9.174 -1.521 -5.202 1.00 98.06 342 VAL A C 1
ATOM 2346 O O . VAL A 1 342 ? 9.886 -0.995 -6.058 1.00 98.06 342 VAL A O 1
ATOM 2349 N N . LEU A 1 343 ? 7.950 -1.970 -5.473 1.00 98.25 343 LEU A N 1
ATOM 2350 C CA . LEU A 1 343 ? 7.248 -1.762 -6.737 1.00 98.25 343 LEU A CA 1
ATOM 2351 C C . LEU A 1 343 ? 5.949 -1.002 -6.456 1.00 98.25 343 LEU A C 1
ATOM 2353 O O . LEU A 1 343 ? 4.964 -1.579 -5.996 1.00 98.25 343 LEU A O 1
ATOM 2357 N N . LEU A 1 344 ? 5.957 0.303 -6.716 1.00 97.81 344 LEU A N 1
ATOM 2358 C CA . LEU A 1 344 ? 4.795 1.171 -6.548 1.00 97.81 344 LEU A CA 1
ATOM 2359 C C . LEU A 1 344 ? 4.037 1.232 -7.877 1.00 97.81 344 LEU A C 1
ATOM 2361 O O . LEU A 1 344 ? 4.617 1.578 -8.903 1.00 97.81 344 LEU A O 1
ATOM 2365 N N . VAL A 1 345 ? 2.741 0.923 -7.870 1.00 96.56 345 VAL A N 1
ATOM 2366 C CA . VAL A 1 345 ? 1.872 0.971 -9.055 1.00 96.56 345 VAL A CA 1
ATOM 2367 C C . VAL A 1 345 ? 0.809 2.042 -8.832 1.00 96.56 345 VAL A C 1
ATOM 2369 O O . VAL A 1 345 ? -0.209 1.800 -8.178 1.00 96.56 345 VAL A O 1
ATOM 2372 N N . LEU A 1 346 ? 1.072 3.243 -9.354 1.00 94.81 346 LEU A N 1
ATOM 2373 C CA . LEU A 1 346 ? 0.279 4.445 -9.106 1.00 94.81 346 LEU A CA 1
ATOM 2374 C C . LEU A 1 346 ? -0.316 4.967 -10.422 1.00 94.81 346 LEU A C 1
ATOM 2376 O O . LEU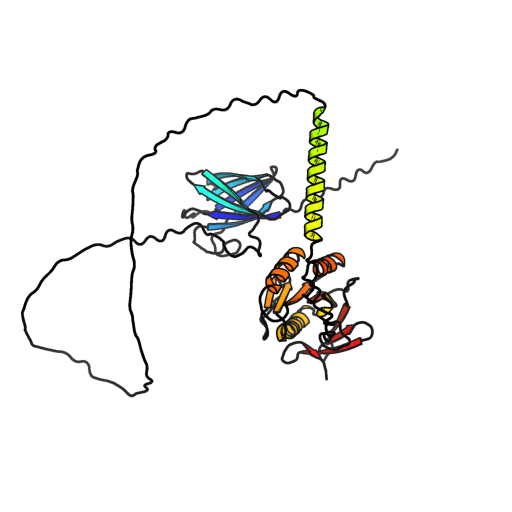 A 1 346 ? 0.392 5.211 -11.397 1.00 94.81 346 LEU A O 1
ATOM 2380 N N . GLU A 1 347 ? -1.632 5.179 -10.455 1.00 90.31 347 GLU A N 1
ATOM 2381 C CA . GLU A 1 347 ? -2.304 5.755 -11.632 1.00 90.31 347 GLU A CA 1
ATOM 2382 C C . GLU A 1 347 ? -1.853 7.205 -11.888 1.00 90.31 347 GLU A C 1
ATOM 2384 O O . GLU A 1 347 ? -1.628 7.614 -13.027 1.00 90.31 347 GLU A O 1
ATOM 2389 N N . SER A 1 348 ? -1.644 7.954 -10.808 1.00 88.25 348 SER A N 1
ATOM 2390 C CA . SER A 1 348 ? -1.030 9.277 -10.789 1.00 88.25 348 SER A CA 1
ATOM 2391 C C . SER A 1 348 ? -0.357 9.509 -9.440 1.00 88.25 348 SER A C 1
ATOM 2393 O O . SER A 1 348 ? -0.855 9.038 -8.417 1.00 88.25 348 SER A O 1
ATOM 2395 N N . ALA A 1 349 ? 0.721 10.284 -9.437 1.00 90.25 349 ALA A N 1
ATOM 2396 C CA . ALA A 1 349 ? 1.327 10.862 -8.245 1.00 90.25 349 ALA A CA 1
ATOM 2397 C C . ALA A 1 349 ? 1.835 12.265 -8.596 1.00 90.25 349 ALA A C 1
ATOM 2399 O O . ALA A 1 349 ? 2.154 12.529 -9.755 1.00 90.25 349 ALA A O 1
ATOM 2400 N N . ASP A 1 350 ? 1.918 13.155 -7.615 1.00 94.25 350 ASP A N 1
ATOM 2401 C CA . ASP A 1 350 ? 2.640 14.419 -7.745 1.00 94.25 350 ASP A CA 1
ATOM 2402 C C . ASP A 1 350 ? 4.102 14.277 -7.271 1.00 94.25 350 ASP A C 1
ATOM 2404 O O . ASP A 1 350 ? 4.545 13.228 -6.794 1.00 94.25 350 ASP A O 1
ATOM 2408 N N . ALA A 1 351 ? 4.884 15.343 -7.434 1.00 94.88 351 ALA A N 1
ATOM 2409 C CA . ALA A 1 351 ? 6.302 15.365 -7.082 1.00 94.88 351 ALA A CA 1
ATOM 2410 C C . ALA A 1 351 ? 6.582 15.399 -5.563 1.00 94.88 351 ALA A C 1
ATOM 2412 O O . ALA A 1 351 ? 7.735 15.220 -5.160 1.00 94.88 351 ALA A O 1
ATOM 2413 N N . GLU A 1 352 ? 5.565 15.649 -4.733 1.00 95.00 352 GLU A N 1
ATOM 2414 C CA . GLU A 1 352 ? 5.661 15.692 -3.272 1.00 95.00 352 GLU A CA 1
ATOM 2415 C C . GLU A 1 352 ? 5.416 14.292 -2.697 1.00 95.00 352 GLU A C 1
ATOM 2417 O O . GLU A 1 352 ? 6.296 13.757 -2.031 1.00 95.00 352 GLU A O 1
ATOM 2422 N N . ALA A 1 353 ? 4.348 13.605 -3.112 1.00 94.56 353 ALA A N 1
ATOM 2423 C CA . ALA A 1 353 ? 4.109 12.202 -2.769 1.00 94.56 353 ALA A CA 1
ATOM 2424 C C . ALA A 1 353 ? 5.273 11.280 -3.195 1.00 94.56 353 ALA A C 1
ATOM 2426 O O . ALA A 1 353 ? 5.704 10.415 -2.431 1.00 94.56 353 ALA A O 1
ATOM 2427 N N . LEU A 1 354 ? 5.841 11.486 -4.393 1.00 96.44 354 LEU A N 1
ATOM 2428 C CA . LEU A 1 354 ? 7.028 10.746 -4.859 1.00 96.44 354 LEU A CA 1
ATOM 2429 C C . LEU A 1 354 ? 8.291 11.038 -4.031 1.00 96.44 354 LEU A C 1
ATOM 2431 O O . LEU A 1 354 ? 9.177 10.184 -3.942 1.00 96.44 354 LEU A O 1
ATOM 2435 N N . ARG A 1 355 ? 8.386 12.232 -3.435 1.00 96.12 355 ARG A N 1
ATOM 2436 C CA . ARG A 1 355 ? 9.465 12.597 -2.514 1.00 96.12 355 ARG A CA 1
ATOM 2437 C C . ARG A 1 355 ? 9.256 11.948 -1.155 1.00 96.12 355 ARG A C 1
ATOM 2439 O O . ARG A 1 355 ? 10.199 11.348 -0.655 1.00 96.12 355 ARG A O 1
ATOM 2446 N N . ASP A 1 356 ? 8.045 12.004 -0.611 1.00 95.69 356 ASP A N 1
ATOM 2447 C CA . ASP A 1 356 ? 7.701 11.382 0.669 1.00 95.69 356 ASP A CA 1
ATOM 2448 C C . ASP A 1 356 ? 7.982 9.879 0.650 1.00 95.69 356 ASP A C 1
ATOM 2450 O O . ASP A 1 356 ? 8.591 9.365 1.582 1.00 95.69 356 ASP A O 1
ATOM 2454 N N . TYR A 1 357 ? 7.635 9.176 -0.435 1.00 96.81 357 TYR A N 1
ATOM 2455 C CA . TYR A 1 357 ? 8.021 7.772 -0.597 1.00 96.81 357 TYR A CA 1
ATOM 2456 C C . TYR A 1 357 ? 9.542 7.574 -0.548 1.00 96.81 357 TYR A C 1
ATOM 2458 O O . TYR A 1 357 ? 10.014 6.714 0.188 1.00 96.81 357 TYR A O 1
ATOM 2466 N N . ARG A 1 358 ? 10.327 8.367 -1.288 1.00 96.38 358 ARG A N 1
ATOM 2467 C CA . ARG A 1 358 ? 11.797 8.256 -1.281 1.00 96.38 358 ARG A CA 1
ATOM 2468 C C . ARG A 1 358 ? 12.398 8.577 0.094 1.00 96.38 358 ARG A C 1
ATOM 2470 O O . ARG A 1 358 ? 13.352 7.927 0.501 1.00 96.38 358 ARG A O 1
ATOM 2477 N N . ASP A 1 359 ? 11.859 9.578 0.784 1.00 95.88 359 ASP A N 1
ATOM 2478 C CA . ASP A 1 359 ? 12.422 10.123 2.024 1.00 95.88 359 ASP A CA 1
ATOM 2479 C C . ASP A 1 359 ? 11.935 9.372 3.287 1.00 95.88 359 ASP A C 1
ATOM 2481 O O . ASP A 1 359 ? 12.444 9.625 4.382 1.00 95.88 359 ASP A O 1
ATOM 2485 N N . LEU A 1 360 ? 10.979 8.439 3.142 1.00 96.19 360 LEU A N 1
ATOM 2486 C CA . LEU A 1 360 ? 10.480 7.537 4.195 1.00 96.19 360 LEU A CA 1
ATOM 2487 C C . LEU A 1 360 ? 10.876 6.063 4.002 1.00 96.19 360 LEU A C 1
ATOM 2489 O O . LEU A 1 360 ? 10.719 5.279 4.936 1.00 96.19 360 LEU A O 1
ATOM 2493 N N . LEU A 1 361 ? 11.386 5.668 2.833 1.00 96.75 361 LEU A N 1
ATOM 2494 C CA . LEU A 1 361 ? 11.965 4.335 2.641 1.00 96.75 361 LEU A CA 1
ATOM 2495 C C . LEU A 1 361 ? 13.340 4.223 3.325 1.00 96.75 361 LEU A C 1
ATOM 2497 O O . LEU A 1 361 ? 14.076 5.215 3.395 1.00 96.75 361 LEU A O 1
ATOM 2501 N N . PRO A 1 362 ? 13.740 3.024 3.791 1.00 95.50 362 PRO A N 1
ATOM 2502 C CA . PRO A 1 362 ? 15.093 2.814 4.288 1.00 95.50 362 PRO A CA 1
ATOM 2503 C C . PRO A 1 362 ? 16.145 3.112 3.201 1.00 95.50 362 PRO A C 1
ATOM 2505 O O . PRO A 1 362 ? 15.910 2.846 2.021 1.00 95.50 362 PRO A O 1
ATOM 2508 N N . PRO A 1 363 ? 17.334 3.635 3.561 1.00 90.88 363 PRO A N 1
ATOM 2509 C CA . PRO A 1 363 ? 18.317 4.175 2.609 1.00 90.88 363 PRO A CA 1
ATOM 2510 C C . PRO A 1 363 ? 19.018 3.119 1.730 1.00 90.88 363 PRO A C 1
ATOM 2512 O O . PRO A 1 363 ? 19.900 3.460 0.945 1.00 90.88 363 PRO A O 1
ATOM 2515 N N . THR A 1 364 ? 18.666 1.852 1.911 1.00 92.31 364 THR A N 1
ATOM 2516 C CA . THR A 1 364 ? 19.098 0.650 1.187 1.00 92.31 364 THR A CA 1
ATOM 2517 C C . THR A 1 364 ? 18.027 0.136 0.215 1.00 92.31 364 THR A C 1
ATOM 2519 O O . THR A 1 364 ? 18.336 -0.670 -0.661 1.00 92.31 364 THR A O 1
ATOM 2522 N N . VAL A 1 365 ? 16.771 0.575 0.368 1.00 96.06 365 VAL A N 1
ATOM 2523 C CA . VAL A 1 365 ? 15.601 0.026 -0.326 1.00 96.06 365 VAL A CA 1
ATOM 2524 C C . VAL A 1 365 ? 15.324 0.829 -1.593 1.00 96.06 365 VAL A C 1
ATOM 2526 O O . VAL A 1 365 ? 14.630 1.847 -1.596 1.00 96.06 365 VAL A O 1
ATOM 2529 N N . GLY A 1 366 ? 15.883 0.335 -2.694 1.00 96.75 366 GLY A N 1
ATOM 2530 C CA . GLY A 1 366 ? 15.582 0.802 -4.043 1.00 96.75 366 GLY A CA 1
ATOM 2531 C C . GLY A 1 366 ? 14.182 0.426 -4.523 1.00 96.75 366 GLY A C 1
ATOM 2532 O O . GLY A 1 366 ? 13.491 -0.403 -3.923 1.00 96.75 366 GLY A O 1
ATOM 2533 N N . GLY A 1 367 ? 13.760 0.972 -5.663 1.00 97.38 367 GLY A N 1
ATOM 2534 C CA . GLY A 1 367 ? 12.495 0.551 -6.257 1.00 97.38 367 GLY A CA 1
ATOM 2535 C C . GLY A 1 367 ? 12.110 1.203 -7.574 1.00 97.38 367 GLY A C 1
ATOM 2536 O O . GLY A 1 367 ? 12.777 2.101 -8.083 1.00 97.38 367 GLY A O 1
ATOM 2537 N N . VAL A 1 368 ? 10.981 0.745 -8.111 1.00 98.06 368 VAL A N 1
ATOM 2538 C CA . VAL A 1 368 ? 10.368 1.275 -9.331 1.00 98.06 368 VAL A CA 1
ATOM 2539 C C . VAL A 1 368 ? 8.975 1.807 -9.016 1.00 98.06 368 VAL A C 1
ATOM 2541 O O . VAL A 1 368 ? 8.155 1.113 -8.417 1.00 98.06 368 VAL A O 1
ATOM 2544 N N . VAL A 1 369 ? 8.694 3.033 -9.455 1.00 97.81 369 VAL A N 1
ATOM 2545 C CA . VAL A 1 369 ? 7.359 3.636 -9.422 1.00 97.81 369 VAL A CA 1
ATOM 2546 C C . VAL A 1 369 ? 6.788 3.643 -10.832 1.00 97.81 369 VAL A C 1
ATOM 2548 O O . VAL A 1 369 ? 7.191 4.455 -11.659 1.00 97.81 369 VAL A O 1
ATOM 2551 N N . VAL A 1 370 ? 5.851 2.742 -11.114 1.00 97.62 370 VAL A N 1
ATOM 2552 C CA . VAL A 1 370 ? 5.102 2.710 -12.373 1.00 97.62 370 VAL A CA 1
ATOM 2553 C C . VAL A 1 370 ? 4.023 3.791 -12.323 1.00 97.62 370 VAL A C 1
ATOM 2555 O O . VAL A 1 370 ? 3.113 3.726 -11.495 1.00 97.62 370 VAL A O 1
ATOM 2558 N N . LEU A 1 371 ? 4.141 4.773 -13.217 1.00 96.62 371 LEU A N 1
ATOM 2559 C CA . LEU A 1 371 ? 3.261 5.930 -13.380 1.00 96.62 371 LEU A CA 1
ATOM 2560 C C . LEU A 1 371 ? 2.619 5.901 -14.767 1.00 96.62 371 LEU A C 1
ATOM 2562 O O . LEU A 1 371 ? 3.294 5.633 -15.758 1.00 96.62 371 LEU A O 1
ATOM 2566 N N . ARG A 1 372 ? 1.330 6.240 -14.869 1.00 95.25 372 ARG A N 1
ATOM 2567 C CA . ARG A 1 372 ? 0.659 6.353 -16.177 1.00 95.25 372 ARG A CA 1
ATOM 2568 C C . ARG A 1 372 ? 0.999 7.653 -16.911 1.00 95.25 372 ARG A C 1
ATOM 2570 O O . ARG A 1 372 ? 1.121 7.657 -18.128 1.00 95.25 372 ARG A O 1
ATOM 2577 N N . ASN A 1 373 ? 1.135 8.755 -16.182 1.00 94.25 373 ASN A N 1
ATOM 2578 C CA . ASN A 1 373 ? 1.432 10.075 -16.741 1.00 94.25 373 ASN A CA 1
ATOM 2579 C C . ASN A 1 373 ? 2.878 10.475 -16.416 1.00 94.25 373 ASN A C 1
ATOM 2581 O O . ASN A 1 373 ? 3.426 10.018 -15.413 1.00 94.25 373 ASN A O 1
ATOM 2585 N N . ASP A 1 374 ? 3.485 11.339 -17.235 1.00 94.88 374 ASP A N 1
ATOM 2586 C CA . ASP A 1 374 ? 4.756 11.971 -16.863 1.00 94.88 374 ASP A CA 1
ATOM 2587 C C . ASP A 1 374 ? 4.536 12.966 -15.712 1.00 94.88 374 ASP A C 1
ATOM 2589 O O . ASP A 1 374 ? 3.497 13.625 -15.631 1.00 94.88 374 ASP A O 1
ATOM 2593 N N . VAL A 1 375 ? 5.521 13.060 -14.822 1.00 94.19 375 VAL A N 1
ATOM 2594 C CA . VAL A 1 375 ? 5.491 13.881 -13.607 1.00 94.19 375 VAL A CA 1
ATOM 2595 C C . VAL A 1 375 ? 6.836 14.588 -13.489 1.00 94.19 375 VAL A C 1
ATOM 2597 O O . VAL A 1 375 ? 7.888 13.954 -13.595 1.00 94.19 375 VAL A O 1
ATOM 2600 N N . GLU A 1 376 ? 6.825 15.899 -13.247 1.00 95.19 376 GLU A N 1
ATOM 2601 C CA . GLU A 1 376 ? 8.051 16.674 -13.034 1.00 95.19 376 GLU A CA 1
ATOM 2602 C C . GLU A 1 376 ? 8.649 16.353 -11.654 1.00 95.19 376 GLU A C 1
ATOM 2604 O O . GLU A 1 376 ? 8.371 17.009 -10.654 1.00 95.19 376 GLU A O 1
ATOM 2609 N N . THR A 1 377 ? 9.445 15.285 -11.593 1.00 94.56 377 THR A N 1
ATOM 2610 C CA . THR A 1 377 ? 10.032 14.750 -10.360 1.00 94.56 377 THR A CA 1
ATOM 2611 C C . THR A 1 377 ? 11.560 14.802 -10.370 1.00 94.56 377 THR A C 1
ATOM 2613 O O . THR A 1 377 ? 12.198 14.762 -11.421 1.00 94.56 377 THR A O 1
ATOM 2616 N N . SER A 1 378 ? 12.158 14.852 -9.175 1.00 94.44 378 SER A N 1
ATOM 2617 C CA . SER A 1 378 ? 13.608 14.733 -8.971 1.00 94.44 378 SER A CA 1
ATOM 2618 C C . SER A 1 378 ? 14.132 13.291 -9.054 1.00 94.44 378 SER A C 1
ATOM 2620 O O . SER A 1 378 ? 15.329 13.076 -8.887 1.00 94.44 378 SER A O 1
ATOM 2622 N N . LEU A 1 379 ? 13.251 12.299 -9.224 1.00 96.44 379 LEU A N 1
ATOM 2623 C CA . LEU A 1 379 ? 13.638 10.899 -9.413 1.00 96.44 379 LEU A CA 1
ATOM 2624 C C . LEU A 1 379 ? 14.179 10.665 -10.839 1.00 96.44 379 LEU A C 1
ATOM 2626 O O . LEU A 1 379 ? 13.695 11.308 -11.776 1.00 96.44 379 LEU A O 1
ATOM 2630 N N . PRO A 1 380 ? 15.119 9.723 -11.050 1.00 96.69 380 PRO A N 1
ATOM 2631 C CA . PRO A 1 380 ? 15.477 9.257 -12.388 1.00 96.69 380 PRO A CA 1
ATOM 2632 C C . PRO A 1 380 ? 14.236 8.757 -13.142 1.00 96.69 380 PRO A C 1
ATOM 2634 O O . PRO A 1 380 ? 13.460 7.967 -12.600 1.00 96.69 380 PRO A O 1
ATOM 2637 N N . ARG A 1 381 ? 14.037 9.219 -14.384 1.00 96.69 381 ARG A N 1
ATOM 2638 C CA . ARG A 1 381 ? 12.855 8.898 -15.204 1.00 96.69 381 ARG A CA 1
ATOM 2639 C C . ARG A 1 381 ? 13.199 7.957 -16.354 1.00 96.69 381 ARG A C 1
ATOM 2641 O O . ARG A 1 381 ? 14.046 8.282 -17.184 1.00 96.69 381 ARG A O 1
ATOM 2648 N N . VAL A 1 382 ? 12.497 6.829 -16.426 1.00 97.56 382 VAL A N 1
ATOM 2649 C CA . VAL A 1 382 ? 12.532 5.885 -17.548 1.00 97.56 382 VAL A CA 1
ATOM 2650 C C . VAL A 1 382 ? 11.196 5.963 -18.281 1.00 97.56 382 VAL A C 1
ATOM 2652 O O . VAL A 1 382 ? 10.154 5.646 -17.714 1.00 97.56 382 VAL A O 1
ATOM 2655 N N . PHE A 1 383 ? 11.214 6.379 -19.543 1.00 97.81 383 PHE A N 1
ATOM 2656 C CA . PHE A 1 383 ? 10.028 6.354 -20.398 1.00 97.81 383 PHE A CA 1
ATOM 2657 C C . PHE A 1 383 ? 9.896 4.977 -21.045 1.00 97.81 383 PHE A C 1
ATOM 2659 O O . PHE A 1 383 ? 10.846 4.488 -21.656 1.00 97.81 383 PHE A O 1
ATOM 2666 N N . VAL A 1 384 ? 8.721 4.365 -20.916 1.00 97.62 384 VAL A N 1
ATOM 2667 C CA . VAL A 1 384 ? 8.406 3.031 -21.436 1.00 97.62 384 VAL A CA 1
ATOM 2668 C C . VAL A 1 384 ? 7.414 3.177 -22.582 1.00 97.62 384 VAL A C 1
ATOM 2670 O O . VAL A 1 384 ? 6.360 3.791 -22.433 1.00 97.62 384 VAL A O 1
ATOM 2673 N N . THR A 1 385 ? 7.737 2.618 -23.744 1.00 97.12 385 THR A N 1
ATOM 2674 C CA . THR A 1 385 ? 6.861 2.627 -24.927 1.00 97.12 385 THR A CA 1
ATOM 2675 C C . THR A 1 385 ? 6.737 1.209 -25.466 1.00 97.12 385 THR A C 1
ATOM 2677 O O . THR A 1 385 ? 7.752 0.584 -25.747 1.00 97.12 385 THR A O 1
ATOM 2680 N N . SER A 1 386 ? 5.523 0.679 -25.606 1.00 95.75 386 SER A N 1
ATOM 2681 C CA . SER A 1 386 ? 5.300 -0.628 -26.239 1.00 95.75 386 SER A CA 1
ATOM 2682 C C . SER A 1 386 ? 5.596 -0.587 -27.741 1.00 95.75 386 SER A C 1
ATOM 2684 O O . SER A 1 386 ? 5.336 0.417 -28.403 1.00 95.75 386 SER A O 1
ATOM 2686 N N . ASN A 1 387 ? 6.116 -1.689 -28.275 1.00 95.12 387 ASN A N 1
ATOM 2687 C CA . ASN A 1 387 ? 6.406 -1.893 -29.694 1.00 95.12 387 ASN A CA 1
ATOM 2688 C C . ASN A 1 387 ? 6.036 -3.336 -30.111 1.00 95.12 387 ASN A C 1
ATOM 2690 O O . ASN A 1 387 ? 5.677 -4.152 -29.264 1.00 95.12 387 ASN A O 1
ATOM 2694 N N . ASP A 1 388 ? 6.133 -3.669 -31.402 1.00 94.25 388 ASP A N 1
ATOM 2695 C CA . ASP A 1 388 ? 5.707 -4.979 -31.934 1.00 94.25 388 ASP A CA 1
ATOM 2696 C C . ASP A 1 388 ? 6.492 -6.191 -31.377 1.00 94.25 388 ASP A C 1
ATOM 2698 O O . ASP A 1 388 ? 6.051 -7.331 -31.533 1.00 94.25 388 ASP A O 1
ATOM 2702 N N . ALA A 1 389 ? 7.647 -5.970 -30.736 1.00 93.00 389 ALA A N 1
ATOM 2703 C CA . ALA A 1 389 ? 8.497 -7.007 -30.145 1.00 93.00 389 ALA A CA 1
ATOM 2704 C C . ALA A 1 389 ? 8.450 -7.054 -28.601 1.00 93.00 389 ALA A C 1
ATOM 2706 O O . ALA A 1 389 ? 8.892 -8.039 -28.009 1.00 93.00 389 ALA A O 1
ATOM 2707 N N . GLY A 1 390 ? 7.933 -6.013 -27.941 1.00 94.81 390 GLY A N 1
ATOM 2708 C CA . GLY A 1 390 ? 7.994 -5.844 -26.488 1.00 94.81 390 GLY A CA 1
ATOM 2709 C C . GLY A 1 390 ? 7.846 -4.377 -26.080 1.00 94.81 390 GLY A C 1
ATOM 2710 O O . GLY A 1 390 ? 6.833 -3.740 -26.373 1.00 94.81 390 GLY A O 1
ATOM 2711 N N . TRP A 1 391 ? 8.856 -3.828 -25.402 1.00 96.81 391 TRP A N 1
ATOM 2712 C CA . TRP A 1 391 ? 8.903 -2.415 -25.022 1.00 96.81 391 TRP A CA 1
ATOM 2713 C C . TRP A 1 391 ? 10.281 -1.804 -25.261 1.00 96.81 391 TRP A C 1
ATOM 2715 O O . TRP A 1 391 ? 11.305 -2.471 -25.172 1.00 96.81 391 TRP A O 1
ATOM 2725 N N . THR A 1 392 ? 10.297 -0.496 -25.475 1.00 97.44 392 THR A N 1
ATOM 2726 C CA . THR A 1 392 ? 11.489 0.346 -25.499 1.00 97.44 392 THR A CA 1
ATOM 2727 C C . THR A 1 392 ? 11.548 1.159 -24.205 1.00 97.44 392 THR A C 1
ATOM 2729 O O . THR A 1 392 ? 10.614 1.904 -23.899 1.00 97.44 392 THR A O 1
ATOM 2732 N N . LEU A 1 393 ? 12.647 1.041 -23.460 1.00 97.50 393 LEU A N 1
ATOM 2733 C CA . LEU A 1 393 ? 12.975 1.836 -22.274 1.00 97.50 393 LEU A CA 1
ATOM 2734 C C . LEU A 1 393 ? 13.905 2.990 -22.671 1.00 97.50 393 LEU A C 1
ATOM 2736 O O . LEU A 1 393 ? 14.906 2.763 -23.353 1.00 97.50 393 LEU A O 1
ATOM 2740 N N . LYS A 1 394 ? 13.614 4.222 -22.237 1.00 97.75 394 LYS A N 1
ATOM 2741 C CA . LYS A 1 394 ? 14.443 5.407 -22.528 1.00 97.75 394 LYS A CA 1
ATOM 2742 C C . LYS A 1 394 ? 14.795 6.204 -21.280 1.00 97.75 394 LYS A C 1
ATOM 2744 O O . LYS A 1 394 ? 13.908 6.577 -20.518 1.00 97.75 394 LYS A O 1
ATOM 2749 N N . HIS A 1 395 ? 16.080 6.507 -21.115 1.00 96.75 395 HIS A N 1
ATOM 2750 C CA . HIS A 1 395 ? 16.635 7.272 -19.998 1.00 96.75 395 HIS A CA 1
ATOM 2751 C C . HIS A 1 395 ? 17.670 8.276 -20.533 1.00 96.75 395 HIS A C 1
ATOM 2753 O O . HIS A 1 395 ? 18.765 7.900 -20.950 1.00 96.75 395 HIS A O 1
ATOM 2759 N N . GLY A 1 396 ? 17.308 9.561 -20.575 1.00 94.62 396 GLY A N 1
ATOM 2760 C CA . GLY A 1 396 ? 18.099 10.568 -21.288 1.00 94.62 396 GLY A CA 1
ATOM 2761 C C . GLY A 1 396 ? 18.217 10.223 -22.778 1.00 94.62 396 GLY A C 1
ATOM 2762 O O . GLY A 1 396 ? 17.207 10.011 -23.446 1.00 94.62 396 GLY A O 1
ATOM 2763 N N . GLU A 1 397 ? 19.446 10.141 -23.290 1.00 96.44 397 GLU A N 1
ATOM 2764 C CA . GLU A 1 397 ? 19.731 9.682 -24.661 1.00 96.44 397 GLU A CA 1
ATOM 2765 C C . GLU A 1 397 ? 19.786 8.146 -24.786 1.00 96.44 397 GLU A C 1
ATOM 2767 O O . GLU A 1 397 ? 19.704 7.608 -25.891 1.00 96.44 397 GLU A O 1
ATOM 2772 N N . ALA A 1 398 ? 19.909 7.417 -23.670 1.00 96.06 398 ALA A N 1
ATOM 2773 C CA . ALA A 1 398 ? 20.003 5.964 -23.689 1.00 96.06 398 ALA A CA 1
ATOM 2774 C C . ALA A 1 398 ? 18.653 5.324 -24.036 1.00 96.06 398 ALA A C 1
ATOM 2776 O O . ALA A 1 398 ? 17.612 5.690 -23.491 1.00 96.06 398 ALA A O 1
ATOM 2777 N N . THR A 1 399 ? 18.693 4.330 -24.922 1.00 97.00 399 THR A N 1
ATOM 2778 C CA . THR A 1 399 ? 17.545 3.513 -25.329 1.00 97.00 399 THR A CA 1
ATOM 2779 C C . THR A 1 399 ? 17.910 2.038 -25.165 1.00 97.00 399 THR A C 1
ATOM 2781 O O . THR A 1 399 ? 19.007 1.640 -25.553 1.00 97.00 399 THR A O 1
ATOM 2784 N N . VAL A 1 400 ? 17.013 1.245 -24.577 1.00 97.00 400 VAL A N 1
ATOM 2785 C CA . VAL A 1 400 ? 17.161 -0.205 -24.371 1.00 97.00 400 VAL A CA 1
ATOM 2786 C C . VAL A 1 400 ? 15.837 -0.872 -24.719 1.00 97.00 400 VAL A C 1
ATOM 2788 O O . VAL A 1 400 ? 14.826 -0.584 -24.081 1.00 97.00 400 VAL A O 1
ATOM 2791 N N . ASP A 1 401 ? 15.827 -1.764 -25.702 1.00 97.50 401 ASP A N 1
ATOM 2792 C CA . ASP A 1 401 ? 14.656 -2.594 -25.981 1.00 97.50 401 ASP A CA 1
ATOM 2793 C C . ASP A 1 401 ? 14.634 -3.817 -25.052 1.00 97.50 401 ASP A C 1
ATOM 2795 O O . ASP A 1 401 ? 15.672 -4.412 -24.750 1.00 97.50 401 ASP A O 1
ATOM 2799 N N . VAL A 1 402 ? 13.446 -4.174 -24.562 1.00 96.94 402 VAL A N 1
ATOM 2800 C CA . VAL A 1 402 ? 13.202 -5.288 -23.637 1.00 96.94 402 VAL A CA 1
ATOM 2801 C C . VAL A 1 402 ? 12.004 -6.117 -24.094 1.00 96.94 402 VAL A C 1
ATOM 2803 O O . VAL A 1 402 ? 11.012 -5.595 -24.608 1.00 96.94 402 VAL A O 1
ATOM 2806 N N . VAL A 1 403 ? 12.084 -7.425 -23.878 1.00 96.88 403 VAL A N 1
ATOM 2807 C CA . VAL A 1 403 ? 11.076 -8.418 -24.273 1.00 96.88 403 VAL A CA 1
ATOM 2808 C C . VAL A 1 403 ? 10.578 -9.188 -23.048 1.00 96.88 403 VAL A C 1
ATOM 2810 O O . VAL A 1 403 ? 11.237 -9.196 -22.007 1.00 96.88 403 VAL A O 1
ATOM 2813 N N . ILE A 1 404 ? 9.425 -9.860 -23.153 1.00 95.19 404 ILE A N 1
ATOM 2814 C CA . ILE A 1 404 ? 9.036 -10.856 -22.142 1.00 95.19 404 ILE A CA 1
ATOM 2815 C C . ILE A 1 404 ? 9.880 -12.110 -22.381 1.00 95.19 404 ILE A C 1
ATOM 2817 O O . ILE A 1 404 ? 9.665 -12.834 -23.354 1.00 95.19 404 ILE A O 1
ATOM 2821 N N . GLY A 1 405 ? 10.839 -12.348 -21.496 1.00 93.38 405 GLY A N 1
ATOM 2822 C CA . GLY A 1 405 ? 11.638 -13.562 -21.468 1.00 93.38 405 GLY A CA 1
ATOM 2823 C C . GLY A 1 405 ? 11.055 -14.634 -20.546 1.00 93.38 405 GLY A C 1
ATOM 2824 O O . GLY A 1 405 ? 9.875 -14.637 -20.195 1.00 93.38 405 GLY A O 1
ATOM 2825 N N . SER A 1 406 ? 11.910 -15.564 -20.133 1.00 90.25 406 SER A N 1
ATOM 2826 C CA . SER A 1 406 ? 11.544 -16.685 -19.260 1.00 90.25 406 SER A CA 1
ATOM 2827 C C . SER A 1 406 ? 11.369 -16.297 -17.788 1.00 90.25 406 SER A C 1
ATOM 2829 O O . SER A 1 406 ? 10.696 -17.020 -17.052 1.00 90.25 406 SER A O 1
ATOM 2831 N N . ARG A 1 407 ? 11.968 -15.175 -17.356 1.00 88.31 407 ARG A N 1
ATOM 2832 C CA . ARG A 1 407 ? 11.965 -14.721 -15.949 1.00 88.31 407 ARG A CA 1
ATOM 2833 C C . ARG A 1 407 ? 11.252 -13.393 -15.698 1.00 88.31 407 ARG A C 1
ATOM 2835 O O . ARG A 1 407 ? 11.139 -12.976 -14.553 1.00 88.31 407 ARG A O 1
ATOM 2842 N N . GLY A 1 408 ? 10.754 -12.739 -16.743 1.00 93.06 408 GLY A N 1
ATOM 2843 C CA . GLY A 1 408 ? 10.170 -11.404 -16.658 1.00 93.06 408 GLY A CA 1
ATOM 2844 C C . GLY A 1 408 ? 10.563 -10.569 -17.866 1.00 93.06 408 GLY A C 1
ATOM 2845 O O . GLY A 1 408 ? 10.549 -11.066 -18.990 1.00 93.06 408 GLY A O 1
ATOM 2846 N N . LEU A 1 409 ? 10.916 -9.306 -17.640 1.00 94.69 409 LEU A N 1
ATOM 2847 C CA . LEU A 1 409 ? 11.569 -8.480 -18.654 1.00 94.69 409 LEU A CA 1
ATOM 2848 C C . LEU A 1 409 ? 13.034 -8.911 -18.832 1.00 94.69 409 LEU A C 1
ATOM 2850 O O . LEU A 1 409 ? 13.785 -8.977 -17.863 1.00 94.69 409 LEU A O 1
ATOM 2854 N N . GLU A 1 410 ? 13.449 -9.155 -20.070 1.00 94.69 410 GLU A N 1
ATOM 2855 C CA . GLU A 1 410 ? 14.836 -9.449 -20.449 1.00 94.69 410 GLU A CA 1
ATOM 2856 C C . GLU A 1 410 ? 15.257 -8.471 -21.567 1.00 94.69 410 GLU A C 1
ATOM 2858 O O . GLU A 1 410 ? 14.425 -8.057 -22.376 1.00 94.69 410 GLU A O 1
ATOM 2863 N N . ALA A 1 411 ? 16.524 -8.044 -21.605 1.00 94.31 411 ALA A N 1
ATOM 2864 C CA . ALA A 1 411 ? 17.008 -7.133 -22.649 1.00 94.31 411 ALA A CA 1
ATOM 2865 C C . ALA A 1 411 ? 17.025 -7.824 -24.024 1.00 94.31 411 ALA A C 1
ATOM 2867 O O . ALA A 1 411 ? 17.379 -9.001 -24.123 1.00 94.31 411 ALA A O 1
ATOM 2868 N N . ALA A 1 412 ? 16.652 -7.095 -25.078 1.00 92.62 412 ALA A N 1
ATOM 2869 C CA . ALA A 1 412 ? 16.720 -7.596 -26.446 1.00 92.62 412 ALA A CA 1
ATOM 2870 C C . ALA A 1 412 ? 18.191 -7.839 -26.880 1.00 92.62 412 ALA A C 1
ATOM 2872 O O . ALA A 1 412 ? 19.067 -7.069 -26.472 1.00 92.62 412 ALA A O 1
ATOM 2873 N N . PRO A 1 413 ? 18.467 -8.902 -27.665 1.00 86.94 413 PRO A N 1
ATOM 2874 C CA . PRO A 1 413 ? 19.821 -9.311 -28.060 1.00 86.94 413 PRO A CA 1
ATOM 2875 C C . PRO A 1 413 ? 20.419 -8.511 -29.231 1.00 86.94 413 PRO A C 1
ATOM 2877 O O . PRO A 1 413 ? 19.646 -8.062 -30.107 1.00 86.94 413 PRO A O 1
#

Radius of gyration: 34.3 Å; chains: 1; bounding box: 74×128×87 Å

Sequence (413 aa):
MLALLLTTLFAHAESLPVVIRFDSNGASFTAPLVVKITVDGKPAEVTLGDDGERPDFAKGDGRYAAVSQAEGEKVELELSAGGKLLGKTSAVFQDPTSPHDIDLSLADGSLTAVVSAPPSPNGDGSAAGPGGAAGGDPSGEGGPPGGGLGGGAPVDGSSPPSGTPPNGDLSGGGGPGGGGPGSGGPGGGGGPGGSSSPGSNKAPPVTFAASGSDDGVMFIAFGVGLLVLLGVVWFWKRAKGGPRSRTADVQMVPEPGLFSPSLPSLSDGLIAWVVPEGAAAVVQPLLAQLADRHRVLVIARAEVDVKPVVGGPVFRVVGVRPSLVGDVAESLEQESGPPLCVLLVLESADAEALRDYRDLLPPTVGGVVVLRNDVETSLPRVFVTSNDAGWTLKHGEATVDVVIGSRGLEAAP

pLDDT: mean 78.08, std 24.3, range [27.77, 98.44]

Secondary structure (DSSP, 8-state):
---------------EEEEEEEE-TT---SS-EEEEEEETTEEEEEEEB-SSSTT--STTSSEEEEEEEE-SSEEEEEEEETTEEEEEEEEE-S-TTS-EEEEEEEETTEEEEEEEPPPPTTS-S-----------------------------------------------------------------------------PPP--------TTHHHHHHHHHHHHHHHHHHHHHHHH--------S---PPPPPPSSSTTSPPGGG-EEEEE-SS-HHHHHHHHHHHHHTTSEEEEEE-TTS-----SSS-EEEE----HHHHHHHHHHHHHSSSSPEEEEEEES---TTHHHHHHHHS-TT--EEEEESS----SS-EEEEEEETTEEEEEETTEEEEEEE-SSSEEE--

Foldseek 3Di:
DDDDPPPPPPDPQDFAKEKEKEAAVPDDAPFWKKKWKAAPNDIDIDTWDQCCDPVHHHRPPRMTMDMDTHAHFKIKIWIDGNPHTLEIDIDGDPDSSAYWYWYWYADPSYIDIDIDRPPQPLDDPPPPPDDDDDDDDDDDDDDDDDDDDDDDDDDDDDDDDDDDDDDDDDDDDDDDDYDDDDDDDDDDDDDDDDDDDDDDDDDDDDDDDPDDDPCVVVVVVVVVVVVVVVVVVVVVVVVPPDPPPCPDDPPDDQDQALAGNQHHHLLVAEEEEAEQPDLLVQLALVVLSCQQFAAEEEEDAPPRDHDDHPHHHYHYDHDLDLQSVLSVQVVVCPDDDGHYEYEYEDQDDAQVSVVSNRVSHDSRYGYYHYYNHDYPYPHFYWYWDADPAGIWTDGPPDIWDWHRDPRGTHTDD